Protein AF-0000000078754386 (afdb_homodimer)

Structure (mmCIF, N/CA/C/O backbone):
data_AF-0000000078754386-model_v1
#
loop_
_entity.id
_entity.type
_entity.pdbx_description
1 polymer 'Beta-lactamase domain-containing protein'
#
loop_
_atom_site.group_PDB
_atom_site.id
_atom_site.type_symbol
_atom_site.label_atom_id
_atom_site.label_alt_id
_atom_site.label_comp_id
_atom_site.label_asym_id
_atom_site.label_entity_id
_atom_site.label_seq_id
_atom_site.pdbx_PDB_ins_code
_atom_site.Cartn_x
_atom_site.Cartn_y
_atom_site.Cartn_z
_atom_site.occupancy
_atom_site.B_iso_or_equiv
_atom_site.auth_seq_id
_atom_site.auth_comp_id
_atom_site.auth_asym_id
_atom_site.auth_atom_id
_atom_site.pdbx_PDB_model_num
ATOM 1 N N . MET A 1 1 ? -13.422 -19.609 -18.141 1 97.31 1 MET A N 1
ATOM 2 C CA . MET A 1 1 ? -12.633 -19.016 -17.078 1 97.31 1 MET A CA 1
ATOM 3 C C . MET A 1 1 ? -11.625 -18.016 -17.625 1 97.31 1 MET A C 1
ATOM 5 O O . MET A 1 1 ? -11.008 -18.266 -18.672 1 97.31 1 MET A O 1
ATOM 9 N N . ARG A 1 2 ? -11.484 -16.828 -16.984 1 98.56 2 ARG A N 1
ATOM 10 C CA . ARG A 1 2 ? -10.5 -15.812 -17.359 1 98.56 2 ARG A CA 1
ATOM 11 C C . ARG A 1 2 ? -9.531 -15.539 -16.219 1 98.56 2 ARG A C 1
ATOM 13 O O . ARG A 1 2 ? -9.945 -15.414 -15.055 1 98.56 2 ARG A O 1
ATOM 20 N N . VAL A 1 3 ? -8.234 -15.516 -16.531 1 98.88 3 VAL A N 1
ATOM 21 C CA . VAL A 1 3 ? -7.18 -15.172 -15.578 1 98.88 3 VAL A CA 1
ATOM 22 C C . VAL A 1 3 ? -6.512 -13.859 -16 1 98.88 3 VAL A C 1
ATOM 24 O O . VAL A 1 3 ? -6.121 -13.703 -17.156 1 98.88 3 VAL A O 1
ATOM 27 N N . THR A 1 4 ? -6.422 -12.922 -15.094 1 98.94 4 THR A N 1
ATOM 28 C CA . THR A 1 4 ? -5.719 -11.664 -15.344 1 98.94 4 THR A CA 1
ATOM 29 C C . THR A 1 4 ? -4.508 -11.531 -14.422 1 98.94 4 THR A C 1
ATOM 31 O O . THR A 1 4 ? -4.633 -11.641 -13.203 1 98.94 4 THR A O 1
ATOM 34 N N . VAL A 1 5 ? -3.342 -11.336 -15.062 1 98.94 5 VAL A N 1
ATOM 35 C CA . VAL A 1 5 ? -2.15 -10.992 -14.289 1 98.94 5 VAL A CA 1
ATOM 36 C C . VAL A 1 5 ? -2.215 -9.523 -13.859 1 98.94 5 VAL A C 1
ATOM 38 O O . VAL A 1 5 ? -1.976 -8.625 -14.672 1 98.94 5 VAL A O 1
ATOM 41 N N . LEU A 1 6 ? -2.477 -9.281 -12.57 1 98.94 6 LEU A N 1
ATOM 42 C CA . LEU A 1 6 ? -2.605 -7.918 -12.062 1 98.94 6 LEU A CA 1
ATOM 43 C C . LEU A 1 6 ? -1.234 -7.297 -11.82 1 98.94 6 LEU A C 1
ATOM 45 O O . LEU A 1 6 ? -1.068 -6.082 -11.953 1 98.94 6 LEU A O 1
ATOM 49 N N . GLY A 1 7 ? -0.352 -8.109 -11.414 1 98.81 7 GLY A N 1
ATOM 50 C CA . GLY A 1 7 ? 1.033 -7.719 -11.195 1 98.81 7 GLY A CA 1
ATOM 51 C C . GLY A 1 7 ? 2.016 -8.844 -11.461 1 98.81 7 GLY A C 1
ATOM 52 O O . GLY A 1 7 ? 1.752 -10 -11.125 1 98.81 7 GLY A O 1
ATOM 53 N N . SER A 1 8 ? 3.148 -8.492 -12.086 1 98.81 8 SER A N 1
ATOM 54 C CA . SER A 1 8 ? 4.156 -9.477 -12.469 1 98.81 8 SER A CA 1
ATOM 55 C C . SER A 1 8 ? 5.527 -9.109 -11.914 1 98.81 8 SER A C 1
ATOM 57 O O . SER A 1 8 ? 6.551 -9.609 -12.391 1 98.81 8 SER A O 1
ATOM 59 N N . GLY A 1 9 ? 5.535 -8.156 -10.922 1 98.38 9 GLY A N 1
ATOM 60 C CA . GLY A 1 9 ? 6.805 -7.656 -10.414 1 98.38 9 GLY A CA 1
ATOM 61 C C . GLY A 1 9 ? 7.137 -8.164 -9.023 1 98.38 9 GLY A C 1
ATOM 62 O O . GLY A 1 9 ? 6.324 -8.852 -8.398 1 98.38 9 GLY A O 1
ATOM 63 N N . THR A 1 10 ? 8.359 -7.863 -8.617 1 96.88 10 THR A N 1
ATOM 64 C CA . THR A 1 10 ? 8.867 -8.227 -7.301 1 96.88 10 THR A CA 1
ATOM 65 C C . THR A 1 10 ? 8.352 -7.262 -6.234 1 96.88 10 THR A C 1
ATOM 67 O O . THR A 1 10 ? 7.48 -6.438 -6.504 1 96.88 10 THR A O 1
ATOM 70 N N . SER A 1 11 ? 8.945 -7.406 -5.031 1 96.19 11 SER A N 1
ATOM 71 C CA . SER A 1 11 ? 8.461 -6.688 -3.855 1 96.19 11 SER A CA 1
ATOM 72 C C . SER A 1 11 ? 8.664 -5.184 -4.008 1 96.19 11 SER A C 1
ATOM 74 O O . SER A 1 11 ? 7.941 -4.391 -3.395 1 96.19 11 SER A O 1
ATOM 76 N N . THR A 1 12 ? 9.594 -4.734 -4.891 1 96 12 THR A N 1
ATOM 77 C CA . THR A 1 12 ? 9.852 -3.311 -5.051 1 96 12 THR A CA 1
ATOM 78 C C . THR A 1 12 ? 8.992 -2.723 -6.16 1 96 12 THR A C 1
ATOM 80 O O . THR A 1 12 ? 8.906 -1.502 -6.316 1 96 12 THR A O 1
ATOM 83 N N . GLY A 1 13 ? 8.266 -3.617 -6.914 1 97.38 13 GLY A N 1
ATOM 84 C CA . GLY A 1 13 ? 7.711 -3.135 -8.172 1 97.38 13 GLY A CA 1
ATOM 85 C C . GLY A 1 13 ? 8.766 -2.658 -9.148 1 97.38 13 GLY A C 1
ATOM 86 O O . GLY A 1 13 ? 9.945 -2.531 -8.789 1 97.38 13 GLY A O 1
ATOM 87 N N . VAL A 1 14 ? 8.367 -2.531 -10.297 1 98.5 14 VAL A N 1
ATOM 88 C CA . VAL A 1 14 ? 9.188 -1.938 -11.352 1 98.5 14 VAL A CA 1
ATOM 89 C C . VAL A 1 14 ? 8.414 -0.805 -12.031 1 98.5 14 VAL A C 1
ATOM 91 O O . VAL A 1 14 ? 7.328 -1.019 -12.562 1 98.5 14 VAL A O 1
ATOM 94 N N . PRO A 1 15 ? 8.953 0.471 -12.031 1 98.31 15 PRO A N 1
ATOM 95 C CA . PRO A 1 15 ? 10.281 0.926 -11.594 1 98.31 15 PRO A CA 1
ATOM 96 C C . PRO A 1 15 ? 10.438 0.9 -10.07 1 98.31 15 PRO A C 1
ATOM 98 O O . PRO A 1 15 ? 9.438 0.932 -9.344 1 98.31 15 PRO A O 1
ATOM 101 N N . ILE A 1 16 ? 11.672 0.787 -9.648 1 98.06 16 ILE A N 1
ATOM 102 C CA . ILE A 1 16 ? 12.047 0.984 -8.25 1 98.06 16 ILE A CA 1
ATOM 103 C C . ILE A 1 16 ? 12.219 2.475 -7.973 1 98.06 16 ILE A C 1
ATOM 105 O O . ILE A 1 16 ? 12.812 3.199 -8.773 1 98.06 16 ILE A O 1
ATOM 109 N N . VAL A 1 17 ? 11.703 2.926 -6.906 1 97.31 17 VAL A N 1
ATOM 110 C CA . VAL A 1 17 ? 11.844 4.324 -6.512 1 97.31 17 VAL A CA 1
ATOM 111 C C . VAL A 1 17 ? 13.312 4.723 -6.535 1 97.31 17 VAL A C 1
ATOM 113 O O . VAL A 1 17 ? 14.156 4.047 -5.941 1 97.31 17 VAL A O 1
ATOM 116 N N . GLY A 1 18 ? 13.648 5.766 -7.266 1 94.81 18 GLY A N 1
ATOM 117 C CA . GLY A 1 18 ? 14.992 6.324 -7.277 1 94.81 18 GLY A CA 1
ATOM 118 C C . GLY A 1 18 ? 15.906 5.656 -8.281 1 94.81 18 GLY A C 1
ATOM 119 O O . GLY A 1 18 ? 17.047 6.098 -8.484 1 94.81 18 GLY A O 1
ATOM 120 N N . CYS A 1 19 ? 15.508 4.613 -8.914 1 96.75 19 CYS A N 1
ATOM 121 C CA . CYS A 1 19 ? 16.359 3.883 -9.852 1 96.75 19 CYS A CA 1
ATOM 122 C C . CYS A 1 19 ? 16.297 4.5 -11.242 1 96.75 19 CYS A C 1
ATOM 124 O O . CYS A 1 19 ? 15.227 4.926 -11.688 1 96.75 19 CYS A O 1
ATOM 126 N N . GLN A 1 20 ? 17.391 4.539 -11.938 1 96.19 20 GLN A N 1
ATOM 127 C CA . GLN A 1 20 ? 17.453 5.148 -13.266 1 96.19 20 GLN A CA 1
ATOM 128 C C . GLN A 1 20 ? 18.016 4.168 -14.289 1 96.19 20 GLN A C 1
ATOM 130 O O . GLN A 1 20 ? 18.547 4.586 -15.328 1 96.19 20 GLN A O 1
ATOM 135 N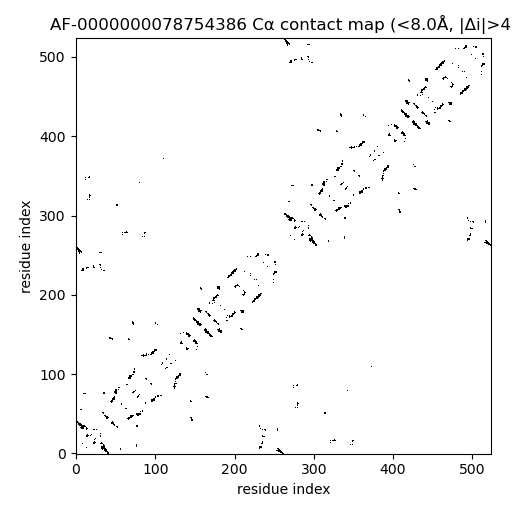 N . CYS A 1 21 ? 17.906 2.863 -14.023 1 97.44 21 CYS A N 1
ATOM 136 C CA . CYS A 1 21 ? 18.438 1.874 -14.953 1 97.44 21 CYS A CA 1
ATOM 137 C C . CYS A 1 21 ? 17.562 1.79 -16.203 1 97.44 21 CYS A C 1
ATOM 139 O O . CYS A 1 21 ? 16.5 2.402 -16.266 1 97.44 21 CYS A O 1
ATOM 141 N N . LYS A 1 22 ? 18 1.013 -17.156 1 97.81 22 LYS A N 1
ATOM 142 C CA . LYS A 1 22 ? 17.344 0.949 -18.469 1 97.81 22 LYS A CA 1
ATOM 143 C C . LYS A 1 22 ? 15.938 0.358 -18.344 1 97.81 22 LYS A C 1
ATOM 145 O O . LYS A 1 22 ? 15.039 0.718 -19.094 1 97.81 22 LYS A O 1
ATOM 150 N N . VAL A 1 23 ? 15.75 -0.542 -17.406 1 98.5 23 VAL A N 1
ATOM 151 C CA . VAL A 1 23 ? 14.445 -1.173 -17.219 1 98.5 23 VAL A CA 1
ATOM 152 C C . VAL A 1 23 ? 13.492 -0.204 -16.516 1 98.5 23 VAL A C 1
ATOM 154 O O . VAL A 1 23 ? 12.359 -0.02 -16.953 1 98.5 23 VAL A O 1
ATOM 157 N N . CYS A 1 24 ? 13.945 0.465 -15.484 1 98.38 24 CYS A N 1
ATOM 158 C CA . CYS A 1 24 ? 13.109 1.35 -14.68 1 98.38 24 CYS A CA 1
ATOM 159 C C . CYS A 1 24 ? 12.766 2.621 -15.445 1 98.38 24 CYS A C 1
ATOM 161 O O . CYS A 1 24 ? 11.828 3.334 -15.078 1 98.38 24 CYS A O 1
ATOM 163 N N . THR A 1 25 ? 13.523 2.889 -16.469 1 97.69 25 THR A N 1
ATOM 164 C CA . THR A 1 25 ? 13.234 4.078 -17.266 1 97.69 25 THR A CA 1
ATOM 165 C C . THR A 1 25 ? 12.625 3.691 -18.609 1 97.69 25 THR A C 1
ATOM 167 O O . THR A 1 25 ? 12.445 4.547 -19.484 1 97.69 25 THR A O 1
ATOM 170 N N . SER A 1 26 ? 12.359 2.4 -18.828 1 98 26 SER A N 1
ATOM 171 C CA . SER A 1 26 ? 11.805 1.894 -20.078 1 98 26 SER A CA 1
ATOM 172 C C . SER A 1 26 ? 10.422 2.469 -20.344 1 98 26 SER A C 1
ATOM 174 O O . SER A 1 26 ? 9.602 2.574 -19.422 1 98 26 SER A O 1
ATOM 176 N N . ALA A 1 27 ? 10.078 2.783 -21.609 1 96.56 27 ALA A N 1
ATOM 177 C CA . ALA A 1 27 ? 8.758 3.283 -22 1 96.56 27 ALA A CA 1
ATOM 178 C C . ALA A 1 27 ? 7.809 2.133 -22.328 1 96.56 27 ALA A C 1
ATOM 180 O O . ALA A 1 27 ? 6.602 2.338 -22.469 1 96.56 27 ALA A O 1
ATOM 181 N N . ASP A 1 28 ? 8.391 0.927 -22.484 1 97.81 28 ASP A N 1
ATOM 182 C CA . ASP A 1 28 ? 7.57 -0.255 -22.734 1 97.81 28 ASP A CA 1
ATOM 183 C C . ASP A 1 28 ? 6.762 -0.638 -21.5 1 97.81 28 ASP A C 1
ATOM 185 O O . ASP A 1 28 ? 7.328 -0.976 -20.469 1 97.81 28 ASP A O 1
ATOM 189 N N . GLU A 1 29 ? 5.457 -0.623 -21.578 1 97.56 29 GLU A N 1
ATOM 190 C CA . GLU A 1 29 ? 4.562 -0.887 -20.453 1 97.56 29 GLU A CA 1
ATOM 191 C C . GLU A 1 29 ? 4.805 -2.277 -19.875 1 97.56 29 GLU A C 1
ATOM 193 O O . GLU A 1 29 ? 4.523 -2.52 -18.703 1 97.56 29 GLU A O 1
ATOM 198 N N . LYS A 1 30 ? 5.34 -3.148 -20.703 1 98.5 30 LYS A N 1
ATOM 199 C CA . LYS A 1 30 ? 5.574 -4.512 -20.234 1 98.5 30 LYS A CA 1
ATOM 200 C C . LYS A 1 30 ? 6.723 -4.555 -19.234 1 98.5 30 LYS A C 1
ATOM 202 O O . LYS A 1 30 ? 6.914 -5.562 -18.547 1 98.5 30 LYS A O 1
ATOM 207 N N . ASN A 1 31 ? 7.465 -3.42 -19.156 1 98.69 31 ASN A N 1
ATOM 208 C CA . ASN A 1 31 ? 8.539 -3.332 -18.172 1 98.69 31 ASN A CA 1
ATOM 209 C C . ASN A 1 31 ? 8.07 -2.646 -16.891 1 98.69 31 ASN A C 1
ATOM 211 O O . ASN A 1 31 ? 8.836 -2.533 -15.922 1 98.69 31 ASN A O 1
ATOM 215 N N . GLN A 1 32 ? 6.875 -2.115 -16.844 1 98.31 32 GLN A N 1
ATOM 216 C CA . GLN A 1 32 ? 6.27 -1.567 -15.641 1 98.31 32 GLN A CA 1
ATOM 217 C C . GLN A 1 32 ? 5.453 -2.625 -14.906 1 98.31 32 GLN A C 1
ATOM 219 O O . GLN A 1 32 ? 4.473 -3.145 -15.445 1 98.31 32 GLN A O 1
ATOM 224 N N . ARG A 1 33 ? 5.855 -2.941 -13.734 1 98.62 33 ARG A N 1
ATOM 225 C CA . ARG A 1 33 ? 5.293 -4.105 -13.055 1 98.62 33 ARG A CA 1
ATOM 226 C C . ARG A 1 33 ? 4.832 -3.75 -11.648 1 98.62 33 ARG A C 1
ATOM 228 O O . ARG A 1 33 ? 5.617 -3.252 -10.844 1 98.62 33 ARG A O 1
ATOM 235 N N . HIS A 1 34 ? 3.52 -3.955 -11.383 1 98.62 34 HIS A N 1
ATOM 236 C CA . HIS A 1 34 ? 3.014 -3.941 -10.016 1 98.62 34 HIS A CA 1
ATOM 237 C C . HIS A 1 34 ? 3.477 -5.172 -9.242 1 98.62 34 HIS A C 1
ATOM 239 O O . HIS A 1 34 ? 3.996 -6.121 -9.828 1 98.62 34 HIS A O 1
ATOM 245 N N . ARG A 1 35 ? 3.324 -5.078 -7.922 1 98.62 35 ARG A N 1
ATOM 246 C CA . ARG A 1 35 ? 3.566 -6.281 -7.137 1 98.62 35 ARG A CA 1
ATOM 247 C C . ARG A 1 35 ? 2.594 -7.391 -7.52 1 98.62 35 ARG A C 1
ATOM 249 O O . ARG A 1 35 ? 1.461 -7.121 -7.926 1 98.62 35 ARG A O 1
ATOM 256 N N . ALA A 1 36 ? 3 -8.586 -7.297 1 98.69 36 ALA A N 1
ATOM 257 C CA . ALA A 1 36 ? 2.357 -9.789 -7.816 1 98.69 36 ALA A CA 1
ATOM 258 C C . ALA A 1 36 ? 0.939 -9.93 -7.273 1 98.69 36 ALA A C 1
ATOM 260 O O . ALA A 1 36 ? 0.71 -9.789 -6.07 1 98.69 36 ALA A O 1
ATOM 261 N N . ALA A 1 37 ? -0.01 -10.18 -8.141 1 98.94 37 ALA A N 1
ATOM 262 C CA . ALA A 1 37 ? -1.398 -10.523 -7.84 1 98.94 37 ALA A CA 1
ATOM 263 C C . ALA A 1 37 ? -2.098 -11.102 -9.07 1 98.94 37 ALA A C 1
ATOM 265 O O . ALA A 1 37 ? -1.713 -10.805 -10.203 1 98.94 37 ALA A O 1
ATOM 266 N N . ILE A 1 38 ? -3.119 -11.969 -8.859 1 98.94 38 ILE A N 1
ATOM 267 C CA . ILE A 1 38 ? -3.869 -12.617 -9.93 1 98.94 38 ILE A CA 1
ATOM 268 C C . ILE A 1 38 ? -5.367 -12.453 -9.68 1 98.94 38 ILE A C 1
ATOM 270 O O . ILE A 1 38 ? -5.836 -12.602 -8.555 1 98.94 38 ILE A O 1
ATOM 274 N N . LEU A 1 39 ? -6.105 -12.141 -10.734 1 98.94 39 LEU A N 1
ATOM 275 C CA . LEU A 1 39 ? -7.562 -12.141 -10.68 1 98.94 39 LEU A CA 1
ATOM 276 C C . LEU A 1 39 ? -8.133 -13.297 -11.492 1 98.94 39 LEU A C 1
ATOM 278 O O . LEU A 1 39 ? -7.797 -13.469 -12.664 1 98.94 39 LEU A O 1
ATOM 282 N N . LEU A 1 40 ? -8.898 -14.164 -10.82 1 98.88 40 LEU A N 1
ATOM 283 C CA . LEU A 1 40 ? -9.609 -15.266 -11.453 1 98.88 40 LEU A CA 1
ATOM 284 C C . LEU A 1 40 ? -11.086 -14.93 -11.633 1 98.88 40 LEU A C 1
ATOM 286 O O . LEU A 1 40 ? -11.742 -14.461 -10.703 1 98.88 40 LEU A O 1
ATOM 290 N N . GLU A 1 41 ? -11.594 -15.195 -12.867 1 98.69 41 GLU A N 1
ATOM 291 C CA . GLU A 1 41 ? -12.992 -14.906 -13.141 1 98.69 41 GLU A CA 1
ATOM 292 C C . GLU A 1 41 ? -13.672 -16.078 -13.844 1 98.69 41 GLU A C 1
ATOM 294 O O . GLU A 1 41 ? -13.172 -16.578 -14.859 1 98.69 41 GLU A O 1
ATOM 299 N N . GLU A 1 42 ? -14.719 -16.562 -13.32 1 97.88 42 GLU A N 1
ATOM 300 C CA . GLU A 1 42 ? -15.641 -17.531 -13.906 1 97.88 42 GLU A CA 1
ATOM 301 C C . GLU A 1 42 ? -17.094 -17.188 -13.586 1 97.88 42 GLU A C 1
ATOM 303 O O . GLU A 1 42 ? -17.656 -16.25 -14.164 1 97.88 42 GLU A O 1
ATOM 308 N N . ASP A 1 43 ? -17.766 -17.906 -12.594 1 98.06 43 ASP A N 1
ATOM 309 C CA . ASP A 1 43 ? -19.094 -17.5 -12.148 1 98.06 43 ASP A CA 1
ATOM 310 C C . ASP A 1 43 ? -19.016 -16.312 -11.188 1 98.06 43 ASP A C 1
ATOM 312 O O . ASP A 1 43 ? -20.031 -15.695 -10.883 1 98.06 43 ASP A O 1
ATOM 316 N N . GLY A 1 44 ? -17.875 -16.047 -10.773 1 97.94 44 GLY A N 1
ATOM 317 C CA . GLY A 1 44 ? -17.5 -14.969 -9.867 1 97.94 44 GLY A CA 1
ATOM 318 C C . GLY A 1 44 ? -16.031 -14.609 -9.938 1 97.94 44 GLY A C 1
ATOM 319 O O . GLY A 1 44 ? -15.383 -14.812 -10.969 1 97.94 44 GLY A O 1
ATOM 320 N N . ARG A 1 45 ? -15.578 -13.906 -8.898 1 98.5 45 ARG A N 1
ATOM 321 C CA . ARG A 1 45 ? -14.203 -13.422 -8.93 1 98.5 45 ARG A CA 1
ATOM 322 C C . ARG A 1 45 ? -13.438 -13.859 -7.688 1 98.5 45 ARG A C 1
ATOM 324 O O . ARG A 1 45 ? -13.938 -13.727 -6.566 1 98.5 45 ARG A O 1
ATOM 331 N N . VAL A 1 46 ? -12.273 -14.383 -7.898 1 98.88 46 VAL A N 1
ATOM 332 C CA . VAL A 1 46 ? -11.344 -14.742 -6.832 1 98.88 46 VAL A CA 1
ATOM 333 C C . VAL A 1 46 ? -10.016 -14.016 -7.035 1 98.88 46 VAL A C 1
ATOM 335 O O . VAL A 1 46 ? -9.469 -14.016 -8.141 1 98.88 46 VAL A O 1
ATOM 338 N N . LEU A 1 47 ? -9.602 -13.383 -5.969 1 98.94 47 LEU A N 1
ATOM 339 C CA . LEU A 1 47 ? -8.352 -12.641 -5.984 1 98.94 47 LEU A CA 1
ATOM 340 C C . LEU A 1 47 ? -7.246 -13.414 -5.266 1 98.94 47 LEU A C 1
ATOM 342 O O . LEU A 1 47 ? -7.477 -13.977 -4.195 1 98.94 47 LEU A O 1
ATOM 346 N N . ILE A 1 48 ? -6.07 -13.5 -5.922 1 98.94 48 ILE A N 1
ATOM 347 C CA . ILE A 1 48 ? -4.902 -14.047 -5.242 1 98.94 48 ILE A CA 1
ATOM 348 C C . ILE A 1 48 ? -3.967 -12.914 -4.824 1 98.94 48 ILE A C 1
ATOM 350 O O . ILE A 1 48 ? -3.422 -12.203 -5.676 1 98.94 48 ILE A O 1
ATOM 354 N N . ASP A 1 49 ? -3.748 -12.727 -3.527 1 98.88 49 ASP A N 1
ATOM 355 C CA . ASP A 1 49 ? -2.865 -11.789 -2.846 1 98.88 49 ASP A CA 1
ATOM 356 C C . ASP A 1 49 ? -3.406 -10.359 -2.936 1 98.88 49 ASP A C 1
ATOM 358 O O . ASP A 1 49 ? -4.172 -10.039 -3.848 1 98.88 49 ASP A O 1
ATOM 362 N N . THR A 1 50 ? -3.027 -9.57 -1.928 1 98.69 50 THR A N 1
ATOM 363 C CA . THR A 1 50 ? -3.496 -8.203 -1.748 1 98.69 50 THR A CA 1
ATOM 364 C C . THR A 1 50 ? -2.326 -7.258 -1.47 1 98.69 50 THR A C 1
ATOM 366 O O . THR A 1 50 ? -2.32 -6.551 -0.461 1 98.69 50 THR A O 1
ATOM 369 N N . GLY A 1 51 ? -1.341 -7.18 -2.35 1 98.19 51 GLY A N 1
ATOM 370 C CA . GLY A 1 51 ? -0.188 -6.32 -2.129 1 98.19 51 GLY A CA 1
ATOM 371 C C . GLY A 1 51 ? -0.536 -4.844 -2.123 1 98.19 51 GLY A C 1
ATOM 372 O O . GLY A 1 51 ? -1.701 -4.473 -2.281 1 98.19 51 GLY A O 1
ATOM 373 N N . PRO A 1 52 ? 0.447 -3.982 -1.917 1 98 52 PRO A N 1
ATOM 374 C CA . PRO A 1 52 ? 0.202 -2.547 -1.751 1 98 52 PRO A CA 1
ATOM 375 C C . PRO A 1 52 ? -0.332 -1.889 -3.021 1 98 52 PRO A C 1
ATOM 377 O O . PRO A 1 52 ? -0.792 -0.745 -2.98 1 98 52 PRO A O 1
ATOM 380 N N . ASP A 1 53 ? -0.311 -2.572 -4.172 1 98.62 53 ASP A N 1
ATOM 381 C CA . ASP A 1 53 ? -0.808 -2.021 -5.43 1 98.62 53 ASP A CA 1
ATOM 382 C C . ASP A 1 53 ? -2.291 -2.332 -5.613 1 98.62 53 ASP A C 1
ATOM 384 O O . ASP A 1 53 ? -2.881 -1.978 -6.637 1 98.62 53 ASP A O 1
ATOM 388 N N . LEU A 1 54 ? -2.939 -2.945 -4.629 1 98.62 54 LEU A N 1
ATOM 389 C CA . LEU A 1 54 ? -4.262 -3.537 -4.797 1 98.62 54 LEU A CA 1
ATOM 390 C C . LEU A 1 54 ? -5.262 -2.502 -5.301 1 98.62 54 LEU A C 1
ATOM 392 O O . LEU A 1 54 ? -5.992 -2.754 -6.262 1 98.62 54 LEU A O 1
ATOM 396 N N . ARG A 1 55 ? -5.309 -1.324 -4.668 1 98.5 55 ARG A N 1
ATOM 397 C CA . ARG A 1 55 ? -6.277 -0.308 -5.062 1 98.5 55 ARG A CA 1
ATOM 398 C C . ARG A 1 55 ? -6.152 0.021 -6.547 1 98.5 55 ARG A C 1
ATOM 400 O O . ARG A 1 55 ? -7.152 0.055 -7.266 1 98.5 55 ARG A O 1
ATOM 407 N N . TYR A 1 56 ? -4.961 0.192 -7.023 1 98.06 56 TYR A N 1
ATOM 408 C CA . TYR A 1 56 ? -4.707 0.553 -8.414 1 98.06 56 TYR A CA 1
ATOM 409 C C . TYR A 1 56 ? -5.082 -0.589 -9.352 1 98.06 56 TYR A C 1
ATOM 411 O O . TYR A 1 56 ? -5.668 -0.364 -10.414 1 98.06 56 TYR A O 1
ATOM 419 N N . GLN A 1 57 ? -4.738 -1.762 -8.93 1 98.75 57 GLN A N 1
ATOM 420 C CA . GLN A 1 57 ? -5.043 -2.951 -9.719 1 98.75 57 GLN A CA 1
ATOM 421 C C . GLN A 1 57 ? -6.547 -3.135 -9.875 1 98.75 57 GLN A C 1
ATOM 423 O O . GLN A 1 57 ? -7.035 -3.396 -10.977 1 98.75 57 GLN A O 1
ATOM 428 N N . MET A 1 58 ? -7.305 -2.934 -8.789 1 98.56 58 MET A N 1
ATOM 429 C CA . MET A 1 58 ? -8.758 -3.09 -8.82 1 98.56 58 MET A CA 1
ATOM 430 C C . MET A 1 58 ? -9.406 -1.99 -9.656 1 98.56 58 MET A C 1
ATOM 432 O O . MET A 1 58 ? -10.344 -2.25 -10.406 1 98.56 58 MET A O 1
ATOM 436 N N . LEU A 1 59 ? -8.93 -0.773 -9.492 1 98.25 59 LEU A N 1
ATOM 437 C CA . LEU A 1 59 ? -9.461 0.341 -10.273 1 98.25 59 LEU A CA 1
ATOM 438 C C . LEU A 1 59 ? -9.227 0.126 -11.766 1 98.25 59 LEU A C 1
ATOM 440 O O . LEU A 1 59 ? -10.141 0.307 -12.57 1 98.25 59 LEU A O 1
ATOM 444 N N . LYS A 1 60 ? -7.996 -0.307 -12.102 1 97.44 60 LYS A N 1
ATOM 445 C CA . LYS A 1 60 ? -7.637 -0.505 -13.5 1 97.44 60 LYS A CA 1
ATOM 446 C C . LYS A 1 60 ? -8.516 -1.574 -14.148 1 97.44 60 LYS A C 1
ATOM 448 O O . LYS A 1 60 ? -8.922 -1.434 -15.305 1 97.44 60 LYS A O 1
ATOM 453 N N . GLN A 1 61 ? -8.789 -2.619 -13.398 1 98 61 GLN A N 1
ATOM 454 C CA . GLN A 1 61 ? -9.57 -3.73 -13.93 1 98 61 GLN A CA 1
ATOM 455 C C . GLN A 1 61 ? -11.062 -3.52 -13.688 1 98 61 GLN A C 1
ATOM 457 O O . GLN A 1 61 ? -11.883 -4.371 -14.039 1 98 61 GLN A O 1
ATOM 462 N N . GLN A 1 62 ? -11.438 -2.436 -13.047 1 97.12 62 GLN A N 1
ATOM 463 C CA . GLN A 1 62 ? -12.82 -2.078 -12.766 1 97.12 62 GLN A CA 1
ATOM 464 C C . GLN A 1 62 ? -13.539 -3.191 -12 1 97.12 62 GLN A C 1
ATOM 466 O O . GLN A 1 62 ? -14.656 -3.564 -12.344 1 97.12 62 GLN A O 1
ATOM 471 N N . VAL A 1 63 ? -12.844 -3.783 -11.062 1 97.56 63 VAL A N 1
ATOM 472 C CA . VAL A 1 63 ? -13.414 -4.852 -10.242 1 97.56 63 VAL A CA 1
ATOM 473 C C . VAL A 1 63 ? -14.383 -4.258 -9.219 1 97.56 63 VAL A C 1
ATOM 475 O O . VAL A 1 63 ? -14.031 -3.324 -8.492 1 97.56 63 VAL A O 1
ATOM 478 N N . ARG A 1 64 ? -15.562 -4.82 -9.078 1 94.62 64 ARG A N 1
ATOM 479 C CA . ARG A 1 64 ? -16.578 -4.219 -8.227 1 94.62 64 ARG A CA 1
ATOM 480 C C . ARG A 1 64 ? -17.016 -5.18 -7.121 1 94.62 64 ARG A C 1
ATOM 482 O O . ARG A 1 64 ? -17.672 -4.777 -6.164 1 94.62 64 ARG A O 1
ATOM 489 N N . SER A 1 65 ? -16.641 -6.418 -7.324 1 95.44 65 SER A N 1
ATOM 490 C CA . SER A 1 65 ? -17 -7.426 -6.332 1 95.44 65 SER A CA 1
ATOM 491 C C . SER A 1 65 ? -15.977 -8.555 -6.297 1 95.44 65 SER A C 1
ATOM 493 O O . SER A 1 65 ? -15.289 -8.812 -7.289 1 95.44 65 SER A O 1
ATOM 495 N N . LEU A 1 66 ? -15.875 -9.141 -5.152 1 97.06 66 LEU A N 1
ATOM 496 C CA . LEU A 1 66 ? -15.031 -10.312 -4.93 1 97.06 66 LEU A CA 1
ATOM 497 C C . LEU A 1 66 ? -15.797 -11.391 -4.164 1 97.06 66 LEU A C 1
ATOM 499 O O . LEU A 1 66 ? -16.547 -11.086 -3.236 1 97.06 66 LEU A O 1
ATOM 503 N N . ASP A 1 67 ? -15.539 -12.641 -4.578 1 97.62 67 ASP A N 1
ATOM 504 C CA . ASP A 1 67 ? -16.156 -13.758 -3.871 1 97.62 67 ASP A CA 1
ATOM 505 C C . ASP A 1 67 ? -15.211 -14.336 -2.822 1 97.62 67 ASP A C 1
ATOM 507 O O . ASP A 1 67 ? -15.648 -14.875 -1.807 1 97.62 67 ASP A O 1
ATOM 511 N N . ALA A 1 68 ? -13.906 -14.234 -3.115 1 98.44 68 ALA A N 1
ATOM 512 C CA . ALA A 1 68 ? -12.914 -14.742 -2.166 1 98.44 68 ALA A CA 1
ATOM 513 C C . ALA A 1 68 ? -11.531 -14.172 -2.467 1 98.44 68 ALA A C 1
ATOM 515 O O . ALA A 1 68 ? -11.281 -13.68 -3.568 1 98.44 68 ALA A O 1
ATOM 516 N N . VAL A 1 69 ? -10.727 -14.219 -1.447 1 98.81 69 VAL A N 1
ATOM 517 C CA . VAL A 1 69 ? -9.312 -13.891 -1.57 1 98.81 69 VAL A CA 1
ATOM 518 C C . VAL A 1 69 ? -8.461 -15.062 -1.086 1 98.81 69 VAL A C 1
ATOM 520 O O . VAL A 1 69 ? -8.766 -15.672 -0.052 1 98.81 69 VAL A O 1
ATOM 523 N N . LEU A 1 70 ? -7.48 -15.477 -1.877 1 98.94 70 LEU A N 1
ATOM 524 C CA . LEU A 1 70 ? -6.52 -16.5 -1.508 1 98.94 70 LEU A CA 1
ATOM 525 C C . LEU A 1 70 ? -5.125 -15.906 -1.333 1 98.94 70 LEU A C 1
ATOM 527 O O . LEU A 1 70 ? -4.641 -15.18 -2.205 1 98.94 70 LEU A O 1
ATOM 531 N N . PHE A 1 71 ? -4.5 -16.172 -0.213 1 98.94 71 PHE A N 1
ATOM 532 C CA . PHE A 1 71 ? -3.166 -15.641 0.038 1 98.94 71 PHE A CA 1
ATOM 533 C C . PHE A 1 71 ? -2.1 -16.688 -0.257 1 98.94 71 PHE A C 1
ATOM 535 O O . PHE A 1 71 ? -2.221 -17.844 0.166 1 98.94 71 PHE A O 1
ATOM 542 N N . THR A 1 72 ? -1.061 -16.281 -1.007 1 98.88 72 THR A N 1
ATOM 543 C CA . THR A 1 72 ? 0.109 -17.141 -1.15 1 98.88 72 THR A CA 1
ATOM 544 C C . THR A 1 72 ? 0.903 -17.188 0.151 1 98.88 72 THR A C 1
ATOM 546 O O . THR A 1 72 ? 1.117 -18.266 0.71 1 98.88 72 THR A O 1
ATOM 549 N N . HIS A 1 73 ? 1.354 -15.977 0.619 1 98.5 73 HIS A N 1
ATOM 550 C CA . HIS A 1 73 ? 2.09 -15.891 1.876 1 98.5 73 HIS A CA 1
ATOM 551 C C . HIS A 1 73 ? 2.107 -14.469 2.41 1 98.5 73 HIS A C 1
ATOM 553 O O . HIS A 1 73 ? 1.524 -13.562 1.806 1 98.5 73 HIS A O 1
ATOM 559 N N . PHE A 1 74 ? 2.793 -14.234 3.545 1 97.38 74 PHE A N 1
ATOM 560 C CA . PHE A 1 74 ? 2.543 -13.062 4.383 1 97.38 74 PHE A CA 1
ATOM 561 C C . PHE A 1 74 ? 3.484 -11.922 4.02 1 97.38 74 PHE A C 1
ATOM 563 O O . PHE A 1 74 ? 3.391 -10.828 4.582 1 97.38 74 PHE A O 1
ATOM 570 N N . HIS A 1 75 ? 4.414 -12.031 3.078 1 96.62 75 HIS A N 1
ATOM 571 C CA . HIS A 1 75 ? 5.328 -10.938 2.773 1 96.62 75 HIS A CA 1
ATOM 572 C C . HIS A 1 75 ? 4.562 -9.688 2.348 1 96.62 75 HIS A C 1
ATOM 574 O O . HIS A 1 75 ? 3.482 -9.789 1.759 1 96.62 75 HIS A O 1
ATOM 580 N N . TYR A 1 76 ? 5.156 -8.57 2.564 1 95.75 76 TYR A N 1
ATOM 581 C CA . TYR A 1 76 ? 4.582 -7.242 2.381 1 95.75 76 TYR A CA 1
ATOM 582 C C . TYR A 1 76 ? 3.977 -7.098 0.989 1 95.75 76 TYR A C 1
ATOM 584 O O . TYR A 1 76 ? 2.84 -6.641 0.844 1 95.75 76 TYR A O 1
ATOM 592 N N . ASP A 1 77 ? 4.703 -7.512 -0.004 1 96.94 77 ASP A N 1
ATOM 593 C CA . ASP A 1 77 ? 4.312 -7.262 -1.39 1 96.94 77 ASP A CA 1
ATOM 594 C C . ASP A 1 77 ? 3.158 -8.172 -1.808 1 96.94 77 ASP A C 1
ATOM 596 O O . ASP A 1 77 ? 2.564 -7.98 -2.871 1 96.94 77 ASP A O 1
ATOM 600 N N . HIS A 1 78 ? 2.697 -9.086 -0.954 1 98.44 78 HIS A N 1
ATOM 601 C CA . HIS A 1 78 ? 1.577 -9.977 -1.24 1 98.44 78 HIS A CA 1
ATOM 602 C C . HIS A 1 78 ? 0.419 -9.734 -0.28 1 98.44 78 HIS A C 1
ATOM 604 O O . HIS A 1 78 ? -0.69 -10.227 -0.5 1 98.44 78 HIS A O 1
ATOM 610 N N . LEU A 1 79 ? 0.656 -8.93 0.736 1 98.12 79 LEU A N 1
ATOM 611 C CA . LEU A 1 79 ? -0.324 -8.945 1.816 1 98.12 79 LEU A CA 1
ATOM 612 C C . LEU A 1 79 ? -0.772 -7.527 2.162 1 98.12 79 LEU A C 1
ATOM 614 O O . LEU A 1 79 ? -1.96 -7.281 2.383 1 98.12 79 LEU A O 1
ATOM 618 N N . ASP A 1 80 ? 0.018 -6.516 2.154 1 96.75 80 ASP A N 1
ATOM 619 C CA . ASP A 1 80 ? -0.162 -5.293 2.93 1 96.75 80 ASP A CA 1
ATOM 620 C C . ASP A 1 80 ? -1.12 -4.332 2.229 1 96.75 80 ASP A C 1
ATOM 622 O O . ASP A 1 80 ? -1.332 -3.211 2.689 1 96.75 80 ASP A O 1
ATOM 626 N N . GLY A 1 81 ? -1.72 -4.707 1.22 1 97.81 81 GLY A N 1
ATOM 627 C CA . GLY A 1 81 ? -2.865 -4.008 0.662 1 97.81 81 GLY A CA 1
ATOM 628 C C . GLY A 1 81 ? -4.195 -4.539 1.164 1 97.81 81 GLY A C 1
ATOM 629 O O . GLY A 1 81 ? -5.254 -4.094 0.723 1 97.81 81 GLY A O 1
ATOM 630 N N . LEU A 1 82 ? -4.203 -5.422 2.139 1 97.81 82 LEU A N 1
ATOM 631 C CA . LEU A 1 82 ? -5.367 -6.117 2.672 1 97.81 82 LEU A CA 1
ATOM 632 C C . LEU A 1 82 ? -6.441 -5.129 3.105 1 97.81 82 LEU A C 1
ATOM 634 O O . LEU A 1 82 ? -7.621 -5.301 2.785 1 97.81 82 LEU A O 1
ATOM 638 N N . PRO A 1 83 ? -6.137 -3.992 3.781 1 96.5 83 PRO A N 1
ATOM 639 C CA . PRO A 1 83 ? -7.191 -3.066 4.203 1 96.5 83 PRO A CA 1
ATOM 640 C C . PRO A 1 83 ? -7.938 -2.447 3.025 1 96.5 83 PRO A C 1
ATOM 642 O O . PRO A 1 83 ? -9.055 -1.953 3.191 1 96.5 83 PRO A O 1
ATOM 645 N N . ASP A 1 84 ? -7.359 -2.492 1.836 1 97.44 84 ASP A N 1
ATOM 646 C CA . ASP A 1 84 ? -8 -1.951 0.641 1 97.44 84 ASP A CA 1
ATOM 647 C C . ASP A 1 84 ? -9.117 -2.867 0.156 1 97.44 84 ASP A C 1
ATOM 649 O O . ASP A 1 84 ? -9.812 -2.551 -0.811 1 97.44 84 ASP A O 1
ATOM 653 N N . LEU A 1 85 ? -9.367 -3.977 0.885 1 96.94 85 LEU A N 1
ATOM 654 C CA . LEU A 1 85 ? -10.523 -4.832 0.615 1 96.94 85 LEU A CA 1
ATOM 655 C C . LEU A 1 85 ? -11.797 -4.23 1.199 1 96.94 85 LEU A C 1
ATOM 657 O O . LEU A 1 85 ? -12.898 -4.688 0.895 1 96.94 85 LEU A O 1
ATOM 661 N N . ARG A 1 86 ? -11.648 -3.193 1.978 1 94.69 86 ARG A N 1
ATOM 662 C CA . ARG A 1 86 ? -12.75 -2.588 2.721 1 94.69 86 ARG A CA 1
ATOM 663 C C . ARG A 1 86 ? -13.906 -2.23 1.794 1 94.69 86 ARG A C 1
ATOM 665 O O . ARG A 1 86 ? -15.062 -2.549 2.084 1 94.69 86 ARG A O 1
ATOM 672 N N . PRO A 1 87 ? -13.656 -1.626 0.626 1 94.31 87 PRO A N 1
ATOM 673 C CA . PRO A 1 87 ? -14.781 -1.243 -0.231 1 94.31 87 PRO A CA 1
ATOM 674 C C . PRO A 1 87 ? -15.633 -2.439 -0.663 1 94.31 87 PRO A C 1
ATOM 676 O O . PRO A 1 87 ? -16.812 -2.285 -0.953 1 94.31 87 PRO A O 1
ATOM 679 N N . PHE A 1 88 ? -15.094 -3.611 -0.67 1 94.88 88 PHE A N 1
ATOM 680 C CA . PHE A 1 88 ? -15.82 -4.801 -1.099 1 94.88 88 PHE A CA 1
ATOM 681 C C . PHE A 1 88 ? -16.719 -5.316 0.016 1 94.88 88 PHE A C 1
ATOM 683 O O . PHE A 1 88 ? -17.531 -6.215 -0.203 1 94.88 88 PHE A O 1
ATOM 690 N N . THR A 1 89 ? -16.609 -4.719 1.218 1 92.44 89 THR A N 1
ATOM 691 C CA . THR A 1 89 ? -17.359 -5.227 2.359 1 92.44 89 THR A CA 1
ATOM 692 C C . THR A 1 89 ? -18.234 -4.133 2.959 1 92.44 89 THR A C 1
ATOM 694 O O . THR A 1 89 ? -18.719 -4.258 4.09 1 92.44 89 THR A O 1
ATOM 697 N N . PHE A 1 90 ? -18.391 -2.979 2.32 1 83.56 90 PHE A N 1
ATOM 698 C CA . PHE A 1 90 ? -19.203 -1.865 2.809 1 83.56 90 PHE A CA 1
ATOM 699 C C . PHE A 1 90 ? -20.625 -2.318 3.113 1 83.56 90 PHE A C 1
ATOM 701 O O . PHE A 1 90 ? -21.219 -1.888 4.105 1 83.56 90 PHE A O 1
ATOM 708 N N . ASP A 1 91 ? -21.25 -3.059 2.238 1 71.81 91 ASP A N 1
ATOM 709 C CA . ASP A 1 91 ? -22.672 -3.369 2.412 1 71.81 91 ASP A CA 1
ATOM 710 C C . ASP A 1 91 ? -22.875 -4.414 3.508 1 71.81 91 ASP A C 1
ATOM 712 O O . ASP A 1 91 ? -24 -4.848 3.76 1 71.81 91 ASP A O 1
ATOM 716 N N . ASN A 1 92 ? -21.984 -4.434 4.633 1 61.22 92 ASN A N 1
ATOM 717 C CA . ASN A 1 92 ? -21.984 -5.156 5.902 1 61.22 92 ASN A CA 1
ATOM 718 C C . ASN A 1 92 ? -22.672 -6.508 5.777 1 61.22 92 ASN A C 1
ATOM 720 O O . ASN A 1 92 ? -22.969 -7.152 6.785 1 61.22 92 ASN A O 1
ATOM 724 N N . LYS A 1 93 ? -23.312 -6.879 4.715 1 60.16 93 LYS A N 1
ATOM 725 C CA . LYS A 1 93 ? -24.172 -8.047 4.875 1 60.16 93 LYS A CA 1
ATOM 726 C C . LYS A 1 93 ? -23.344 -9.336 4.926 1 60.16 93 LYS A C 1
ATOM 728 O O . LYS A 1 93 ? -23.656 -10.242 5.699 1 60.16 93 LYS A O 1
ATOM 733 N N . ALA A 1 94 ? -22.312 -9.453 4.105 1 75.06 94 ALA A N 1
ATOM 734 C CA . ALA A 1 94 ? -21.562 -10.703 4.156 1 75.06 94 ALA A CA 1
ATOM 735 C C . ALA A 1 94 ? -20.062 -10.445 4.238 1 75.06 94 ALA A C 1
ATOM 737 O O . ALA A 1 94 ? -19.562 -9.438 3.723 1 75.06 94 ALA A O 1
ATOM 738 N N . GLU A 1 95 ? -19.375 -11.211 5.086 1 91 95 GLU A N 1
ATOM 739 C CA . GLU A 1 95 ? -17.906 -11.18 5.195 1 91 95 GLU A CA 1
ATOM 740 C C . GLU A 1 95 ? -17.25 -11.719 3.928 1 91 95 GLU A C 1
ATOM 742 O O . GLU A 1 95 ? -17.734 -12.68 3.328 1 91 95 GLU A O 1
ATOM 747 N N . LEU A 1 96 ? -16.266 -11.047 3.49 1 95.62 96 LEU A N 1
ATOM 748 C CA . LEU A 1 96 ? -15.453 -11.562 2.393 1 95.62 96 LEU A CA 1
ATOM 749 C C . LEU A 1 96 ? -14.586 -12.727 2.861 1 95.62 96 LEU A C 1
ATOM 751 O O . LEU A 1 96 ? -13.812 -12.578 3.814 1 95.62 96 LEU A O 1
ATOM 755 N N . VAL A 1 97 ? -14.703 -13.883 2.238 1 96.94 97 VAL A N 1
ATOM 756 C CA . VAL A 1 97 ? -13.961 -15.07 2.646 1 96.94 97 VAL A CA 1
ATOM 757 C C . VAL A 1 97 ? -12.523 -14.984 2.154 1 96.94 97 VAL A C 1
ATOM 759 O O . VAL A 1 97 ? -12.273 -14.633 0.997 1 96.94 97 VAL A O 1
ATOM 762 N N . CYS A 1 98 ? -11.633 -15.219 3.035 1 98.25 98 CYS A N 1
ATOM 763 C CA . CYS A 1 98 ? -10.211 -15.266 2.727 1 98.25 98 CYS A CA 1
ATOM 764 C C . CYS A 1 98 ? -9.594 -16.578 3.201 1 98.25 98 CYS A C 1
ATOM 766 O O . CYS A 1 98 ? -9.953 -17.094 4.266 1 98.25 98 CYS A O 1
ATOM 768 N N . TYR A 1 99 ? -8.68 -17.156 2.4 1 98.75 99 TYR A N 1
ATOM 769 C CA . TYR A 1 99 ? -7.98 -18.375 2.779 1 98.75 99 TYR A CA 1
ATOM 770 C C . TYR A 1 99 ? -6.473 -18.156 2.82 1 98.75 99 TYR A C 1
ATOM 772 O O . TYR A 1 99 ? -5.922 -17.453 1.969 1 98.75 99 TYR A O 1
ATOM 780 N N . ALA A 1 100 ? -5.836 -18.734 3.762 1 98.62 100 ALA A N 1
ATOM 781 C CA . ALA A 1 100 ? -4.383 -18.672 3.902 1 98.62 100 ALA A CA 1
ATOM 782 C C . ALA A 1 100 ? -3.844 -19.969 4.527 1 98.62 100 ALA A C 1
ATOM 784 O O . ALA A 1 100 ? -4.598 -20.734 5.129 1 98.62 100 ALA A O 1
ATOM 785 N N . ASN A 1 101 ? -2.584 -20.266 4.27 1 98.06 101 ASN A N 1
ATOM 786 C CA . ASN A 1 101 ? -1.966 -21.328 5.059 1 98.06 101 ASN A CA 1
ATOM 787 C C . ASN A 1 101 ? -1.838 -20.938 6.527 1 98.06 101 ASN A C 1
ATOM 789 O O . ASN A 1 101 ? -2.014 -19.766 6.875 1 98.06 101 ASN A O 1
ATOM 793 N N . PRO A 1 102 ? -1.567 -21.844 7.43 1 97.62 102 PRO A N 1
ATOM 794 C CA . PRO A 1 102 ? -1.574 -21.547 8.867 1 97.62 102 PRO A CA 1
ATOM 795 C C . PRO A 1 102 ? -0.614 -20.422 9.25 1 97.62 102 PRO A C 1
ATOM 797 O O . PRO A 1 102 ? -0.972 -19.547 10.031 1 97.62 102 PRO A O 1
ATOM 800 N N . GLN A 1 103 ? 0.586 -20.438 8.711 1 97.12 103 GLN A N 1
ATOM 801 C CA . GLN A 1 103 ? 1.589 -19.422 9.016 1 97.12 103 GLN A CA 1
ATOM 802 C C . GLN A 1 103 ? 1.093 -18.031 8.641 1 97.12 103 GLN A C 1
ATOM 804 O O . GLN A 1 103 ? 1.153 -17.094 9.445 1 97.12 103 GLN A O 1
ATOM 809 N N . THR A 1 104 ? 0.613 -17.891 7.449 1 98.12 104 THR A N 1
ATOM 810 C CA . THR A 1 104 ? 0.097 -16.625 6.953 1 98.12 104 THR A CA 1
ATOM 811 C C . THR A 1 104 ? -1.149 -16.203 7.73 1 98.12 104 THR A C 1
ATOM 813 O O . THR A 1 104 ? -1.327 -15.023 8.039 1 98.12 104 THR A O 1
ATOM 816 N N . HIS A 1 105 ? -1.997 -17.172 8.023 1 98.12 105 HIS A N 1
ATOM 817 C CA . HIS A 1 105 ? -3.197 -16.922 8.812 1 98.12 105 HIS A CA 1
ATOM 818 C C . HIS A 1 105 ? -2.854 -16.25 10.141 1 98.12 105 HIS A C 1
ATOM 820 O O . HIS A 1 105 ? -3.441 -15.227 10.484 1 98.12 105 HIS A O 1
ATOM 826 N N . GLU A 1 106 ? -1.896 -16.75 10.836 1 97.44 106 GLU A N 1
ATOM 827 C CA . GLU A 1 106 ? -1.485 -16.219 12.133 1 97.44 106 GLU A CA 1
ATOM 828 C C . GLU A 1 106 ? -0.896 -14.82 11.992 1 97.44 106 GLU A C 1
ATOM 830 O O . GLU A 1 106 ? -1.167 -13.945 12.812 1 97.44 106 GLU A O 1
ATOM 835 N N . ILE A 1 107 ? -0.139 -14.641 11.023 1 96.5 107 ILE A N 1
ATOM 836 C CA . ILE A 1 107 ? 0.518 -13.352 10.812 1 96.5 107 ILE A CA 1
ATOM 837 C C . ILE A 1 107 ? -0.525 -12.289 10.477 1 96.5 107 ILE A C 1
ATOM 839 O O . ILE A 1 107 ? -0.448 -11.164 10.961 1 96.5 107 ILE A O 1
ATOM 843 N N . ILE A 1 108 ? -1.508 -12.633 9.625 1 97.06 108 ILE A N 1
ATOM 844 C CA . ILE A 1 108 ? -2.576 -11.703 9.289 1 97.06 108 ILE A CA 1
ATOM 845 C C . ILE A 1 108 ? -3.293 -11.258 10.562 1 97.06 108 ILE A C 1
ATOM 847 O O . ILE A 1 108 ? -3.523 -10.062 10.766 1 97.06 108 ILE A O 1
ATOM 851 N N . LEU A 1 109 ? -3.596 -12.164 11.461 1 95.38 109 LEU A N 1
ATOM 852 C CA . LEU A 1 109 ? -4.316 -11.836 12.688 1 95.38 109 LEU A CA 1
ATOM 853 C C . LEU A 1 109 ? -3.463 -10.977 13.609 1 95.38 109 LEU A C 1
ATOM 855 O O . LEU A 1 109 ? -3.984 -10.117 14.328 1 95.38 109 LEU A O 1
ATOM 859 N N . SER A 1 110 ? -2.195 -11.211 13.547 1 93.12 110 SER A N 1
ATOM 860 C CA . SER A 1 110 ? -1.283 -10.406 14.359 1 93.12 110 SER A CA 1
ATOM 861 C C . SER A 1 110 ? -1.17 -8.984 13.82 1 93.12 110 SER A C 1
ATOM 863 O O . SER A 1 110 ? -1.192 -8.023 14.586 1 93.12 110 SER A O 1
ATOM 865 N N . ARG A 1 111 ? -1.068 -8.812 12.555 1 92.44 111 ARG A N 1
ATOM 866 C CA . ARG A 1 111 ? -0.886 -7.516 11.914 1 92.44 111 ARG A CA 1
ATOM 867 C C . ARG A 1 111 ? -2.189 -6.723 11.898 1 92.44 111 ARG A C 1
ATOM 869 O O . ARG A 1 111 ? -2.178 -5.496 12.008 1 92.44 111 ARG A O 1
ATOM 876 N N . TYR A 1 112 ? -3.232 -7.43 11.734 1 92.38 112 TYR A N 1
ATOM 877 C CA . TYR A 1 112 ? -4.555 -6.82 11.641 1 92.38 112 TYR A CA 1
ATOM 878 C C . TYR A 1 112 ? -5.504 -7.43 12.664 1 92.38 112 TYR A C 1
ATOM 880 O O . TYR A 1 112 ? -6.477 -8.102 12.305 1 92.38 112 TYR A O 1
ATOM 888 N N . PRO A 1 113 ? -5.34 -7.062 13.875 1 90.25 113 PRO A N 1
ATOM 889 C CA . PRO A 1 113 ? -6.094 -7.719 14.945 1 90.25 113 PRO A CA 1
ATOM 890 C C . PRO A 1 113 ? -7.598 -7.473 14.844 1 90.25 113 PRO A C 1
ATOM 892 O O . PRO A 1 113 ? -8.391 -8.242 15.398 1 90.25 113 PRO A O 1
ATOM 895 N N . TYR A 1 114 ? -8.023 -6.449 14.102 1 87.31 114 TYR A N 1
ATOM 896 C CA . TYR A 1 114 ? -9.438 -6.133 13.984 1 87.31 114 TYR A CA 1
ATOM 897 C C . TYR A 1 114 ? -10.188 -7.246 13.258 1 87.31 114 TYR A C 1
ATOM 899 O O . TYR A 1 114 ? -11.414 -7.324 13.328 1 87.31 114 TYR A O 1
ATOM 907 N N . ILE A 1 115 ? -9.547 -8.047 12.516 1 91.19 115 ILE A N 1
ATOM 908 C CA . ILE A 1 115 ? -10.18 -9.141 11.789 1 91.19 115 ILE A CA 1
ATOM 909 C C . ILE A 1 115 ? -10.766 -10.148 12.766 1 91.19 115 ILE A C 1
ATOM 911 O O . ILE A 1 115 ? -11.812 -10.75 12.5 1 91.19 115 ILE A O 1
ATOM 915 N N . ARG A 1 116 ? -10.148 -10.281 13.859 1 85.69 116 ARG A N 1
ATOM 916 C CA . ARG A 1 116 ? -10.656 -11.172 14.898 1 85.69 116 ARG A CA 1
ATOM 917 C C . ARG A 1 116 ? -11.789 -10.516 15.68 1 85.69 116 ARG A C 1
ATOM 919 O O . ARG A 1 116 ? -12.703 -11.188 16.141 1 85.69 116 ARG A O 1
ATOM 926 N N . GLU A 1 117 ? -11.617 -9.195 15.852 1 73.31 117 GLU A N 1
ATOM 927 C CA . GLU A 1 117 ? -12.477 -8.469 16.781 1 73.31 117 GLU A CA 1
ATOM 928 C C . GLU A 1 117 ? -13.703 -7.902 16.078 1 73.31 117 GLU A C 1
ATOM 930 O O . GLU A 1 117 ? -14.367 -7.012 16.609 1 73.31 117 GLU A O 1
ATOM 935 N N . ARG A 1 118 ? -14.422 -8.625 15.023 1 60.62 118 ARG A N 1
ATOM 936 C CA . ARG A 1 118 ? -15.516 -8.141 14.18 1 60.62 118 ARG A CA 1
ATOM 937 C C . ARG A 1 118 ? -16.203 -6.93 14.812 1 60.62 118 ARG A C 1
ATOM 939 O O . ARG A 1 118 ? -16.547 -5.977 14.109 1 60.62 118 ARG A O 1
ATOM 946 N N . ALA A 1 119 ? -16.766 -6.984 16.016 1 51.03 119 ALA A N 1
ATOM 947 C CA . ALA A 1 119 ? -17.844 -6.211 16.625 1 51.03 119 ALA A CA 1
ATOM 948 C C . ALA A 1 119 ? -17.438 -4.75 16.797 1 51.03 119 ALA A C 1
ATOM 950 O O . ALA A 1 119 ? -18.281 -3.891 17.047 1 51.03 119 ALA A O 1
ATOM 951 N N . VAL A 1 120 ? -16.234 -4.348 16.453 1 51.59 120 VAL A N 1
ATOM 952 C CA . VAL A 1 120 ? -15.93 -3.078 17.109 1 51.59 120 VAL A CA 1
ATOM 953 C C . VAL A 1 120 ? -15.648 -2.008 16.062 1 51.59 120 VAL A C 1
ATOM 955 O O . VAL A 1 120 ? -15.836 -0.815 16.312 1 51.59 120 VAL A O 1
ATOM 958 N N . TYR A 1 121 ? -15.328 -2.479 14.812 1 61.44 121 TYR A N 1
ATOM 959 C CA . TYR A 1 121 ? -14.812 -1.387 13.992 1 61.44 121 TYR A CA 1
ATOM 960 C C . TYR A 1 121 ? -15.531 -1.318 12.656 1 61.44 121 TYR A C 1
ATOM 962 O O . TYR A 1 121 ? -15.438 -2.242 11.844 1 61.44 121 TYR A O 1
ATOM 970 N N . SER A 1 122 ? -16.375 -0.305 12.508 1 61.69 122 SER A N 1
ATOM 971 C CA . SER A 1 122 ? -17.172 -0.162 11.305 1 61.69 122 SER A CA 1
ATOM 972 C C . SER A 1 122 ? -16.328 0.289 10.117 1 61.69 122 SER A C 1
ATOM 974 O O . SER A 1 122 ? -16.688 0.076 8.961 1 61.69 122 SER A O 1
ATOM 976 N N . ASN A 1 123 ? -15.086 0.729 10.297 1 78 123 ASN A N 1
ATOM 977 C CA . ASN A 1 123 ? -14.352 1.345 9.195 1 78 123 ASN A CA 1
ATOM 978 C C . ASN A 1 123 ? -13.156 0.5 8.781 1 78 123 ASN A C 1
ATOM 980 O O . ASN A 1 123 ? -12.117 1.039 8.391 1 78 123 ASN A O 1
ATOM 984 N N . VAL A 1 124 ? -13.352 -0.827 9 1 84.62 124 VAL A N 1
ATOM 985 C CA . VAL A 1 124 ? -12.336 -1.785 8.578 1 84.62 124 VAL A CA 1
ATOM 986 C C . VAL A 1 124 ? -12.969 -2.865 7.707 1 84.62 124 VAL A C 1
ATOM 988 O O . VAL A 1 124 ? -14.195 -3.033 7.707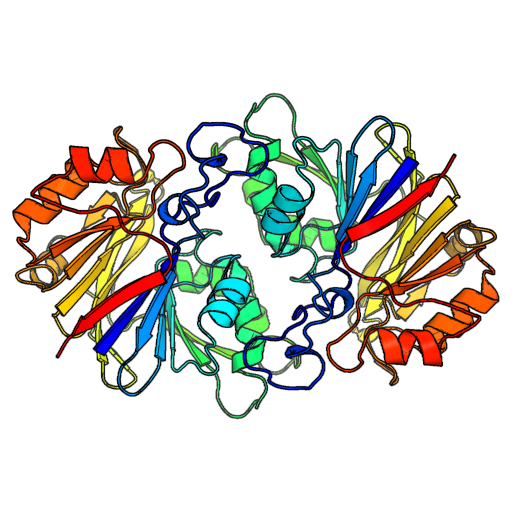 1 84.62 124 VAL A O 1
ATOM 991 N N . PRO A 1 125 ? -12.172 -3.584 6.883 1 89.44 125 PRO A N 1
ATOM 992 C CA . PRO A 1 125 ? -12.758 -4.676 6.105 1 89.44 125 PRO A CA 1
ATOM 993 C C . PRO A 1 125 ? -13.312 -5.793 6.984 1 89.44 125 PRO A C 1
ATOM 995 O O . PRO A 1 125 ? -12.695 -6.16 7.988 1 89.44 125 PRO A O 1
ATOM 998 N N . HIS A 1 126 ? -14.484 -6.262 6.598 1 91.5 126 HIS A N 1
ATOM 999 C CA . HIS A 1 126 ? -15.078 -7.422 7.246 1 91.5 126 HIS A CA 1
ATOM 1000 C C . HIS A 1 126 ? -14.703 -8.711 6.527 1 91.5 126 HIS A C 1
ATOM 1002 O O . HIS A 1 126 ? -15.242 -9.016 5.465 1 91.5 126 HIS A O 1
ATOM 1008 N N . LEU A 1 127 ? -13.82 -9.484 7.184 1 94.5 127 LEU A N 1
ATOM 1009 C CA . LEU A 1 127 ? -13.258 -10.664 6.539 1 94.5 127 LEU A CA 1
ATOM 1010 C C . LEU A 1 127 ? -13.531 -11.914 7.359 1 94.5 127 LEU A C 1
ATOM 1012 O O . LEU A 1 127 ? -13.5 -11.875 8.594 1 94.5 127 LEU A O 1
ATOM 1016 N N . SER A 1 128 ? -13.875 -12.992 6.684 1 95.5 128 SER A N 1
ATOM 1017 C CA . SER A 1 128 ? -13.859 -14.336 7.258 1 95.5 128 SER A CA 1
ATOM 1018 C C . SER A 1 128 ? -12.594 -15.086 6.867 1 95.5 128 SER A C 1
ATOM 1020 O O . SER A 1 128 ? -12.531 -15.711 5.805 1 95.5 128 SER A O 1
ATOM 1022 N N . LEU A 1 129 ? -11.602 -14.969 7.75 1 97.56 129 LEU A N 1
ATOM 1023 C CA . LEU A 1 129 ? -10.289 -15.555 7.477 1 97.56 129 LEU A CA 1
ATOM 1024 C C . LEU A 1 129 ? -10.258 -17.016 7.895 1 97.56 129 LEU A C 1
ATOM 1026 O O . LEU A 1 129 ? -10.492 -17.344 9.062 1 97.56 129 LEU A O 1
ATOM 1030 N N . LYS A 1 130 ? -9.945 -17.859 6.922 1 98 130 LYS A N 1
ATOM 1031 C CA . LYS A 1 130 ? -9.922 -19.312 7.141 1 98 130 LYS A CA 1
ATOM 1032 C C . LYS A 1 130 ? -8.578 -19.906 6.73 1 98 130 LYS A C 1
ATOM 1034 O O . LYS A 1 130 ? -7.863 -19.328 5.906 1 98 130 LYS A O 1
ATOM 1039 N N . ILE A 1 131 ? -8.266 -21 7.363 1 98.19 131 ILE A N 1
ATOM 1040 C CA . ILE A 1 131 ? -7.133 -21.797 6.914 1 98.19 131 ILE A CA 1
ATOM 1041 C C . ILE A 1 131 ? -7.57 -22.734 5.789 1 98.19 131 ILE A C 1
ATOM 1043 O O . ILE A 1 131 ? -8.672 -23.281 5.832 1 98.19 131 ILE A O 1
ATOM 1047 N N . PHE A 1 132 ? -6.695 -22.891 4.809 1 98.31 132 PHE A N 1
ATOM 1048 C CA . PHE A 1 132 ? -7 -23.875 3.783 1 98.31 132 PHE A CA 1
ATOM 1049 C C . PHE A 1 132 ? -7.359 -25.219 4.414 1 98.31 132 PHE A C 1
ATOM 1051 O O . PHE A 1 132 ? -6.707 -25.656 5.363 1 98.31 132 PHE A O 1
ATOM 1058 N N . PRO A 1 133 ? -8.453 -25.859 3.877 1 97.81 133 PRO A N 1
ATOM 1059 C CA . PRO A 1 133 ? -8.742 -27.203 4.395 1 97.81 133 PRO A CA 1
ATOM 1060 C C . PRO A 1 133 ? -7.648 -28.203 4.059 1 97.81 133 PRO A C 1
ATOM 1062 O O . PRO A 1 133 ? -7.039 -28.125 2.988 1 97.81 133 PRO A O 1
ATOM 1065 N N . GLY A 1 134 ? -7.473 -29.156 4.973 1 94.62 134 GLY A N 1
ATOM 1066 C CA . GLY A 1 134 ? -6.352 -30.078 4.879 1 94.62 134 GLY A CA 1
ATOM 1067 C C . GLY A 1 134 ? -5.176 -29.672 5.754 1 94.62 134 GLY A C 1
ATOM 1068 O O . GLY A 1 134 ? -5.359 -29.062 6.805 1 94.62 134 GLY A O 1
ATOM 1069 N N . ASN A 1 135 ? -3.959 -30.203 5.445 1 84.38 135 ASN A N 1
ATOM 1070 C CA . ASN A 1 135 ? -2.807 -29.844 6.258 1 84.38 135 ASN A CA 1
ATOM 1071 C C . ASN A 1 135 ? -1.498 -30.031 5.496 1 84.38 135 ASN A C 1
ATOM 1073 O O . ASN A 1 135 ? -1.499 -30.516 4.363 1 84.38 135 ASN A O 1
ATOM 1077 N N . GLU A 1 136 ? -0.466 -29.609 6.121 1 82.25 136 GLU A N 1
ATOM 1078 C CA . GLU A 1 136 ? 0.858 -29.578 5.508 1 82.25 136 GLU A CA 1
ATOM 1079 C C . GLU A 1 136 ? 1.393 -31 5.285 1 82.25 136 GLU A C 1
ATOM 1081 O O . GLU A 1 136 ? 2.182 -31.219 4.367 1 82.25 136 GLU A O 1
ATOM 1086 N N . GLU A 1 137 ? 0.944 -31.891 6.027 1 84.38 137 GLU A N 1
ATOM 1087 C CA . GLU A 1 137 ? 1.44 -33.25 5.93 1 84.38 137 GLU A CA 1
ATOM 1088 C C . GLU A 1 137 ? 0.733 -34.031 4.816 1 84.38 137 GLU A C 1
ATOM 1090 O O . GLU A 1 137 ? 1.384 -34.625 3.957 1 84.38 137 GLU A O 1
ATOM 1095 N N . ASP A 1 138 ? -0.587 -33.969 4.703 1 89.5 138 ASP A N 1
ATOM 1096 C CA . ASP A 1 138 ? -1.385 -34.781 3.781 1 89.5 138 ASP A CA 1
ATOM 1097 C C . ASP A 1 138 ? -1.744 -33.969 2.529 1 89.5 138 ASP A C 1
ATOM 1099 O O . ASP A 1 138 ? -2.123 -34.531 1.508 1 89.5 138 ASP A O 1
ATOM 1103 N N . GLY A 1 139 ? -1.586 -32.688 2.66 1 93.81 139 GLY A N 1
ATOM 1104 C CA . GLY A 1 139 ? -1.954 -31.844 1.548 1 93.81 139 GLY A CA 1
ATOM 1105 C C . GLY A 1 139 ? -3.244 -31.078 1.785 1 93.81 139 GLY A C 1
ATOM 1106 O O . GLY A 1 139 ? -3.984 -31.375 2.725 1 93.81 139 GLY A O 1
ATOM 1107 N N . TYR A 1 140 ? -3.459 -30.047 0.942 1 97.25 140 TYR A N 1
ATOM 1108 C CA . TYR A 1 140 ? -4.672 -29.25 1.04 1 97.25 140 TYR A CA 1
ATOM 1109 C C . TYR A 1 140 ? -5.785 -29.828 0.175 1 97.25 140 TYR A C 1
ATOM 1111 O O . TYR A 1 140 ? -5.516 -30.484 -0.838 1 97.25 140 TYR A O 1
ATOM 1119 N N . GLU A 1 141 ? -6.957 -29.578 0.596 1 97.88 141 GLU A N 1
ATOM 1120 C CA . GLU A 1 141 ? -8.133 -30.016 -0.159 1 97.88 141 GLU A CA 1
ATOM 1121 C C . GLU A 1 141 ? -8.523 -28.984 -1.216 1 97.88 141 GLU A C 1
ATOM 1123 O O . GLU A 1 141 ? -8.258 -27.797 -1.053 1 97.88 141 GLU A O 1
ATOM 1128 N N . GLU A 1 142 ? -9.117 -29.516 -2.234 1 98.19 142 GLU A N 1
ATOM 1129 C CA . GLU A 1 142 ? -9.617 -28.656 -3.303 1 98.19 142 GLU A CA 1
ATOM 1130 C C . GLU A 1 142 ? -10.758 -27.766 -2.814 1 98.19 142 GLU A C 1
ATOM 1132 O O . GLU A 1 142 ? -11.641 -28.234 -2.092 1 98.19 142 GLU A O 1
ATOM 1137 N N . LEU A 1 143 ? -10.766 -26.5 -3.201 1 98.62 143 LEU A N 1
ATOM 1138 C CA . LEU A 1 143 ? -11.836 -25.562 -2.904 1 98.62 143 LEU A CA 1
ATOM 1139 C C . LEU A 1 143 ? -12.75 -25.375 -4.113 1 98.62 143 LEU A C 1
ATOM 1141 O O . LEU A 1 143 ? -12.281 -25.359 -5.254 1 98.62 143 LEU A O 1
ATOM 1145 N N . LYS A 1 144 ? -14.008 -25.297 -3.84 1 98.62 144 LYS A N 1
ATOM 1146 C CA . LYS A 1 144 ? -14.977 -24.906 -4.859 1 98.62 144 LYS A CA 1
ATOM 1147 C C . LYS A 1 144 ? -15.516 -23.5 -4.59 1 98.62 144 LYS A C 1
ATOM 1149 O O . LYS A 1 144 ? -16.312 -23.297 -3.676 1 98.62 144 LYS A O 1
ATOM 1154 N N . ILE A 1 145 ? -15.047 -22.547 -5.406 1 98.19 145 ILE A N 1
ATOM 1155 C CA . ILE A 1 145 ? -15.414 -21.141 -5.18 1 98.19 145 ILE A CA 1
ATOM 1156 C C . ILE A 1 145 ? -15.836 -20.5 -6.496 1 98.19 145 ILE A C 1
ATOM 1158 O O . ILE A 1 145 ? -15.078 -20.5 -7.465 1 98.19 145 ILE A O 1
ATOM 1162 N N . ALA A 1 146 ? -17.016 -19.953 -6.551 1 97.69 146 ALA A N 1
ATOM 1163 C CA . ALA A 1 146 ? -17.484 -19.141 -7.676 1 97.69 146 ALA A CA 1
ATOM 1164 C C . ALA A 1 146 ? -17.344 -19.906 -8.992 1 97.69 146 ALA A C 1
ATOM 1166 O O . ALA A 1 146 ? -16.828 -19.375 -9.977 1 97.69 146 ALA A O 1
ATOM 1167 N N . GLY A 1 147 ? -17.609 -21.141 -8.977 1 97.88 147 GLY A N 1
ATOM 1168 C CA . GLY A 1 147 ? -17.609 -21.969 -10.172 1 97.88 147 GLY A CA 1
ATOM 1169 C C . GLY A 1 147 ? -16.25 -22.531 -10.523 1 97.88 147 GLY A C 1
ATOM 1170 O O . GLY A 1 147 ? -16.094 -23.203 -11.547 1 97.88 147 GLY A O 1
ATOM 1171 N N . MET A 1 148 ? -15.258 -22.328 -9.664 1 98.62 148 MET A N 1
ATOM 1172 C CA . MET A 1 148 ? -13.898 -22.781 -9.938 1 98.62 148 MET A CA 1
ATOM 1173 C C . MET A 1 148 ? -13.469 -23.859 -8.953 1 98.62 148 MET A C 1
ATOM 1175 O O . MET A 1 148 ? -13.82 -23.812 -7.777 1 98.62 148 MET A O 1
ATOM 1179 N N . LYS A 1 149 ? -12.797 -24.812 -9.469 1 98.69 149 LYS A N 1
ATOM 1180 C CA . LYS A 1 149 ? -12.07 -25.75 -8.633 1 98.69 149 LYS A CA 1
ATOM 1181 C C . LYS A 1 149 ? -10.625 -25.312 -8.414 1 98.69 149 LYS A C 1
ATOM 1183 O O . LYS A 1 149 ? -9.836 -25.266 -9.359 1 98.69 149 LYS A O 1
ATOM 1188 N N . ILE A 1 150 ? -10.312 -24.984 -7.176 1 98.88 150 ILE A N 1
ATOM 1189 C CA . ILE A 1 150 ? -9 -24.422 -6.871 1 98.88 150 ILE A CA 1
ATOM 1190 C C . ILE A 1 150 ? -8.242 -25.359 -5.934 1 98.88 150 ILE A C 1
ATOM 1192 O O . ILE A 1 150 ? -8.68 -25.594 -4.805 1 98.88 150 ILE A O 1
ATOM 1196 N N . GLN A 1 151 ? -7.18 -25.844 -6.414 1 98.75 151 GLN A N 1
ATOM 1197 C CA . GLN A 1 151 ? -6.309 -26.719 -5.633 1 98.75 151 GLN A CA 1
ATOM 1198 C C . GLN A 1 151 ? -5.102 -25.969 -5.098 1 98.75 151 GLN A C 1
ATOM 1200 O O . GLN A 1 151 ? -4.199 -25.609 -5.859 1 98.75 151 GLN A O 1
ATOM 1205 N N . PRO A 1 152 ? -5.082 -25.719 -3.74 1 98.69 152 PRO A N 1
ATOM 1206 C CA . PRO A 1 152 ? -3.848 -25.172 -3.172 1 98.69 152 PRO A CA 1
ATOM 1207 C C . PRO A 1 152 ? -2.693 -26.156 -3.186 1 98.69 152 PRO A C 1
ATOM 1209 O O . PRO A 1 152 ? -2.898 -27.359 -2.936 1 98.69 152 PRO A O 1
ATOM 1212 N N . ILE A 1 153 ? -1.53 -25.641 -3.529 1 97.62 153 ILE A N 1
ATOM 1213 C CA . ILE A 1 153 ? -0.293 -26.406 -3.617 1 97.62 153 ILE A CA 1
ATOM 1214 C C . ILE A 1 153 ? 0.679 -25.953 -2.533 1 97.62 153 ILE A C 1
ATOM 1216 O O . ILE A 1 153 ? 0.856 -24.75 -2.322 1 97.62 153 ILE A O 1
ATOM 1220 N N . ARG A 1 154 ? 1.337 -26.922 -1.831 1 97.75 154 ARG A N 1
ATOM 1221 C CA . ARG A 1 154 ? 2.275 -26.578 -0.765 1 97.75 154 ARG A CA 1
ATOM 1222 C C . ARG A 1 154 ? 3.648 -26.234 -1.332 1 97.75 154 ARG A C 1
ATOM 1224 O O . ARG A 1 154 ? 4.242 -27.031 -2.062 1 97.75 154 ARG A O 1
ATOM 1231 N N . LEU A 1 155 ? 4.125 -25.047 -1.031 1 97.94 155 LEU A N 1
ATOM 1232 C CA . LEU A 1 155 ? 5.434 -24.578 -1.46 1 97.94 155 LEU A CA 1
ATOM 1233 C C . LEU A 1 155 ? 6.281 -24.156 -0.26 1 97.94 155 LEU A C 1
ATOM 1235 O O . LEU A 1 155 ? 5.746 -23.859 0.808 1 97.94 155 LEU A O 1
ATOM 1239 N N . VAL A 1 156 ? 7.645 -24.219 -0.458 1 97.44 156 VAL A N 1
ATOM 1240 C CA . VAL A 1 156 ? 8.594 -23.672 0.501 1 97.44 156 VAL A CA 1
ATOM 1241 C C . VAL A 1 156 ? 9.281 -22.438 -0.092 1 97.44 156 VAL A C 1
ATOM 1243 O O . VAL A 1 156 ? 9.938 -22.531 -1.13 1 97.44 156 VAL A O 1
ATOM 1246 N N . HIS A 1 157 ? 9.094 -21.266 0.575 1 96.94 157 HIS A N 1
ATOM 1247 C CA . HIS A 1 157 ? 9.625 -20 0.07 1 96.94 157 HIS A CA 1
ATOM 1248 C C . HIS A 1 157 ? 11.047 -19.766 0.568 1 96.94 157 HIS A C 1
ATOM 1250 O O . HIS A 1 157 ? 11.969 -19.594 -0.233 1 96.94 157 HIS A O 1
ATOM 1256 N N . ILE A 1 158 ? 11.242 -19.812 1.847 1 95.25 158 ILE A N 1
ATOM 1257 C CA . ILE A 1 158 ? 12.555 -19.656 2.461 1 95.25 158 ILE A CA 1
ATOM 1258 C C . ILE A 1 158 ? 12.844 -20.859 3.357 1 95.25 158 ILE A C 1
ATOM 1260 O O . ILE A 1 158 ? 12.586 -20.812 4.562 1 95.25 158 ILE A O 1
ATOM 1264 N N . PRO A 1 159 ? 13.508 -21.891 2.807 1 94.31 159 PRO A N 1
ATOM 1265 C CA . PRO A 1 159 ? 13.695 -23.141 3.553 1 94.31 159 PRO A CA 1
ATOM 1266 C C . PRO A 1 159 ? 14.383 -22.922 4.898 1 94.31 159 PRO A C 1
ATOM 1268 O O . PRO A 1 159 ? 13.891 -23.406 5.93 1 94.31 159 PRO A O 1
ATOM 1271 N N . LYS A 1 160 ? 15.43 -22.078 4.949 1 92 160 LYS A N 1
ATOM 1272 C CA . LYS A 1 160 ? 16.219 -21.906 6.164 1 92 160 LYS A CA 1
ATOM 1273 C C . LYS A 1 160 ? 15.398 -21.219 7.258 1 92 160 LYS A C 1
ATOM 1275 O O . LYS A 1 160 ? 15.625 -21.453 8.445 1 92 160 LYS A O 1
ATOM 1280 N N . ALA A 1 161 ? 14.438 -20.438 6.84 1 91.56 161 ALA A N 1
ATOM 1281 C CA . ALA A 1 161 ? 13.648 -19.672 7.801 1 91.56 161 ALA A CA 1
ATOM 1282 C C . ALA A 1 161 ? 12.289 -20.328 8.039 1 91.56 161 ALA A C 1
ATOM 1284 O O . ALA A 1 161 ? 11.5 -19.859 8.859 1 91.56 161 ALA A O 1
ATOM 1285 N N . GLY A 1 162 ? 12 -21.375 7.336 1 94.44 162 GLY A N 1
ATOM 1286 C CA . GLY A 1 162 ? 10.742 -22.078 7.492 1 94.44 162 GLY A CA 1
ATOM 1287 C C . GLY A 1 162 ? 9.555 -21.297 6.961 1 94.44 162 GLY A C 1
ATOM 1288 O O . GLY A 1 162 ? 8.43 -21.438 7.457 1 94.44 162 GLY A O 1
ATOM 1289 N N . VAL A 1 163 ? 9.812 -20.406 6.031 1 95.81 163 VAL A N 1
ATOM 1290 C CA . VAL A 1 163 ? 8.727 -19.609 5.453 1 95.81 163 VAL A CA 1
ATOM 1291 C C . VAL A 1 163 ? 8.047 -20.422 4.34 1 95.81 163 VAL A C 1
ATOM 1293 O O . VAL A 1 163 ? 8.711 -20.859 3.4 1 95.81 163 VAL A O 1
ATOM 1296 N N . LEU A 1 164 ? 6.77 -20.562 4.469 1 96.81 164 LEU A N 1
ATOM 1297 C CA . LEU A 1 164 ? 5.977 -21.312 3.51 1 96.81 164 LEU A CA 1
ATOM 1298 C C . LEU A 1 164 ? 5.18 -20.391 2.602 1 96.81 164 LEU A C 1
ATOM 1300 O O . LEU A 1 164 ? 4.887 -19.25 2.973 1 96.81 164 LEU A O 1
ATOM 1304 N N . SER A 1 165 ? 4.902 -20.844 1.422 1 98 165 SER A N 1
ATOM 1305 C CA . SER A 1 165 ? 4.008 -20.203 0.459 1 98 165 SER A CA 1
ATOM 1306 C C . SER A 1 165 ? 2.992 -21.203 -0.092 1 98 165 SER A C 1
ATOM 1308 O O . SER A 1 165 ? 3.066 -22.391 0.198 1 98 165 SER A O 1
ATOM 1310 N N . THR A 1 166 ? 1.974 -20.719 -0.711 1 98.62 166 THR A N 1
ATOM 1311 C CA . THR A 1 166 ? 0.947 -21.547 -1.314 1 98.62 166 THR A CA 1
ATOM 1312 C C . THR A 1 166 ? 0.765 -21.219 -2.791 1 98.62 166 THR A C 1
ATOM 1314 O O . THR A 1 166 ? 0.631 -20.047 -3.148 1 98.62 166 THR A O 1
ATOM 1317 N N . GLY A 1 167 ? 0.902 -22.203 -3.682 1 98.75 167 GLY A N 1
ATOM 1318 C CA . GLY A 1 167 ? 0.505 -22.078 -5.074 1 98.75 167 GLY A CA 1
ATOM 1319 C C . GLY A 1 167 ? -0.924 -22.516 -5.328 1 98.75 167 GLY A C 1
ATOM 1320 O O . GLY A 1 167 ? -1.597 -23.016 -4.422 1 98.75 167 GLY A O 1
ATOM 1321 N N . PHE A 1 168 ? -1.4 -22.297 -6.57 1 98.94 168 PHE A N 1
ATOM 1322 C CA . PHE A 1 168 ? -2.783 -22.641 -6.875 1 98.94 168 PHE A CA 1
ATOM 1323 C C . PHE A 1 168 ? -2.895 -23.266 -8.266 1 98.94 168 PHE A C 1
ATOM 1325 O O . PHE A 1 168 ? -2.266 -22.781 -9.211 1 98.94 168 PHE A O 1
ATOM 1332 N N . VAL A 1 169 ? -3.623 -24.344 -8.367 1 98.88 169 VAL A N 1
ATOM 1333 C CA . VAL A 1 169 ? -4.051 -24.906 -9.641 1 98.88 169 VAL A CA 1
ATOM 1334 C C . VAL A 1 169 ? -5.562 -24.75 -9.797 1 98.88 169 VAL A C 1
ATOM 1336 O O . VAL A 1 169 ? -6.332 -25.188 -8.945 1 98.88 169 VAL A O 1
ATOM 1339 N N . VAL A 1 170 ? -5.949 -24.062 -10.875 1 98.88 170 VAL A N 1
ATOM 1340 C CA . VAL A 1 170 ? -7.355 -23.719 -11.039 1 98.88 170 VAL A CA 1
ATOM 1341 C C . VAL A 1 170 ? -7.945 -24.5 -12.219 1 98.88 170 VAL A C 1
ATOM 1343 O O . VAL A 1 170 ? -7.438 -24.406 -13.336 1 98.88 170 VAL A O 1
ATOM 1346 N N . ASN A 1 171 ? -8.992 -25.281 -12.016 1 98.56 171 ASN A N 1
ATOM 1347 C CA . ASN A 1 171 ? -9.758 -26.031 -13 1 98.56 171 ASN A CA 1
ATOM 1348 C C . ASN A 1 171 ? -8.867 -27 -13.781 1 98.56 171 ASN A C 1
ATOM 1350 O O . ASN A 1 171 ? -9.133 -27.297 -14.945 1 98.56 171 ASN A O 1
ATOM 1354 N N . ARG A 1 172 ? -7.684 -27.328 -13.164 1 97.5 172 ARG A N 1
ATOM 1355 C CA . ARG A 1 172 ? -6.695 -28.188 -13.781 1 97.5 172 ARG A CA 1
ATOM 1356 C C . ARG A 1 172 ? -6.227 -27.625 -15.125 1 97.5 172 ARG A C 1
ATOM 1358 O O . ARG A 1 172 ? -5.871 -28.375 -16.031 1 97.5 172 ARG A O 1
ATOM 1365 N N . LYS A 1 173 ? -6.34 -26.328 -15.258 1 98.44 173 LYS A N 1
ATOM 1366 C CA . LYS A 1 173 ? -5.941 -25.672 -16.5 1 98.44 173 LYS A CA 1
ATOM 1367 C C . LYS A 1 173 ? -4.852 -24.641 -16.25 1 98.44 173 LYS A C 1
ATOM 1369 O O . LYS A 1 173 ? -3.943 -24.469 -17.062 1 98.44 173 LYS A O 1
ATOM 1374 N N . PHE A 1 174 ? -4.926 -23.922 -15.164 1 98.88 174 PHE A N 1
ATOM 1375 C CA . PHE A 1 174 ? -4 -22.844 -14.859 1 98.88 174 PHE A CA 1
ATOM 1376 C C . PHE A 1 174 ? -3.256 -23.109 -13.555 1 98.88 174 PHE A C 1
ATOM 1378 O O . PHE A 1 174 ? -3.877 -23.359 -12.523 1 98.88 174 PHE A O 1
ATOM 1385 N N . GLY A 1 175 ? -1.957 -23.078 -13.594 1 98.94 175 GLY A N 1
ATOM 1386 C CA . GLY A 1 175 ? -1.126 -23.141 -12.406 1 98.94 175 GLY A CA 1
ATOM 1387 C C . GLY A 1 175 ? -0.419 -21.844 -12.102 1 98.94 175 GLY A C 1
ATOM 1388 O O . GLY A 1 175 ? 0.12 -21.188 -13 1 98.94 175 GLY A O 1
ATOM 1389 N N . TYR A 1 176 ? -0.472 -21.406 -10.844 1 98.94 176 TYR A N 1
ATOM 1390 C CA . TYR A 1 176 ? 0.202 -20.203 -10.391 1 98.94 176 TYR A CA 1
ATOM 1391 C C . TYR A 1 176 ? 1.085 -20.484 -9.18 1 98.94 176 TYR A C 1
ATOM 1393 O O . TYR A 1 176 ? 0.583 -20.797 -8.094 1 98.94 176 TYR A O 1
ATOM 1401 N N . LEU A 1 177 ? 2.357 -20.453 -9.352 1 98.81 177 LEU A N 1
ATOM 1402 C CA . LEU A 1 177 ? 3.336 -20.625 -8.281 1 98.81 177 LEU A CA 1
ATOM 1403 C C . LEU A 1 177 ? 4.289 -19.438 -8.219 1 98.81 177 LEU A C 1
ATOM 1405 O O . LEU A 1 177 ? 4.926 -19.094 -9.219 1 98.81 177 LEU A O 1
ATOM 1409 N N . THR A 1 178 ? 4.352 -18.766 -7.078 1 98.25 178 THR A N 1
ATOM 1410 C CA . THR A 1 178 ? 5.293 -17.672 -6.91 1 98.25 178 THR A CA 1
ATOM 1411 C C . THR A 1 178 ? 5.98 -17.75 -5.551 1 98.25 178 THR A C 1
ATOM 1413 O O . THR A 1 178 ? 5.469 -18.391 -4.625 1 98.25 178 THR A O 1
ATOM 1416 N N . ASP A 1 179 ? 7.238 -17.156 -5.434 1 97.88 179 ASP A N 1
ATOM 1417 C CA . ASP A 1 179 ? 7.969 -17.047 -4.176 1 97.88 179 ASP A CA 1
ATOM 1418 C C . ASP A 1 179 ? 8.18 -18.406 -3.531 1 97.88 179 ASP A C 1
ATOM 1420 O O . ASP A 1 179 ? 7.711 -18.656 -2.416 1 97.88 179 ASP A O 1
ATOM 1424 N N . PHE A 1 180 ? 8.922 -19.266 -4.27 1 98 180 PHE A N 1
ATOM 1425 C CA . PHE A 1 180 ? 9.203 -20.594 -3.744 1 98 180 PHE A CA 1
ATOM 1426 C C . PHE A 1 180 ? 10.594 -21.062 -4.18 1 98 180 PHE A C 1
ATOM 1428 O O . PHE A 1 180 ? 11.141 -20.562 -5.168 1 98 180 PHE A O 1
ATOM 1435 N N . LYS A 1 181 ? 11.078 -21.969 -3.398 1 97.56 181 LYS A N 1
ATOM 1436 C CA . LYS A 1 181 ? 12.305 -22.672 -3.719 1 97.56 181 LYS A CA 1
ATOM 1437 C C . LYS A 1 181 ? 12.039 -24.156 -3.947 1 97.56 181 LYS A C 1
ATOM 1439 O O . LYS A 1 181 ? 12.742 -24.812 -4.727 1 97.56 181 LYS A O 1
ATOM 1444 N N . GLU A 1 182 ? 11.016 -24.672 -3.281 1 97.12 182 GLU A N 1
ATOM 1445 C CA . GLU A 1 182 ? 10.688 -26.094 -3.342 1 97.12 182 GLU A CA 1
ATOM 1446 C C . GLU A 1 182 ? 9.18 -26.312 -3.482 1 97.12 182 GLU A C 1
ATOM 1448 O O . GLU A 1 182 ? 8.391 -25.516 -2.982 1 97.12 182 GLU A O 1
ATOM 1453 N N . ILE A 1 183 ? 8.859 -27.359 -4.234 1 97.62 183 ILE A N 1
ATOM 1454 C CA . ILE A 1 183 ? 7.492 -27.844 -4.348 1 97.62 183 ILE A CA 1
ATOM 1455 C C . ILE A 1 183 ? 7.352 -29.172 -3.604 1 97.62 183 ILE A C 1
ATOM 1457 O O . ILE A 1 183 ? 8.188 -30.062 -3.746 1 97.62 183 ILE A O 1
ATOM 1461 N N . ASN A 1 184 ? 6.34 -29.188 -2.75 1 96.5 184 ASN A N 1
ATOM 1462 C CA . ASN A 1 184 ? 6.109 -30.469 -2.105 1 96.5 184 ASN A CA 1
ATOM 1463 C C . ASN A 1 184 ? 5.895 -31.578 -3.131 1 96.5 184 ASN A C 1
ATOM 1465 O O . ASN A 1 184 ? 5.055 -31.453 -4.02 1 96.5 184 ASN A O 1
ATOM 1469 N N . ALA A 1 185 ? 6.559 -32.688 -2.898 1 95.5 185 ALA A N 1
ATOM 1470 C CA . ALA A 1 185 ? 6.582 -33.781 -3.881 1 95.5 185 ALA A CA 1
ATOM 1471 C C . ALA A 1 185 ? 5.18 -34.312 -4.145 1 95.5 185 ALA A C 1
ATOM 1473 O O . ALA A 1 185 ? 4.824 -34.625 -5.289 1 95.5 185 ALA A O 1
ATOM 1474 N N . GLN A 1 186 ? 4.406 -34.375 -3.201 1 95.12 186 GLN A N 1
ATOM 1475 C CA . GLN A 1 186 ? 3.068 -34.969 -3.305 1 95.12 186 GLN A CA 1
ATOM 1476 C C . GLN A 1 186 ? 2.152 -34.062 -4.145 1 95.12 186 GLN A C 1
ATOM 1478 O O . GLN A 1 186 ? 1.12 -34.531 -4.637 1 95.12 186 GLN A O 1
ATOM 1483 N N . ASP A 1 187 ? 2.516 -32.812 -4.262 1 97.25 187 ASP A N 1
ATOM 1484 C CA . ASP A 1 187 ? 1.638 -31.875 -4.945 1 97.25 187 ASP A CA 1
ATOM 1485 C C . ASP A 1 187 ? 2.045 -31.703 -6.406 1 97.25 187 ASP A C 1
ATOM 1487 O O . ASP A 1 187 ? 1.328 -31.078 -7.191 1 97.25 187 ASP A O 1
ATOM 1491 N N . GLU A 1 188 ? 3.133 -32.312 -6.836 1 97.38 188 GLU A N 1
ATOM 1492 C CA . GLU A 1 188 ? 3.639 -32.125 -8.195 1 97.38 188 GLU A CA 1
ATOM 1493 C C . GLU A 1 188 ? 2.668 -32.719 -9.219 1 97.38 188 GLU A C 1
ATOM 1495 O O . GLU A 1 188 ? 2.631 -32.281 -10.367 1 97.38 188 GLU A O 1
ATOM 1500 N N . LYS A 1 189 ? 1.915 -33.688 -8.828 1 96.69 189 LYS A N 1
ATOM 1501 C CA . LYS A 1 189 ? 0.964 -34.344 -9.727 1 96.69 189 LYS A CA 1
ATOM 1502 C C . LYS A 1 189 ? -0.057 -33.344 -10.266 1 96.69 189 LYS A C 1
ATOM 1504 O O . LYS A 1 189 ? -0.6 -33.531 -11.359 1 96.69 189 LYS A O 1
ATOM 1509 N N . PHE A 1 190 ? -0.329 -32.281 -9.555 1 98.12 190 PHE A N 1
ATOM 1510 C CA . PHE A 1 190 ? -1.339 -31.312 -9.969 1 98.12 190 PHE A CA 1
ATOM 1511 C C . PHE A 1 190 ? -0.802 -30.406 -11.062 1 98.12 190 PHE A C 1
ATOM 1513 O O . PHE A 1 190 ? -1.562 -29.672 -11.695 1 98.12 190 PHE A O 1
ATOM 1520 N N . LEU A 1 191 ? 0.491 -30.453 -11.328 1 98.5 191 LEU A N 1
ATOM 1521 C CA . LEU A 1 191 ? 1.126 -29.5 -12.234 1 98.5 191 LEU A CA 1
ATOM 1522 C C . LEU A 1 191 ? 1.296 -30.109 -13.625 1 98.5 191 LEU A C 1
ATOM 1524 O O . LEU A 1 191 ? 1.709 -29.406 -14.562 1 98.5 191 LEU A O 1
ATOM 1528 N N . GLU A 1 192 ? 0.947 -31.281 -13.773 1 96.56 192 GLU A N 1
ATOM 1529 C CA . GLU A 1 192 ? 1.127 -31.984 -15.047 1 96.56 192 GLU A CA 1
ATOM 1530 C C . GLU A 1 192 ? -0.013 -31.672 -16.016 1 96.56 192 GLU A C 1
ATOM 1532 O O . GLU A 1 192 ? -1.182 -31.656 -15.617 1 96.56 192 GLU A O 1
ATOM 1537 N N . GLY A 1 193 ? 0.393 -31.359 -17.266 1 92.06 193 GLY A N 1
ATOM 1538 C CA . GLY A 1 193 ? -0.577 -31.266 -18.344 1 92.06 193 GLY A CA 1
ATOM 1539 C C . GLY A 1 193 ? -1.444 -30.016 -18.25 1 92.06 193 GLY A C 1
ATOM 1540 O O . GLY A 1 193 ? -2.598 -30.031 -18.688 1 92.06 193 GLY A O 1
ATOM 1541 N N . LEU A 1 194 ? -1.031 -28.984 -17.688 1 98.06 194 LEU A N 1
ATOM 1542 C CA . LEU A 1 194 ? -1.781 -27.734 -17.578 1 98.06 194 LEU A CA 1
ATOM 1543 C C . LEU A 1 194 ? -1.777 -26.984 -18.906 1 98.06 194 LEU A C 1
ATOM 1545 O O . LEU A 1 194 ? -0.869 -27.172 -19.719 1 98.06 194 LEU A O 1
ATOM 1549 N N . GLU A 1 195 ? -2.818 -26.203 -19.172 1 98.62 195 GLU A N 1
ATOM 1550 C CA . GLU A 1 195 ? -2.801 -25.312 -20.328 1 98.62 195 GLU A CA 1
ATOM 1551 C C . GLU A 1 195 ? -1.78 -24.188 -20.141 1 98.62 195 GLU A C 1
ATOM 1553 O O . GLU A 1 195 ? -1.027 -23.875 -21.062 1 98.62 195 GLU A O 1
ATOM 1558 N N . VAL A 1 196 ? -1.81 -23.594 -18.969 1 98.88 196 VAL A N 1
ATOM 1559 C CA . VAL A 1 196 ? -0.862 -22.516 -18.672 1 98.88 196 VAL A CA 1
ATOM 1560 C C . VAL A 1 196 ? -0.23 -22.766 -17.297 1 98.88 196 VAL A C 1
ATOM 1562 O O . VAL A 1 196 ? -0.933 -23.047 -16.328 1 98.88 196 VAL A O 1
ATOM 1565 N N . LEU A 1 197 ? 1.037 -22.75 -17.234 1 98.88 197 LEU A N 1
ATOM 1566 C CA . LEU A 1 197 ? 1.772 -22.734 -15.969 1 98.88 197 LEU A CA 1
ATOM 1567 C C . LEU A 1 197 ? 2.533 -21.422 -15.805 1 98.88 197 LEU A C 1
ATOM 1569 O O . LEU A 1 197 ? 3.346 -21.062 -16.656 1 98.88 197 LEU A O 1
ATOM 1573 N N . TYR A 1 198 ? 2.188 -20.625 -14.758 1 98.88 198 TYR A N 1
ATOM 1574 C CA . TYR A 1 198 ? 2.842 -19.375 -14.383 1 98.88 198 TYR A CA 1
ATOM 1575 C C . TYR A 1 198 ? 3.762 -19.578 -13.188 1 98.88 198 TYR A C 1
ATOM 1577 O O . TYR A 1 198 ? 3.314 -20 -12.109 1 98.88 198 TYR A O 1
ATOM 1585 N N . LEU A 1 199 ? 5.055 -19.297 -13.383 1 98.75 199 LEU A N 1
ATOM 1586 C CA . LEU A 1 199 ? 6.039 -19.422 -12.312 1 98.75 199 LEU A CA 1
ATOM 1587 C C . LEU A 1 199 ? 6.648 -18.062 -11.984 1 98.75 199 LEU A C 1
ATOM 1589 O O . LEU A 1 199 ? 6.953 -17.281 -12.883 1 98.75 199 LEU A O 1
ATOM 1593 N N . GLY A 1 200 ? 6.801 -17.766 -10.672 1 98.31 200 GLY A N 1
ATOM 1594 C CA . GLY A 1 200 ? 7.551 -16.578 -10.258 1 98.31 200 GLY A CA 1
ATOM 1595 C C . GLY A 1 200 ? 9.039 -16.844 -10.117 1 98.31 200 GLY A C 1
ATOM 1596 O O . GLY A 1 200 ? 9.453 -17.688 -9.305 1 98.31 200 GLY A O 1
ATOM 1597 N N . SER A 1 201 ? 9.844 -16.188 -10.789 1 96.94 201 SER A N 1
ATOM 1598 C CA . SER A 1 201 ? 11.305 -16.25 -10.727 1 96.94 201 SER A CA 1
ATOM 1599 C C . SER A 1 201 ? 11.922 -14.875 -10.938 1 96.94 201 SER A C 1
ATOM 1601 O O . SER A 1 201 ? 12.156 -14.461 -12.078 1 96.94 201 SER A O 1
ATOM 1603 N N . PRO A 1 202 ? 12.391 -14.25 -9.898 1 93.88 202 PRO A N 1
ATOM 1604 C CA . PRO A 1 202 ? 12.742 -12.828 -9.984 1 93.88 202 PRO A CA 1
ATOM 1605 C C . PRO A 1 202 ? 14.102 -12.602 -10.641 1 93.88 202 PRO A C 1
ATOM 1607 O O . PRO A 1 202 ? 14.367 -11.508 -11.156 1 93.88 202 PRO A O 1
ATOM 1610 N N . ILE A 1 203 ? 15.008 -13.578 -10.586 1 92.5 203 ILE A N 1
ATOM 1611 C CA . ILE A 1 203 ? 16.375 -13.297 -10.977 1 92.5 203 ILE A CA 1
ATOM 1612 C C . ILE A 1 203 ? 16.969 -14.508 -11.688 1 92.5 203 ILE A C 1
ATOM 1614 O O . ILE A 1 203 ? 16.406 -15.602 -11.648 1 92.5 203 ILE A O 1
ATOM 1618 N N . ASP A 1 204 ? 18.078 -14.281 -12.305 1 94.06 204 ASP A N 1
ATOM 1619 C CA . ASP A 1 204 ? 18.703 -15.328 -13.102 1 94.06 204 ASP A CA 1
ATOM 1620 C C . ASP A 1 204 ? 19.766 -16.078 -12.289 1 94.06 204 ASP A C 1
ATOM 1622 O O . ASP A 1 204 ? 20.219 -17.141 -12.703 1 94.06 204 ASP A O 1
ATOM 1626 N N . LYS A 1 205 ? 20.188 -15.562 -11.164 1 94.06 205 LYS A N 1
ATOM 1627 C CA . LYS A 1 205 ? 21.203 -16.188 -10.328 1 94.06 205 LYS A CA 1
ATOM 1628 C C . LYS A 1 205 ? 20.578 -17.031 -9.227 1 94.06 205 LYS A C 1
ATOM 1630 O O . LYS A 1 205 ? 19.438 -16.781 -8.828 1 94.06 205 LYS A O 1
ATOM 1635 N N . PRO A 1 206 ? 21.359 -18.016 -8.844 1 92.38 206 PRO A N 1
ATOM 1636 C CA . PRO A 1 206 ? 20.828 -18.781 -7.707 1 92.38 206 PRO A CA 1
ATOM 1637 C C . PRO A 1 206 ? 20.469 -17.891 -6.52 1 92.38 206 PRO A C 1
ATOM 1639 O O . PRO A 1 206 ? 21.156 -16.906 -6.246 1 92.38 206 PRO A O 1
ATOM 1642 N N . HIS A 1 207 ? 19.438 -18.297 -5.852 1 91 207 HIS A N 1
ATOM 1643 C CA . HIS A 1 207 ? 18.922 -17.531 -4.727 1 91 207 HIS A CA 1
ATOM 1644 C C . HIS A 1 207 ? 18.453 -18.438 -3.6 1 91 207 HIS A C 1
ATOM 1646 O O . HIS A 1 207 ? 18 -19.562 -3.848 1 91 207 HIS A O 1
ATOM 1652 N N . MET A 1 208 ? 18.469 -17.938 -2.41 1 88.56 208 MET A N 1
ATOM 1653 C CA . MET A 1 208 ? 18.172 -18.766 -1.238 1 88.56 208 MET A CA 1
ATOM 1654 C C . MET A 1 208 ? 16.656 -18.922 -1.051 1 88.56 208 MET A C 1
ATOM 1656 O O . MET A 1 208 ? 16.203 -19.906 -0.467 1 88.56 208 MET A O 1
ATOM 1660 N N . SER A 1 209 ? 15.914 -18 -1.611 1 92.5 209 SER A N 1
ATOM 1661 C CA . SER A 1 209 ? 14.492 -17.969 -1.26 1 92.5 209 SER A CA 1
ATOM 1662 C C . SER A 1 209 ? 13.617 -18.141 -2.492 1 92.5 209 SER A C 1
ATOM 1664 O O . SER A 1 209 ? 12.406 -18.359 -2.373 1 92.5 209 SER A O 1
ATOM 1666 N N . HIS A 1 210 ? 14.195 -18.062 -3.678 1 96.19 210 HIS A N 1
ATOM 1667 C CA . HIS A 1 210 ? 13.453 -18.172 -4.93 1 96.19 210 HIS A CA 1
ATOM 1668 C C . HIS A 1 210 ? 14.141 -19.125 -5.898 1 96.19 210 HIS A C 1
ATOM 1670 O O . HIS A 1 210 ? 15.359 -19.281 -5.867 1 96.19 210 HIS A O 1
ATOM 1676 N N . ILE A 1 211 ? 13.336 -19.734 -6.816 1 97.25 211 ILE A N 1
ATOM 1677 C CA . ILE A 1 211 ? 13.938 -20.328 -8 1 97.25 211 ILE A CA 1
ATOM 1678 C C . ILE A 1 211 ? 14.461 -19.234 -8.922 1 97.25 211 ILE A C 1
ATOM 1680 O O . ILE A 1 211 ? 13.93 -18.125 -8.938 1 97.25 211 ILE A O 1
ATOM 1684 N N . ASN A 1 212 ? 15.523 -19.562 -9.633 1 97.19 212 ASN A N 1
ATOM 1685 C CA . ASN A 1 212 ? 16.016 -18.641 -10.641 1 97.19 212 ASN A CA 1
ATOM 1686 C C . ASN A 1 212 ? 15.445 -18.953 -12.023 1 97.19 212 ASN A C 1
ATOM 1688 O O . ASN A 1 212 ? 14.641 -19.875 -12.172 1 97.19 212 ASN A O 1
ATOM 1692 N N . HIS A 1 213 ? 15.812 -18.203 -13.062 1 98 213 HIS A N 1
ATOM 1693 C CA . HIS A 1 213 ? 15.227 -18.344 -14.391 1 98 213 HIS A CA 1
ATOM 1694 C C . HIS A 1 213 ? 15.492 -19.734 -14.961 1 98 213 HIS A C 1
ATOM 1696 O O . HIS A 1 213 ? 14.586 -20.359 -15.516 1 98 213 HIS A O 1
ATOM 1702 N N . ALA A 1 214 ? 16.672 -20.188 -14.789 1 97.56 214 ALA A N 1
ATOM 1703 C CA . ALA A 1 214 ? 17.031 -21.5 -15.328 1 97.56 214 ALA A CA 1
ATOM 1704 C C . ALA A 1 214 ? 16.188 -22.609 -14.688 1 97.56 214 ALA A C 1
ATOM 1706 O O . ALA A 1 214 ? 15.688 -23.5 -15.383 1 97.56 214 ALA A O 1
ATOM 1707 N N . GLU A 1 215 ? 16.078 -22.531 -13.43 1 98.19 215 GLU A N 1
ATOM 1708 C CA . GLU A 1 215 ? 15.25 -23.5 -12.711 1 98.19 215 GLU A CA 1
ATOM 1709 C C . GLU A 1 215 ? 13.797 -23.422 -13.156 1 98.19 215 GLU A C 1
ATOM 1711 O O . GLU A 1 215 ? 13.125 -24.453 -13.273 1 98.19 215 GLU A O 1
ATOM 1716 N N . GLY A 1 216 ? 13.289 -22.219 -13.336 1 98.19 216 GLY A N 1
ATOM 1717 C CA . GLY A 1 216 ? 11.93 -22.062 -13.836 1 98.19 216 GLY A CA 1
ATOM 1718 C C . GLY A 1 216 ? 11.719 -22.688 -15.195 1 98.19 216 GLY A C 1
ATOM 1719 O O . GLY A 1 216 ? 10.711 -23.375 -15.414 1 98.19 216 GLY A O 1
ATOM 1720 N N . LEU A 1 217 ? 12.68 -22.469 -16.078 1 98.38 217 LEU A N 1
ATOM 1721 C CA . LEU A 1 217 ? 12.594 -23.062 -17.406 1 98.38 217 LEU A CA 1
ATOM 1722 C C . LEU A 1 217 ? 12.625 -24.578 -17.328 1 98.38 217 LEU A C 1
ATOM 1724 O O . LEU A 1 217 ? 11.891 -25.266 -18.047 1 98.38 217 LEU A O 1
ATOM 1728 N N . GLU A 1 218 ? 13.422 -25.078 -16.469 1 98.19 218 GLU A N 1
ATOM 1729 C CA . GLU A 1 218 ? 13.492 -26.516 -16.266 1 98.19 218 GLU A CA 1
ATOM 1730 C C . GLU A 1 218 ? 12.156 -27.078 -15.805 1 98.19 218 GLU A C 1
ATOM 1732 O O . GLU A 1 218 ? 11.734 -28.141 -16.234 1 98.19 218 GLU A O 1
ATOM 1737 N N . LEU A 1 219 ? 11.547 -26.391 -14.883 1 98.38 219 LEU A N 1
ATOM 1738 C CA . LEU A 1 219 ? 10.25 -26.828 -14.375 1 98.38 219 LEU A CA 1
ATOM 1739 C C . LEU A 1 219 ? 9.203 -26.812 -15.484 1 98.38 219 LEU A C 1
ATOM 1741 O O . LEU A 1 219 ? 8.359 -27.703 -15.555 1 98.38 219 LEU A O 1
ATOM 1745 N N . ILE A 1 220 ? 9.195 -25.797 -16.312 1 98.44 220 ILE A N 1
ATOM 1746 C CA . ILE A 1 220 ? 8.258 -25.703 -17.438 1 98.44 220 ILE A CA 1
ATOM 1747 C C . ILE A 1 220 ? 8.469 -26.891 -18.375 1 98.44 220 ILE A C 1
ATOM 1749 O O . ILE A 1 220 ? 7.508 -27.5 -18.844 1 98.44 220 ILE A O 1
ATOM 1753 N N . GLU A 1 221 ? 9.703 -27.219 -18.625 1 98 221 GLU A N 1
ATOM 1754 C CA . GLU A 1 221 ? 10.008 -28.359 -19.484 1 98 221 GLU A CA 1
ATOM 1755 C C . GLU A 1 221 ? 9.57 -29.672 -18.828 1 98 221 GLU A C 1
ATOM 1757 O O . GLU A 1 221 ? 9.117 -30.594 -19.516 1 98 221 GLU A O 1
ATOM 1762 N N . LYS A 1 222 ? 9.758 -29.719 -17.562 1 98.12 222 LYS A N 1
ATOM 1763 C CA . LYS A 1 222 ? 9.438 -30.922 -16.812 1 98.12 222 LYS A CA 1
ATOM 1764 C C . LYS A 1 222 ? 7.934 -31.203 -16.828 1 98.12 222 LYS A C 1
ATOM 1766 O O . LYS A 1 222 ? 7.508 -32.344 -17.094 1 98.12 222 LYS A O 1
ATOM 1771 N N . TYR A 1 223 ? 7.121 -30.156 -16.562 1 98.19 223 TYR A N 1
ATOM 1772 C CA . TYR A 1 223 ? 5.688 -30.359 -16.391 1 98.19 223 TYR A CA 1
ATOM 1773 C C . TYR A 1 223 ? 4.949 -30.234 -17.719 1 98.19 223 TYR A C 1
ATOM 1775 O O . TYR A 1 223 ? 3.768 -30.578 -17.812 1 98.19 223 TYR A O 1
ATOM 1783 N N . LYS A 1 224 ? 5.535 -29.703 -18.703 1 97.44 224 LYS A N 1
ATOM 1784 C CA . LYS A 1 224 ? 5.094 -29.656 -20.094 1 97.44 224 LYS A CA 1
ATOM 1785 C C . LYS A 1 224 ? 3.715 -29 -20.219 1 97.44 224 LYS A C 1
ATOM 1787 O O . LYS A 1 224 ? 2.807 -29.562 -20.828 1 97.44 224 LYS A O 1
ATOM 1792 N N . PRO A 1 225 ? 3.482 -27.797 -19.641 1 98.44 225 PRO A N 1
ATOM 1793 C CA . PRO A 1 225 ? 2.252 -27.062 -19.953 1 98.44 225 PRO A CA 1
ATOM 1794 C C . PRO A 1 225 ? 2.139 -26.703 -21.422 1 98.44 225 PRO A C 1
ATOM 1796 O O . PRO A 1 225 ? 3.143 -26.688 -22.141 1 98.44 225 PRO A O 1
ATOM 1799 N N . ALA A 1 226 ? 0.928 -26.484 -21.906 1 98.31 226 ALA A N 1
ATOM 1800 C CA . ALA A 1 226 ? 0.801 -25.984 -23.266 1 98.31 226 ALA A CA 1
ATOM 1801 C C . ALA A 1 226 ? 1.556 -24.672 -23.453 1 98.31 226 ALA A C 1
ATOM 1803 O O . ALA A 1 226 ? 2.182 -24.453 -24.484 1 98.31 226 ALA A O 1
ATOM 1804 N N . ARG A 1 227 ? 1.502 -23.781 -22.453 1 98.5 227 ARG A N 1
ATOM 1805 C CA . ARG A 1 227 ? 2.24 -22.531 -22.438 1 98.5 227 ARG A CA 1
ATOM 1806 C C . ARG A 1 227 ? 2.852 -22.266 -21.062 1 98.5 227 ARG A C 1
ATOM 1808 O O . ARG A 1 227 ? 2.191 -22.469 -20.047 1 98.5 227 ARG A O 1
ATOM 1815 N N . GLY A 1 228 ? 4.062 -21.875 -21.031 1 98.62 228 GLY A N 1
ATOM 1816 C CA . GLY A 1 228 ? 4.754 -21.516 -19.812 1 98.62 228 GLY A CA 1
ATOM 1817 C C . GLY A 1 228 ? 5.027 -20.016 -19.719 1 98.62 228 GLY A C 1
ATOM 1818 O O . GLY A 1 228 ? 5.387 -19.375 -20.703 1 98.62 228 GLY A O 1
ATOM 1819 N N . TYR A 1 229 ? 4.789 -19.438 -18.562 1 98.81 229 TYR A N 1
ATOM 1820 C CA . TYR A 1 229 ? 5.094 -18.031 -18.297 1 98.81 229 TYR A CA 1
ATOM 1821 C C . TYR A 1 229 ? 5.918 -17.891 -17.016 1 98.81 229 TYR A C 1
ATOM 1823 O O . TYR A 1 229 ? 5.73 -18.641 -16.062 1 98.81 229 TYR A O 1
ATOM 1831 N N . ILE A 1 230 ? 6.812 -16.969 -17.047 1 98.75 230 ILE A N 1
ATOM 1832 C CA . ILE A 1 230 ? 7.578 -16.625 -15.852 1 98.75 230 ILE A CA 1
ATOM 1833 C C . ILE A 1 230 ? 7.332 -15.156 -15.492 1 98.75 230 ILE A C 1
ATOM 1835 O O . ILE A 1 230 ? 7.477 -14.273 -16.344 1 98.75 230 ILE A O 1
ATOM 1839 N N . GLY A 1 231 ? 6.883 -14.914 -14.266 1 98.56 231 GLY A N 1
ATOM 1840 C CA . GLY A 1 231 ? 6.656 -13.578 -13.734 1 98.56 231 GLY A CA 1
ATOM 1841 C C . GLY A 1 231 ? 7.441 -13.305 -12.461 1 98.56 231 GLY A C 1
ATOM 1842 O O . GLY A 1 231 ? 8.57 -13.766 -12.312 1 98.56 231 GLY A O 1
ATOM 1843 N N . HIS A 1 232 ? 6.863 -12.344 -11.633 1 98.5 232 HIS A N 1
ATOM 1844 C CA . HIS A 1 232 ? 7.57 -11.891 -10.438 1 98.5 232 HIS A CA 1
ATOM 1845 C C . HIS A 1 232 ? 8.969 -11.391 -10.773 1 98.5 232 HIS A C 1
ATOM 1847 O O . HIS A 1 232 ? 9.938 -11.711 -10.086 1 98.5 232 HIS A O 1
ATOM 1853 N N . LEU A 1 233 ? 9.047 -10.648 -11.805 1 98.19 233 LEU A N 1
ATOM 1854 C CA . LEU A 1 233 ? 10.312 -10.289 -12.445 1 98.19 233 LEU A CA 1
ATOM 1855 C C . LEU A 1 233 ? 10.867 -9 -11.852 1 98.19 233 LEU A C 1
ATOM 1857 O O . LEU A 1 233 ? 10.117 -8.055 -11.586 1 98.19 233 LEU A O 1
ATOM 1861 N N . SER A 1 234 ? 12.18 -8.945 -11.656 1 96.62 234 SER A N 1
ATOM 1862 C CA . SER A 1 234 ? 12.875 -7.77 -11.141 1 96.62 234 SER A CA 1
ATOM 1863 C C . SER A 1 234 ? 13.172 -6.766 -12.25 1 96.62 234 SER A C 1
ATOM 1865 O O . SER A 1 234 ? 12.789 -6.98 -13.406 1 96.62 234 SER A O 1
ATOM 1867 N N . HIS A 1 235 ? 13.828 -5.688 -11.875 1 97.44 235 HIS A N 1
ATOM 1868 C CA . HIS A 1 235 ? 14.125 -4.617 -12.82 1 97.44 235 HIS A CA 1
ATOM 1869 C C . HIS A 1 235 ? 15.438 -4.887 -13.555 1 97.44 235 HIS A C 1
ATOM 1871 O O . HIS A 1 235 ? 16.031 -3.973 -14.133 1 97.44 235 HIS A O 1
ATOM 1877 N N . GLN A 1 236 ? 15.875 -6.145 -13.531 1 96.69 236 GLN A N 1
ATOM 1878 C CA . GLN A 1 236 ? 17.219 -6.422 -14.031 1 96.69 236 GLN A CA 1
ATOM 1879 C C . GLN A 1 236 ? 17.203 -6.645 -15.539 1 96.69 236 GLN A C 1
ATOM 1881 O O . GLN A 1 236 ? 18.234 -6.469 -16.203 1 96.69 236 GLN A O 1
ATOM 1886 N N . TYR A 1 237 ? 16.047 -7.039 -16.094 1 95.88 237 TYR A N 1
ATOM 1887 C CA . TYR A 1 237 ? 15.984 -7.371 -17.516 1 95.88 237 TYR A CA 1
ATOM 1888 C C . TYR A 1 237 ? 14.773 -6.727 -18.172 1 95.88 237 TYR A C 1
ATOM 1890 O O . TYR A 1 237 ? 13.688 -6.672 -17.578 1 95.88 237 TYR A O 1
ATOM 1898 N N . LEU A 1 238 ? 15.023 -6.301 -19.391 1 98.25 238 LEU A N 1
ATOM 1899 C CA . LEU A 1 238 ? 13.891 -5.871 -20.203 1 98.25 238 LEU A CA 1
ATOM 1900 C C . LEU A 1 238 ? 13.016 -7.059 -20.594 1 98.25 238 LEU A C 1
ATOM 1902 O O . LEU A 1 238 ? 13.523 -8.164 -20.797 1 98.25 238 LEU A O 1
ATOM 1906 N N . HIS A 1 239 ? 11.734 -6.816 -20.703 1 98.5 239 HIS A N 1
ATOM 1907 C CA . HIS A 1 239 ? 10.797 -7.844 -21.141 1 98.5 239 HIS A CA 1
ATOM 1908 C C . HIS A 1 239 ? 11.258 -8.5 -22.438 1 98.5 239 HIS A C 1
ATOM 1910 O O . HIS A 1 239 ? 11.25 -9.727 -22.562 1 98.5 239 HIS A O 1
ATOM 1916 N N . THR A 1 240 ? 11.727 -7.73 -23.422 1 98.25 240 THR A N 1
ATOM 1917 C CA . THR A 1 240 ? 12.125 -8.219 -24.75 1 98.25 240 THR A CA 1
ATOM 1918 C C . THR A 1 240 ? 13.367 -9.094 -24.641 1 98.25 240 THR A C 1
ATOM 1920 O O . THR A 1 240 ? 13.516 -10.062 -25.391 1 98.25 240 THR A O 1
ATOM 1923 N N . GLU A 1 241 ? 14.242 -8.766 -23.766 1 98.06 241 GLU A N 1
ATOM 1924 C CA . GLU A 1 241 ? 15.445 -9.57 -23.562 1 98.06 241 GLU A CA 1
ATOM 1925 C C . GLU A 1 241 ? 15.102 -10.961 -23.031 1 98.06 241 GLU A C 1
ATOM 1927 O O . GLU A 1 241 ? 15.664 -11.961 -23.484 1 98.06 241 GLU A O 1
ATOM 1932 N N . LEU A 1 242 ? 14.156 -11.016 -22.125 1 98.19 242 LEU A N 1
ATOM 1933 C CA . LEU A 1 242 ? 13.734 -12.289 -21.562 1 98.19 242 LEU A CA 1
ATOM 1934 C C . LEU A 1 242 ? 12.977 -13.117 -22.594 1 98.19 242 LEU A C 1
ATOM 1936 O O . LEU A 1 242 ? 13.148 -14.336 -22.672 1 98.19 242 LEU A O 1
ATOM 1940 N N . LEU A 1 243 ? 12.117 -12.438 -23.344 1 98.19 243 LEU A N 1
ATOM 1941 C CA . LEU A 1 243 ? 11.367 -13.117 -24.391 1 98.19 243 LEU A CA 1
ATOM 1942 C C . LEU A 1 243 ? 12.305 -13.82 -25.375 1 98.19 243 LEU A C 1
ATOM 1944 O O . LEU A 1 243 ? 12.062 -14.961 -25.75 1 98.19 243 LEU A O 1
ATOM 1948 N N . GLU A 1 244 ? 13.344 -13.125 -25.719 1 98.12 244 GLU A N 1
ATOM 1949 C CA . GLU A 1 244 ? 14.328 -13.695 -26.641 1 98.12 244 GLU A CA 1
ATOM 1950 C C . GLU A 1 244 ? 15.102 -14.828 -25.984 1 98.12 244 GLU A C 1
ATOM 1952 O O . GLU A 1 244 ? 15.297 -15.891 -26.578 1 98.12 244 GLU A O 1
ATOM 1957 N N . LYS A 1 245 ? 15.453 -14.648 -24.781 1 97.5 245 LYS A N 1
ATOM 1958 C CA . LYS A 1 245 ? 16.281 -15.594 -24.047 1 97.5 245 LYS A CA 1
ATOM 1959 C C . LYS A 1 245 ? 15.531 -16.906 -23.797 1 97.5 245 LYS A C 1
ATOM 1961 O O . LYS A 1 245 ? 16.125 -17.984 -23.781 1 97.5 245 LYS A O 1
ATOM 1966 N N . TRP A 1 246 ? 14.242 -16.797 -23.531 1 98 246 TRP A N 1
ATOM 1967 C CA . TRP A 1 246 ? 13.453 -17.953 -23.109 1 98 246 TRP A CA 1
ATOM 1968 C C . TRP A 1 246 ? 12.711 -18.562 -24.297 1 98 246 TRP A C 1
ATOM 1970 O O . TRP A 1 246 ? 11.852 -19.422 -24.125 1 98 246 TRP A O 1
ATOM 1980 N N . GLN A 1 247 ? 12.984 -18.109 -25.484 1 95 247 GLN A N 1
ATOM 1981 C CA . GLN A 1 247 ? 12.234 -18.469 -26.688 1 95 247 GLN A CA 1
ATOM 1982 C C . GLN A 1 247 ? 12.07 -19.984 -26.797 1 95 247 GLN A C 1
ATOM 1984 O O . GLN A 1 247 ? 13.039 -20.734 -26.641 1 95 247 GLN A O 1
ATOM 1989 N N . GLY A 1 248 ? 10.812 -20.406 -27.047 1 94.81 248 GLY A N 1
ATOM 1990 C CA . GLY A 1 248 ? 10.516 -21.812 -27.266 1 94.81 248 GLY A CA 1
ATOM 1991 C C . GLY A 1 248 ? 10.148 -22.562 -26 1 94.81 248 GLY A C 1
ATOM 1992 O O . GLY A 1 248 ? 9.625 -23.672 -26.047 1 94.81 248 GLY A O 1
ATOM 1993 N N . VAL A 1 249 ? 10.391 -21.938 -24.906 1 97.69 249 VAL A N 1
ATOM 1994 C CA . VAL A 1 249 ? 10.141 -22.672 -23.672 1 97.69 249 VAL A CA 1
ATOM 1995 C C . VAL A 1 249 ? 9.117 -21.906 -22.828 1 97.69 249 VAL A C 1
ATOM 1997 O O . VAL A 1 249 ? 8.125 -22.484 -22.391 1 97.69 249 VAL A O 1
ATOM 2000 N N . ALA A 1 250 ? 9.328 -20.578 -22.625 1 98.56 250 ALA A N 1
ATOM 2001 C CA . ALA A 1 250 ? 8.461 -19.766 -21.781 1 98.56 250 ALA A CA 1
ATOM 2002 C C . ALA A 1 250 ? 8.43 -18.328 -22.25 1 98.56 250 ALA A C 1
ATOM 2004 O O . ALA A 1 250 ? 9.258 -17.922 -23.078 1 98.56 250 ALA A O 1
ATOM 2005 N N . GLU A 1 251 ? 7.52 -17.594 -21.812 1 98.69 251 GLU A N 1
ATOM 2006 C CA . GLU A 1 251 ? 7.438 -16.156 -22.047 1 98.69 251 GLU A CA 1
ATOM 2007 C C . GLU A 1 251 ? 7.418 -15.375 -20.734 1 98.69 251 GLU A C 1
ATOM 2009 O O . GLU A 1 251 ? 6.898 -15.867 -19.734 1 98.69 251 GLU A O 1
ATOM 2014 N N . PRO A 1 252 ? 8.023 -14.18 -20.703 1 98.75 252 PRO A N 1
ATOM 2015 C CA . PRO A 1 252 ? 7.844 -13.336 -19.531 1 98.75 252 PRO A CA 1
ATOM 2016 C C . PRO A 1 252 ? 6.422 -12.797 -19.391 1 98.75 252 PRO A C 1
ATOM 2018 O O . PRO A 1 252 ? 5.836 -12.336 -20.375 1 98.75 252 PRO A O 1
ATOM 2021 N N . ALA A 1 253 ? 5.895 -12.883 -18.203 1 98.75 253 ALA A N 1
ATOM 2022 C CA . ALA A 1 253 ? 4.566 -12.336 -17.922 1 98.75 253 ALA A CA 1
ATOM 2023 C C . ALA A 1 253 ? 4.609 -10.812 -17.828 1 98.75 253 ALA A C 1
ATOM 2025 O O . ALA A 1 253 ? 5.68 -10.234 -17.641 1 98.75 253 ALA A O 1
ATOM 2026 N N . PHE A 1 254 ? 3.498 -10.18 -18.031 1 98.81 254 PHE A N 1
ATOM 2027 C CA . PHE A 1 254 ? 3.406 -8.734 -17.906 1 98.81 254 PHE A CA 1
ATOM 2028 C C . PHE A 1 254 ? 2.055 -8.32 -17.328 1 98.81 254 PHE A C 1
ATOM 2030 O O . PHE A 1 254 ? 1.103 -9.102 -17.344 1 98.81 254 PHE A O 1
ATOM 2037 N N . ASP A 1 255 ? 1.986 -7.141 -16.719 1 98.88 255 ASP A N 1
ATOM 2038 C CA . ASP A 1 255 ? 0.764 -6.633 -16.109 1 98.88 255 ASP A CA 1
ATOM 2039 C C . ASP A 1 255 ? -0.355 -6.496 -17.141 1 98.88 255 ASP A C 1
ATOM 2041 O O . ASP A 1 255 ? -0.144 -5.949 -18.219 1 98.88 255 ASP A O 1
ATOM 2045 N N . GLY A 1 256 ? -1.573 -7.012 -16.766 1 98.56 256 GLY A N 1
ATOM 2046 C CA . GLY A 1 256 ? -2.73 -6.902 -17.641 1 98.56 256 GLY A CA 1
ATOM 2047 C C . GLY A 1 256 ? -2.881 -8.086 -18.578 1 98.56 256 GLY A C 1
ATOM 2048 O O . GLY A 1 256 ? -3.883 -8.195 -19.281 1 98.56 256 GLY A O 1
ATOM 2049 N N . GLN A 1 257 ? -1.892 -8.977 -18.609 1 98.69 257 GLN A N 1
ATOM 2050 C CA . GLN A 1 257 ? -1.977 -10.18 -19.438 1 98.69 257 GLN A CA 1
ATOM 2051 C C . GLN A 1 257 ? -3.174 -11.039 -19.031 1 98.69 257 GLN A C 1
ATOM 2053 O O . GLN A 1 257 ? -3.443 -11.227 -17.844 1 98.69 257 GLN A O 1
ATOM 2058 N N . GLN A 1 258 ? -3.863 -11.578 -20.047 1 98.62 258 GLN A N 1
ATOM 2059 C CA . GLN A 1 258 ? -5.051 -12.383 -19.781 1 98.62 258 GLN A CA 1
ATOM 2060 C C . GLN A 1 258 ? -4.949 -13.75 -20.453 1 98.62 258 GLN A C 1
ATOM 2062 O O . GLN A 1 258 ? -4.395 -13.883 -21.547 1 98.62 258 GLN A O 1
ATOM 2067 N N . PHE A 1 259 ? -5.398 -14.734 -19.719 1 98.56 259 PHE A N 1
ATOM 2068 C CA . PHE A 1 259 ? -5.57 -16.094 -20.234 1 98.56 259 PHE A CA 1
ATOM 2069 C C . PHE A 1 259 ? -7.035 -16.5 -20.172 1 98.56 259 PHE A C 1
ATOM 2071 O O . PHE A 1 259 ? -7.668 -16.422 -19.125 1 98.56 259 PHE A O 1
ATOM 2078 N N . VAL A 1 260 ? -7.566 -16.969 -21.281 1 98.19 260 VAL A N 1
ATOM 2079 C CA . VAL A 1 260 ? -8.961 -17.391 -21.344 1 98.19 260 VAL A CA 1
ATOM 2080 C C . VAL A 1 260 ? -9.031 -18.891 -21.641 1 98.19 260 VAL A C 1
ATOM 2082 O O . VAL A 1 260 ? -8.359 -19.391 -22.562 1 98.19 260 VAL A O 1
ATOM 2085 N N . PHE A 1 261 ? -9.781 -19.547 -20.719 1 96.56 261 PHE A N 1
ATOM 2086 C CA . PHE A 1 261 ? -9.93 -20.984 -20.844 1 96.56 261 PHE A CA 1
ATOM 2087 C C . PHE A 1 261 ? -11.375 -21.359 -21.156 1 96.56 261 PHE A C 1
ATOM 2089 O O . PHE A 1 261 ? -12.305 -20.734 -20.656 1 96.56 261 PHE A O 1
ATOM 2096 N N . HIS A 1 262 ? -11.641 -22.281 -22.188 1 88.38 262 HIS A N 1
ATOM 2097 C CA . HIS A 1 262 ? -12.969 -22.75 -22.562 1 88.38 262 HIS A CA 1
ATOM 2098 C C . HIS A 1 262 ? -13.258 -24.109 -21.938 1 88.38 262 HIS A C 1
ATOM 2100 O O . HIS A 1 262 ? -12.352 -24.922 -21.766 1 88.38 262 HIS A O 1
ATOM 2106 N N . MET B 1 1 ? 12.078 27.047 1.095 1 97.38 1 MET B N 1
ATOM 2107 C CA . MET B 1 1 ? 11.438 25.781 1.442 1 97.38 1 MET B CA 1
ATOM 2108 C C . MET B 1 1 ? 10.273 25.484 0.498 1 97.38 1 MET B C 1
ATOM 2110 O O . MET B 1 1 ? 9.516 26.391 0.134 1 97.38 1 MET B O 1
ATOM 2114 N N . ARG B 1 2 ? 10.156 24.219 0.025 1 98.62 2 ARG B N 1
ATOM 2115 C CA . ARG B 1 2 ? 9.047 23.766 -0.819 1 98.62 2 ARG B CA 1
ATOM 2116 C C . ARG B 1 2 ? 8.258 22.656 -0.145 1 98.62 2 ARG B C 1
ATOM 2118 O O . ARG B 1 2 ? 8.844 21.734 0.424 1 98.62 2 ARG B O 1
ATOM 2125 N N . VAL B 1 3 ? 6.93 22.781 -0.168 1 98.88 3 VAL B N 1
ATOM 2126 C CA . VAL B 1 3 ? 6.02 21.766 0.336 1 98.88 3 VAL B CA 1
ATOM 2127 C C . VAL B 1 3 ? 5.199 21.188 -0.816 1 98.88 3 VAL B C 1
ATOM 2129 O O . VAL B 1 3 ? 4.617 21.938 -1.605 1 98.88 3 VAL B O 1
ATOM 2132 N N . THR B 1 4 ? 5.176 19.875 -0.946 1 98.94 4 THR B N 1
ATOM 2133 C CA . THR B 1 4 ? 4.352 19.203 -1.946 1 98.94 4 THR B CA 1
ATOM 2134 C C . THR B 1 4 ? 3.297 18.328 -1.278 1 98.94 4 THR B C 1
ATOM 2136 O O . THR B 1 4 ? 3.625 17.484 -0.439 1 98.94 4 THR B O 1
ATOM 2139 N N . VAL B 1 5 ? 2.029 18.594 -1.639 1 98.94 5 VAL B N 1
ATOM 2140 C CA . VAL B 1 5 ? 0.956 17.703 -1.222 1 98.94 5 VAL B CA 1
ATOM 2141 C C . VAL B 1 5 ? 0.978 16.422 -2.074 1 98.94 5 VAL B C 1
ATOM 2143 O O . VAL B 1 5 ? 0.549 16.438 -3.23 1 98.94 5 VAL B O 1
ATOM 2146 N N . LEU B 1 6 ? 1.424 15.305 -1.482 1 98.94 6 LEU B N 1
ATOM 2147 C CA . LEU B 1 6 ? 1.533 14.055 -2.217 1 98.94 6 LEU B CA 1
ATOM 2148 C C . LEU B 1 6 ? 0.177 13.367 -2.32 1 98.94 6 LEU B C 1
ATOM 2150 O O . LEU B 1 6 ? -0.094 12.664 -3.297 1 98.94 6 LEU B O 1
ATOM 2154 N N . GLY B 1 7 ? -0.574 13.516 -1.312 1 98.88 7 GLY B N 1
ATOM 2155 C CA . GLY B 1 7 ? -1.931 13 -1.248 1 98.88 7 GLY B CA 1
ATOM 2156 C C . GLY B 1 7 ? -2.859 13.852 -0.408 1 98.88 7 GLY B C 1
ATOM 2157 O O . GLY B 1 7 ? -2.461 14.367 0.641 1 98.88 7 GLY B O 1
ATOM 2158 N N . SER B 1 8 ? -4.102 14.023 -0.893 1 98.81 8 SER B N 1
ATOM 2159 C CA . SER B 1 8 ? -5.078 14.883 -0.229 1 98.81 8 SER B CA 1
ATOM 2160 C C . SER B 1 8 ? -6.367 14.125 0.063 1 98.81 8 SER B C 1
ATOM 2162 O O . SER B 1 8 ? -7.41 14.734 0.305 1 98.81 8 SER B O 1
ATOM 2164 N N . GLY B 1 9 ? -6.285 12.75 -0.034 1 98.38 9 GLY B N 1
ATOM 2165 C CA . GLY B 1 9 ? -7.492 11.953 0.106 1 98.38 9 GLY B CA 1
ATOM 2166 C C . GLY B 1 9 ? -7.562 11.203 1.422 1 98.38 9 GLY B C 1
ATOM 2167 O O . GLY B 1 9 ? -6.613 11.227 2.207 1 98.38 9 GLY B O 1
ATOM 2168 N N . THR B 1 10 ? -8.719 10.602 1.641 1 96.94 10 THR B N 1
ATOM 2169 C CA . THR B 1 10 ? -8.984 9.797 2.83 1 96.94 10 THR B CA 1
ATOM 2170 C C . THR B 1 10 ? -8.383 8.406 2.689 1 96.94 10 THR B C 1
ATOM 2172 O O . THR B 1 10 ? -7.625 8.141 1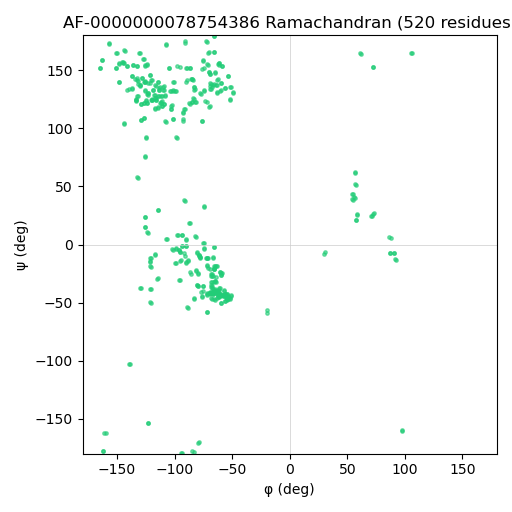.754 1 96.94 10 THR B O 1
ATOM 2175 N N . SER B 1 11 ? -8.758 7.539 3.662 1 96.25 11 SER B N 1
ATOM 2176 C CA . SER B 1 11 ? -8.148 6.219 3.777 1 96.25 11 SER B CA 1
ATOM 2177 C C . SER B 1 11 ? -8.484 5.348 2.574 1 96.25 11 SER B C 1
ATOM 2179 O O . SER B 1 11 ? -7.738 4.426 2.238 1 96.25 11 SER B O 1
ATOM 2181 N N . THR B 1 12 ? -9.57 5.66 1.825 1 96.06 12 THR B N 1
ATOM 2182 C CA . THR B 1 12 ? -9.969 4.848 0.681 1 96.06 12 THR B CA 1
ATOM 2183 C C . THR B 1 12 ? -9.32 5.371 -0.601 1 96.06 12 THR B C 1
ATOM 2185 O O . THR B 1 12 ? -9.352 4.695 -1.634 1 96.06 12 THR B O 1
ATOM 2188 N N . GLY B 1 13 ? -8.688 6.578 -0.512 1 97.38 13 GLY B N 1
ATOM 2189 C CA . GLY B 1 13 ? -8.367 7.258 -1.76 1 97.38 13 GLY B CA 1
ATOM 2190 C C . GLY B 1 13 ? -9.602 7.609 -2.574 1 97.38 13 GLY B C 1
ATOM 2191 O O . GLY B 1 13 ? -10.711 7.168 -2.26 1 97.38 13 GLY B O 1
ATOM 2192 N N . VAL B 1 14 ? -9.391 8.438 -3.461 1 98.56 14 VAL B N 1
ATOM 2193 C CA . VAL B 1 14 ? -10.406 8.797 -4.445 1 98.56 14 VAL B CA 1
ATOM 2194 C C . VAL B 1 14 ? -9.836 8.633 -5.855 1 98.56 14 VAL B C 1
ATOM 2196 O O . VAL B 1 14 ? -8.836 9.258 -6.199 1 98.56 14 VAL B O 1
ATOM 2199 N N . PRO B 1 15 ? -10.469 7.773 -6.75 1 98.31 15 PRO B N 1
ATOM 2200 C CA . PRO B 1 15 ? -11.734 7.047 -6.609 1 98.31 15 PRO B CA 1
ATOM 2201 C C . PRO B 1 15 ? -11.641 5.898 -5.605 1 98.31 15 PRO B C 1
ATOM 2203 O O . PRO B 1 15 ? -10.547 5.402 -5.324 1 98.31 15 PRO B O 1
ATOM 2206 N N . ILE B 1 16 ? -12.789 5.559 -5.055 1 98.06 16 ILE B N 1
ATOM 2207 C CA . ILE B 1 16 ? -12.945 4.344 -4.266 1 98.06 16 ILE B CA 1
ATOM 2208 C C . ILE B 1 16 ? -13.18 3.152 -5.191 1 98.06 16 ILE B C 1
ATOM 2210 O O . ILE B 1 16 ? -13.945 3.25 -6.152 1 98.06 16 ILE B O 1
ATOM 2214 N N . VAL B 1 17 ? -12.539 2.088 -4.941 1 97.31 17 VAL B N 1
ATOM 2215 C CA . VAL B 1 17 ? -12.711 0.874 -5.73 1 97.31 17 VAL B CA 1
ATOM 2216 C C . VAL B 1 17 ? -14.195 0.524 -5.812 1 97.31 17 VAL B C 1
ATOM 2218 O O . VAL B 1 17 ? -14.883 0.452 -4.789 1 97.31 17 VAL B O 1
ATOM 2221 N N . GLY B 1 18 ? -14.719 0.387 -7.012 1 94.81 18 GLY B N 1
ATOM 2222 C CA . GLY B 1 18 ? -16.078 -0.067 -7.234 1 94.81 18 GLY B CA 1
ATOM 2223 C C . GLY B 1 18 ? -17.094 1.061 -7.219 1 94.81 18 GLY B C 1
ATOM 2224 O O . GLY B 1 18 ? -18.281 0.846 -7.504 1 94.81 18 GLY B O 1
ATOM 2225 N N . CYS B 1 19 ? -16.734 2.238 -6.887 1 96.69 19 CYS B N 1
ATOM 2226 C CA . CYS B 1 19 ? -17.656 3.357 -6.789 1 96.69 19 CYS B CA 1
ATOM 2227 C C . CYS B 1 19 ? -17.859 4.023 -8.148 1 96.69 19 CYS B C 1
ATOM 2229 O O . CYS B 1 19 ? -16.906 4.164 -8.914 1 96.69 19 CYS B O 1
ATOM 2231 N N . GLN B 1 20 ? -19.062 4.453 -8.438 1 96.19 20 GLN B N 1
ATOM 2232 C CA . GLN B 1 20 ? -19.375 5.066 -9.727 1 96.19 20 GLN B CA 1
ATOM 2233 C C . GLN B 1 20 ? -20.016 6.438 -9.539 1 96.19 20 GLN B C 1
ATOM 2235 O O . GLN B 1 20 ? -20.75 6.91 -10.414 1 96.19 20 GLN B O 1
ATOM 2240 N N . CYS B 1 21 ? -19.766 7.078 -8.398 1 97.38 21 CYS B N 1
ATOM 2241 C CA . CYS B 1 21 ? -20.359 8.391 -8.148 1 97.38 21 CYS B CA 1
ATOM 2242 C C . CYS B 1 21 ? -19.703 9.461 -9.008 1 97.38 21 CYS B C 1
ATOM 2244 O O . CYS B 1 21 ? -18.719 9.195 -9.688 1 97.38 21 CYS B O 1
ATOM 2246 N N . LYS B 1 22 ? -20.234 10.648 -8.953 1 97.81 22 LYS B N 1
ATOM 2247 C CA . LYS B 1 22 ? -19.781 11.727 -9.828 1 97.81 22 LYS B CA 1
ATOM 2248 C C . LYS B 1 22 ? -18.344 12.117 -9.523 1 97.81 22 LYS B C 1
ATOM 2250 O O . LYS B 1 22 ? -17.594 12.531 -10.422 1 97.81 22 LYS B O 1
ATOM 2255 N N . VAL B 1 23 ? -17.922 12 -8.281 1 98.5 23 VAL B N 1
ATOM 2256 C CA . VAL B 1 23 ? -16.562 12.367 -7.898 1 98.5 23 VAL B CA 1
ATOM 2257 C C . VAL B 1 23 ? -15.594 11.281 -8.344 1 98.5 23 VAL B C 1
ATOM 2259 O O . VAL B 1 23 ? -14.555 11.578 -8.938 1 98.5 23 VAL B O 1
ATOM 2262 N N . CYS B 1 24 ? -15.922 10.023 -8.133 1 98.38 24 CYS B N 1
ATOM 2263 C CA . CYS B 1 24 ? -15.039 8.898 -8.43 1 98.38 24 CYS B CA 1
ATOM 2264 C C . CYS B 1 24 ? -14.922 8.688 -9.93 1 98.38 24 CYS B C 1
ATOM 2266 O O . CYS B 1 24 ? -13.992 8.023 -10.398 1 98.38 24 CYS B O 1
ATOM 2268 N N . THR B 1 25 ? -15.836 9.25 -10.656 1 97.69 25 THR B N 1
ATOM 2269 C CA . THR B 1 25 ? -15.773 9.109 -12.102 1 97.69 25 THR B CA 1
ATOM 2270 C C . THR B 1 25 ? -15.359 10.422 -12.758 1 97.69 25 THR B C 1
ATOM 2272 O O . THR B 1 25 ? -15.375 10.547 -13.984 1 97.69 25 THR B O 1
ATOM 2275 N N . SER B 1 26 ? -15.031 11.438 -11.961 1 98 26 SER B N 1
ATOM 2276 C CA . SER B 1 26 ? -14.648 12.758 -12.445 1 98 26 SER B CA 1
ATOM 2277 C C . SER B 1 26 ? -13.367 12.695 -13.273 1 98 26 SER B C 1
ATOM 2279 O O . SER B 1 26 ? -12.422 11.992 -12.906 1 98 26 SER B O 1
ATOM 2281 N N . ALA B 1 27 ? -13.25 13.469 -14.359 1 96.62 27 ALA B N 1
ATOM 2282 C CA . ALA B 1 27 ? -12.055 13.539 -15.195 1 96.62 27 ALA B CA 1
ATOM 2283 C C . ALA B 1 27 ? -11.078 14.594 -14.68 1 96.62 27 ALA B C 1
ATOM 2285 O O . ALA B 1 27 ? -9.93 14.664 -15.117 1 96.62 27 ALA B O 1
ATOM 2286 N N . ASP B 1 28 ? -11.586 15.469 -13.773 1 97.81 28 ASP B N 1
ATOM 2287 C CA . ASP B 1 28 ? -10.734 16.484 -13.172 1 97.81 28 ASP B CA 1
ATOM 2288 C C . ASP B 1 28 ? -9.711 15.844 -12.227 1 97.81 28 ASP B C 1
ATOM 2290 O O . ASP B 1 28 ? -10.086 15.234 -11.227 1 97.81 28 ASP B O 1
ATOM 2294 N N . GLU B 1 29 ? -8.453 16 -12.492 1 97.62 29 GLU B N 1
ATOM 2295 C CA . GLU B 1 29 ? -7.375 15.375 -11.727 1 97.62 29 GLU B CA 1
ATOM 2296 C C . GLU B 1 29 ? -7.414 15.812 -10.266 1 97.62 29 GLU B C 1
ATOM 2298 O O . GLU B 1 29 ? -6.934 15.102 -9.383 1 97.62 29 GLU B O 1
ATOM 2303 N N . LYS B 1 30 ? -8.008 16.969 -10.039 1 98.5 30 LYS B N 1
ATOM 2304 C CA . LYS B 1 30 ? -8.055 17.469 -8.672 1 98.5 30 LYS B CA 1
ATOM 2305 C C . LYS B 1 30 ? -9.023 16.656 -7.816 1 98.5 30 LYS B C 1
ATOM 2307 O O . LYS B 1 30 ? -9.023 16.766 -6.59 1 98.5 30 LYS B O 1
ATOM 2312 N N . ASN B 1 31 ? -9.828 15.805 -8.5 1 98.69 31 ASN B N 1
ATOM 2313 C CA . ASN B 1 31 ? -10.734 14.93 -7.777 1 98.69 31 ASN B CA 1
ATOM 2314 C C . ASN B 1 31 ? -10.125 13.547 -7.566 1 98.69 31 ASN B C 1
ATOM 2316 O O . ASN B 1 31 ? -10.727 12.688 -6.922 1 98.69 31 ASN B O 1
ATOM 2320 N N . GLN B 1 32 ? -8.984 13.258 -8.141 1 98.38 32 GLN B N 1
ATOM 2321 C CA . GLN B 1 32 ? -8.242 12.023 -7.895 1 98.38 32 GLN B CA 1
ATOM 2322 C C . GLN B 1 32 ? -7.238 12.203 -6.754 1 98.38 32 GLN B C 1
ATOM 2324 O O . GLN B 1 32 ? -6.32 13.016 -6.855 1 98.38 32 GLN B O 1
ATOM 2329 N N . ARG B 1 33 ? -7.43 11.492 -5.723 1 98.62 33 ARG B N 1
ATOM 2330 C CA . ARG B 1 33 ? -6.684 11.773 -4.5 1 98.62 33 ARG B CA 1
ATOM 2331 C C . ARG B 1 33 ? -6.031 10.508 -3.955 1 98.62 33 ARG B C 1
ATOM 2333 O O . ARG B 1 33 ? -6.715 9.508 -3.705 1 98.62 33 ARG B O 1
ATOM 2340 N N . HIS B 1 34 ? -4.684 10.523 -3.836 1 98.62 34 HIS B N 1
ATOM 2341 C CA . HIS B 1 34 ? -3.967 9.516 -3.066 1 98.62 34 HIS B CA 1
ATOM 2342 C C . HIS B 1 34 ? -4.211 9.688 -1.57 1 98.62 34 HIS B C 1
ATOM 2344 O O . HIS B 1 34 ? -4.754 10.703 -1.138 1 98.62 34 HIS B O 1
ATOM 2350 N N . ARG B 1 35 ? -3.842 8.641 -0.824 1 98.62 35 ARG B N 1
ATOM 2351 C CA . ARG B 1 35 ? -3.867 8.805 0.626 1 98.62 35 ARG B CA 1
ATOM 2352 C C . ARG B 1 35 ? -2.889 9.891 1.072 1 98.62 35 ARG B C 1
ATOM 2354 O O . ARG B 1 35 ? -1.866 10.117 0.422 1 98.62 35 ARG B O 1
ATOM 2361 N N . ALA B 1 36 ? -3.166 10.453 2.182 1 98.69 36 ALA B N 1
ATOM 2362 C CA . ALA B 1 36 ? -2.529 11.672 2.672 1 98.69 36 ALA B CA 1
ATOM 2363 C C . ALA B 1 36 ? -1.034 11.461 2.893 1 98.69 36 ALA B C 1
ATOM 2365 O O . ALA B 1 36 ? -0.626 10.469 3.502 1 98.69 36 ALA B O 1
ATOM 2366 N N . ALA B 1 37 ? -0.223 12.344 2.383 1 98.94 37 ALA B N 1
ATOM 2367 C CA . ALA B 1 37 ? 1.216 12.445 2.611 1 98.94 37 ALA B CA 1
ATOM 2368 C C . ALA B 1 37 ? 1.748 13.805 2.164 1 98.94 37 ALA B C 1
ATOM 2370 O O . ALA B 1 37 ? 1.168 14.445 1.286 1 98.94 37 ALA B O 1
ATOM 2371 N N . ILE B 1 38 ? 2.85 14.289 2.795 1 98.94 38 ILE B N 1
ATOM 2372 C CA . ILE B 1 38 ? 3.465 15.578 2.494 1 98.94 38 ILE B CA 1
ATOM 2373 C C . ILE B 1 38 ? 4.965 15.398 2.287 1 98.94 38 ILE B C 1
ATOM 2375 O O . ILE B 1 38 ? 5.621 14.672 3.041 1 98.94 38 ILE B O 1
ATOM 2379 N N . LEU B 1 39 ? 5.504 16.047 1.265 1 98.94 39 LEU B N 1
ATOM 2380 C CA . LEU B 1 39 ? 6.949 16.109 1.067 1 98.94 39 LEU B CA 1
ATOM 2381 C C . LEU B 1 39 ? 7.469 17.516 1.349 1 98.94 39 LEU B C 1
ATOM 2383 O O . LEU B 1 39 ? 6.965 18.5 0.792 1 98.94 39 LEU B O 1
ATOM 2387 N N . LEU B 1 40 ? 8.391 17.641 2.305 1 98.94 40 LEU B N 1
ATOM 2388 C CA . LEU B 1 40 ? 9.07 18.875 2.637 1 98.94 40 LEU B CA 1
ATOM 2389 C C . LEU B 1 40 ? 10.469 18.906 2.027 1 98.94 40 LEU B C 1
ATOM 2391 O O . LEU B 1 40 ? 11.227 17.953 2.158 1 98.94 40 LEU B O 1
ATOM 2395 N N . GLU B 1 41 ? 10.797 20.047 1.37 1 98.69 41 GLU B N 1
ATOM 2396 C CA . GLU B 1 41 ? 12.117 20.172 0.755 1 98.69 41 GLU B CA 1
ATOM 2397 C C . GLU B 1 41 ? 12.758 21.516 1.093 1 98.69 41 GLU B C 1
ATOM 2399 O O . GLU B 1 41 ? 12.141 22.578 0.904 1 98.69 41 GLU B O 1
ATOM 2404 N N . GLU B 1 42 ? 13.898 21.516 1.636 1 97.88 42 GLU B N 1
ATOM 2405 C CA . GLU B 1 42 ? 14.781 22.656 1.857 1 97.88 42 GLU B CA 1
ATOM 2406 C C . GLU B 1 42 ? 16.234 22.297 1.567 1 97.88 42 GLU B C 1
ATOM 2408 O O . GLU B 1 42 ? 16.641 22.188 0.406 1 97.88 42 GLU B O 1
ATOM 2413 N N . ASP B 1 43 ? 17.109 22.047 2.635 1 98.12 43 ASP B N 1
ATOM 2414 C CA . ASP B 1 43 ? 18.453 21.547 2.396 1 98.12 43 ASP B CA 1
ATOM 2415 C C . ASP B 1 43 ? 18.453 20.047 2.121 1 98.12 43 ASP B C 1
ATOM 2417 O O . ASP B 1 43 ? 19.453 19.484 1.681 1 98.12 43 ASP B O 1
ATOM 2421 N N . GLY B 1 44 ? 17.359 19.484 2.338 1 97.94 44 GLY B N 1
ATOM 2422 C CA . GLY B 1 44 ? 17.062 18.078 2.154 1 97.94 44 GLY B CA 1
ATOM 2423 C C . GLY B 1 44 ? 15.578 17.781 2.066 1 97.94 44 GLY B C 1
ATOM 2424 O O . GLY B 1 44 ? 14.789 18.656 1.681 1 97.94 44 GLY B O 1
ATOM 2425 N N . ARG B 1 45 ? 15.258 16.5 2.264 1 98.5 45 ARG B N 1
ATOM 2426 C CA . ARG B 1 45 ? 13.859 16.109 2.094 1 98.5 45 ARG B CA 1
ATOM 2427 C C . ARG B 1 45 ? 13.336 15.398 3.336 1 98.5 45 ARG B C 1
ATOM 2429 O O . ARG B 1 45 ? 14 14.5 3.863 1 98.5 45 ARG B O 1
ATOM 2436 N N . VAL B 1 46 ? 12.195 15.797 3.779 1 98.88 46 VAL B N 1
ATOM 2437 C CA . VAL B 1 46 ? 11.477 15.148 4.871 1 98.88 46 VAL B CA 1
ATOM 2438 C C . VAL B 1 46 ? 10.086 14.742 4.406 1 98.88 46 VAL B C 1
ATOM 2440 O O . VAL B 1 46 ? 9.367 15.539 3.793 1 98.88 46 VAL B O 1
ATOM 2443 N N . LEU B 1 47 ? 9.797 13.492 4.668 1 98.94 47 LEU B N 1
ATOM 2444 C CA . LEU B 1 47 ? 8.5 12.93 4.293 1 98.94 47 LEU B CA 1
ATOM 2445 C C . LEU B 1 47 ? 7.59 12.797 5.508 1 98.94 47 LEU B C 1
ATOM 2447 O O . LEU B 1 47 ? 8.031 12.367 6.574 1 98.94 47 LEU B O 1
ATOM 2451 N N . ILE B 1 48 ? 6.336 13.266 5.344 1 98.94 48 ILE B N 1
ATOM 2452 C CA . ILE B 1 48 ? 5.336 13.023 6.379 1 98.94 48 ILE B CA 1
ATOM 2453 C C . ILE B 1 48 ? 4.395 11.906 5.93 1 98.94 48 ILE B C 1
ATOM 2455 O O . ILE B 1 48 ? 3.67 12.055 4.945 1 98.94 48 ILE B O 1
ATOM 2459 N N . ASP B 1 49 ? 4.371 10.773 6.645 1 98.94 49 ASP B N 1
ATOM 2460 C CA . ASP B 1 49 ? 3.537 9.586 6.5 1 98.94 49 ASP B CA 1
ATOM 2461 C C . ASP B 1 49 ? 3.951 8.773 5.273 1 98.94 49 ASP B C 1
ATOM 2463 O O . ASP B 1 49 ? 4.539 9.312 4.336 1 98.94 49 ASP B O 1
ATOM 2467 N N . THR B 1 50 ? 3.682 7.469 5.363 1 98.69 50 THR B N 1
ATOM 2468 C CA . THR B 1 50 ? 4.066 6.484 4.359 1 98.69 50 THR B CA 1
ATOM 2469 C C . THR B 1 50 ? 2.893 5.574 4.012 1 98.69 50 THR B C 1
ATOM 2471 O O . THR B 1 50 ? 2.992 4.352 4.125 1 98.69 50 THR B O 1
ATOM 2474 N N . GLY B 1 51 ? 1.778 6.121 3.547 1 98.25 51 GLY B N 1
ATOM 2475 C CA . GLY B 1 51 ? 0.614 5.312 3.217 1 98.25 51 GLY B CA 1
ATOM 2476 C C . GLY B 1 51 ? 0.849 4.379 2.047 1 98.25 51 GLY B C 1
ATOM 2477 O O . GLY B 1 51 ? 1.943 4.344 1.48 1 98.25 51 GLY B O 1
ATOM 2478 N N . PRO B 1 52 ? -0.155 3.59 1.674 1 98 52 PRO B N 1
ATOM 2479 C CA . PRO B 1 52 ? 0.007 2.551 0.654 1 98 52 PRO B CA 1
ATOM 2480 C C . PRO B 1 52 ? 0.286 3.123 -0.733 1 98 52 PRO B C 1
ATOM 2482 O O . PRO B 1 52 ? 0.661 2.383 -1.646 1 98 52 PRO B O 1
ATOM 2485 N N . ASP B 1 53 ? 0.133 4.438 -0.941 1 98.62 53 ASP B N 1
ATOM 2486 C CA . ASP B 1 53 ? 0.384 5.07 -2.234 1 98.62 53 ASP B CA 1
ATOM 2487 C C . ASP B 1 53 ? 1.839 5.52 -2.352 1 98.62 53 ASP B C 1
ATOM 2489 O O . ASP B 1 53 ? 2.23 6.109 -3.359 1 98.62 53 ASP B O 1
ATOM 2493 N N . LEU B 1 54 ? 2.678 5.223 -1.369 1 98.62 54 LEU B N 1
ATOM 2494 C CA . LEU B 1 54 ? 3.996 5.832 -1.232 1 98.62 54 LEU B CA 1
ATOM 2495 C C . LEU B 1 54 ? 4.824 5.621 -2.494 1 98.62 54 LEU B C 1
ATOM 2497 O O . LEU B 1 54 ? 5.414 6.566 -3.02 1 98.62 54 LEU B O 1
ATOM 2501 N N . ARG B 1 55 ? 4.887 4.383 -3 1 98.5 55 ARG B N 1
ATOM 2502 C CA . ARG B 1 55 ? 5.703 4.102 -4.176 1 98.5 55 ARG B CA 1
ATOM 2503 C C . ARG B 1 55 ? 5.32 5.008 -5.34 1 98.5 55 ARG B C 1
ATOM 2505 O O . ARG B 1 55 ? 6.188 5.613 -5.977 1 98.5 55 ARG B O 1
ATOM 2512 N N . TYR B 1 56 ? 4.062 5.172 -5.582 1 98.12 56 TYR B N 1
ATOM 2513 C CA . TYR B 1 56 ? 3.566 5.977 -6.695 1 98.12 56 TYR B CA 1
ATOM 2514 C C . TYR B 1 56 ? 3.865 7.453 -6.473 1 98.12 56 TYR B C 1
ATOM 2516 O O . TYR B 1 56 ? 4.254 8.164 -7.406 1 98.12 56 TYR B O 1
ATOM 2524 N N . GLN B 1 57 ? 3.678 7.859 -5.266 1 98.75 57 GLN B N 1
ATOM 2525 C CA . GLN B 1 57 ? 3.938 9.25 -4.906 1 98.75 57 GLN B CA 1
ATOM 2526 C C . GLN B 1 57 ? 5.41 9.602 -5.102 1 98.75 57 GLN B C 1
ATOM 2528 O O . GLN B 1 57 ? 5.73 10.648 -5.676 1 98.75 57 GLN B O 1
ATOM 2533 N N . MET B 1 58 ? 6.305 8.703 -4.684 1 98.56 58 MET B N 1
ATOM 2534 C CA . MET B 1 58 ? 7.742 8.938 -4.812 1 98.56 58 MET B CA 1
ATOM 2535 C C . MET B 1 58 ? 8.164 8.906 -6.277 1 98.56 58 MET B C 1
ATOM 2537 O O . MET B 1 58 ? 8.992 9.719 -6.703 1 98.56 58 MET B O 1
ATOM 2541 N N . LEU B 1 59 ? 7.637 7.973 -7.027 1 98.25 59 LEU B N 1
ATOM 2542 C CA . LEU B 1 59 ? 7.961 7.883 -8.445 1 98.25 59 LEU B CA 1
ATOM 2543 C C . LEU B 1 59 ? 7.508 9.133 -9.188 1 98.25 59 LEU B C 1
ATOM 2545 O O . LEU B 1 59 ? 8.266 9.703 -9.984 1 98.25 59 LEU B O 1
ATOM 2549 N N . LYS B 1 60 ? 6.273 9.578 -8.883 1 97.44 60 LYS B N 1
ATOM 2550 C CA . LYS B 1 60 ? 5.711 10.742 -9.562 1 97.44 60 LYS B CA 1
ATOM 2551 C C . LYS B 1 60 ? 6.551 11.984 -9.297 1 97.44 60 LYS B C 1
ATOM 2553 O O . LYS B 1 60 ? 6.758 12.805 -10.195 1 97.44 60 LYS B O 1
ATOM 2558 N N . GLN B 1 61 ? 7.02 12.109 -8.07 1 98 61 GLN B N 1
ATOM 2559 C CA . GLN B 1 61 ? 7.785 13.289 -7.688 1 98 61 GLN B CA 1
ATOM 2560 C C . GLN B 1 61 ? 9.273 13.078 -7.93 1 98 61 GLN B C 1
ATOM 2562 O O . GLN B 1 61 ? 10.094 13.953 -7.625 1 98 61 GLN B O 1
ATOM 2567 N N . GLN B 1 62 ? 9.664 11.922 -8.398 1 97.12 62 GLN B N 1
ATOM 2568 C CA . GLN B 1 62 ? 11.047 11.578 -8.711 1 97.12 62 GLN B CA 1
ATOM 2569 C C . GLN B 1 62 ? 11.953 11.766 -7.5 1 97.12 62 GLN B C 1
ATOM 2571 O O . GLN B 1 62 ? 13.031 12.352 -7.609 1 97.12 62 GLN B O 1
ATOM 2576 N N . VAL B 1 63 ? 11.469 11.391 -6.348 1 97.62 63 VAL B N 1
ATOM 2577 C CA . VAL B 1 63 ? 12.234 11.492 -5.113 1 97.62 63 VAL B CA 1
ATOM 2578 C C . VAL B 1 63 ? 13.305 10.406 -5.07 1 97.62 63 VAL B C 1
ATOM 2580 O O . VAL B 1 63 ? 13.008 9.227 -5.262 1 97.62 63 VAL B O 1
ATOM 2583 N N . ARG B 1 64 ? 14.531 10.758 -4.742 1 94.69 64 ARG B N 1
ATOM 2584 C CA . ARG B 1 64 ? 15.625 9.797 -4.82 1 94.69 64 ARG B CA 1
ATOM 2585 C C . ARG B 1 64 ? 16.297 9.609 -3.463 1 94.69 64 ARG B C 1
ATOM 2587 O O . ARG B 1 64 ? 17.078 8.672 -3.27 1 94.69 64 ARG B O 1
ATOM 2594 N N . SER B 1 65 ? 15.992 10.539 -2.592 1 95.5 65 SER B N 1
ATOM 2595 C CA . SER B 1 65 ? 16.578 10.461 -1.258 1 95.5 65 SER B CA 1
ATOM 2596 C C . SER B 1 65 ? 15.664 11.094 -0.214 1 95.5 65 SER B C 1
ATOM 2598 O O . SER B 1 65 ? 14.852 11.961 -0.538 1 95.5 65 SER B O 1
ATOM 2600 N N . LEU B 1 66 ? 15.781 10.594 0.967 1 97.06 66 LEU B N 1
ATOM 2601 C CA . LEU B 1 66 ? 15.078 11.117 2.131 1 97.06 66 LEU B CA 1
ATOM 2602 C C . LEU B 1 66 ? 16.031 11.297 3.311 1 97.06 66 LEU B C 1
ATOM 2604 O O . LEU B 1 66 ? 16.891 10.445 3.547 1 97.06 66 LEU B O 1
ATOM 2608 N N . ASP B 1 67 ? 15.82 12.406 4.039 1 97.62 67 ASP B N 1
ATOM 2609 C CA . ASP B 1 67 ? 16.625 12.641 5.238 1 97.62 67 ASP B CA 1
ATOM 2610 C C . ASP B 1 67 ? 15.891 12.141 6.488 1 97.62 67 ASP B C 1
ATOM 2612 O O . ASP B 1 67 ? 16.531 11.75 7.469 1 97.62 67 ASP B O 1
ATOM 2616 N N . ALA B 1 68 ? 14.555 12.203 6.43 1 98.44 68 ALA B N 1
ATOM 2617 C CA . ALA B 1 68 ? 13.766 11.734 7.566 1 98.44 68 ALA B CA 1
ATOM 2618 C C . ALA B 1 68 ? 12.312 11.492 7.164 1 98.44 68 ALA B C 1
ATOM 2620 O O . ALA B 1 68 ? 11.859 11.992 6.137 1 98.44 68 ALA B O 1
ATOM 2621 N N . VAL B 1 69 ? 11.688 10.688 7.973 1 98.81 69 VAL B N 1
ATOM 2622 C CA . VAL B 1 69 ? 10.25 10.461 7.875 1 98.81 69 VAL B CA 1
ATOM 2623 C C . VAL B 1 69 ? 9.578 10.789 9.203 1 98.81 69 VAL B C 1
ATOM 2625 O O . VAL B 1 69 ? 10.086 10.414 10.266 1 98.81 69 VAL B O 1
ATOM 2628 N N . LEU B 1 70 ? 8.523 11.586 9.172 1 98.94 70 LEU B N 1
ATOM 2629 C CA . LEU B 1 70 ? 7.707 11.898 10.336 1 98.94 70 LEU B CA 1
ATOM 2630 C C . LEU B 1 70 ? 6.32 11.273 10.219 1 98.94 70 LEU B C 1
ATOM 2632 O O . LEU B 1 70 ? 5.656 11.422 9.188 1 98.94 70 LEU B O 1
ATOM 2636 N N . PHE B 1 71 ? 5.898 10.547 11.227 1 98.94 71 PHE B N 1
ATOM 2637 C CA . PHE B 1 71 ? 4.586 9.914 11.195 1 98.94 71 PHE B CA 1
ATOM 2638 C C . PHE B 1 71 ? 3.566 10.727 11.977 1 98.94 71 PHE B C 1
ATOM 2640 O O . PHE B 1 71 ? 3.84 11.164 13.094 1 98.94 71 PHE B O 1
ATOM 2647 N N . THR B 1 72 ? 2.395 10.953 11.352 1 98.81 72 THR B N 1
ATOM 2648 C CA . THR B 1 72 ? 1.285 11.531 12.102 1 98.81 72 THR B CA 1
ATOM 2649 C C . THR B 1 72 ? 0.714 10.516 13.086 1 98.81 72 THR B C 1
ATOM 2651 O O . THR B 1 72 ? 0.671 10.773 14.297 1 98.81 72 THR B O 1
ATOM 2654 N N . HIS B 1 73 ? 0.257 9.352 12.523 1 98.5 73 HIS B N 1
ATOM 2655 C CA . HIS B 1 73 ? -0.275 8.289 13.375 1 98.5 73 HIS B CA 1
ATOM 2656 C C . HIS B 1 73 ? -0.317 6.957 12.625 1 98.5 73 HIS B C 1
ATOM 2658 O O . HIS B 1 73 ? 0.093 6.875 11.469 1 98.5 73 HIS B O 1
ATOM 2664 N N . PHE B 1 74 ? -0.836 5.891 13.281 1 97.38 74 PHE B N 1
ATOM 2665 C CA . PHE B 1 74 ? -0.544 4.52 12.883 1 97.38 74 PHE B CA 1
ATOM 2666 C C . PHE B 1 74 ? -1.615 3.99 11.938 1 97.38 74 PHE B C 1
ATOM 2668 O O . PHE B 1 74 ? -1.518 2.863 11.445 1 97.38 74 PHE B O 1
ATOM 2675 N N . HIS B 1 75 ? -2.674 4.715 11.578 1 96.56 75 HIS B N 1
ATOM 2676 C CA . HIS B 1 75 ? -3.699 4.172 10.695 1 96.56 75 HIS B CA 1
ATOM 2677 C C . HIS B 1 75 ? -3.104 3.748 9.359 1 96.56 75 HIS B C 1
ATOM 2679 O O . HIS B 1 75 ? -2.125 4.34 8.891 1 96.56 75 HIS B O 1
ATOM 2685 N N . TYR B 1 76 ? -3.732 2.807 8.727 1 95.62 76 TYR B N 1
ATOM 2686 C CA . TYR B 1 76 ? -3.289 2.131 7.516 1 95.62 76 TYR B CA 1
ATOM 2687 C C . TYR B 1 76 ? -2.928 3.139 6.43 1 95.62 76 TYR B C 1
ATOM 2689 O O . TYR B 1 76 ? -1.874 3.029 5.801 1 95.62 76 TYR B O 1
ATOM 2697 N N . ASP B 1 77 ? -3.773 4.105 6.234 1 96.94 77 ASP B N 1
ATOM 2698 C CA . ASP B 1 77 ? -3.631 5.027 5.113 1 96.94 77 ASP B CA 1
ATOM 2699 C C . ASP B 1 77 ? -2.494 6.02 5.355 1 96.94 77 ASP B C 1
ATOM 2701 O O . ASP B 1 77 ? -2.096 6.75 4.445 1 96.94 77 ASP B O 1
ATOM 2705 N N . HIS B 1 78 ? -1.835 5.996 6.523 1 98.44 78 HIS B N 1
ATOM 2706 C CA . HIS B 1 78 ? -0.712 6.871 6.844 1 98.44 78 HIS B CA 1
ATOM 2707 C C . HIS B 1 78 ? 0.562 6.066 7.082 1 98.44 78 HIS B C 1
ATOM 2709 O O . HIS B 1 78 ? 1.653 6.633 7.16 1 98.44 78 HIS B O 1
ATOM 2715 N N . LEU B 1 79 ? 0.433 4.762 7.137 1 98.12 79 LEU B N 1
ATOM 2716 C CA . LEU B 1 79 ? 1.567 4.02 7.672 1 98.12 79 LEU B CA 1
ATOM 2717 C C . LEU B 1 79 ? 1.957 2.873 6.746 1 98.12 79 LEU B C 1
ATOM 2719 O O . LEU B 1 79 ? 3.145 2.631 6.516 1 98.12 79 LEU B O 1
ATOM 2723 N N . ASP B 1 80 ? 1.097 2.168 6.102 1 96.69 80 ASP B N 1
ATOM 2724 C CA . ASP B 1 80 ? 1.301 0.804 5.621 1 96.69 80 ASP B CA 1
ATOM 2725 C C . ASP B 1 80 ? 2.078 0.793 4.309 1 96.69 80 ASP B C 1
ATOM 2727 O O . ASP B 1 80 ? 2.295 -0.267 3.717 1 96.69 80 ASP B O 1
ATOM 2731 N N . GLY B 1 81 ? 2.543 1.845 3.865 1 97.88 81 GLY B N 1
ATOM 2732 C CA . GLY B 1 81 ? 3.535 1.903 2.805 1 97.88 81 GLY B CA 1
ATOM 2733 C C . GLY B 1 81 ? 4.961 1.966 3.32 1 97.88 81 GLY B C 1
ATOM 2734 O O . GLY B 1 81 ? 5.902 2.098 2.539 1 97.88 81 GLY B O 1
ATOM 2735 N N . LEU B 1 82 ? 5.18 1.793 4.605 1 97.81 82 LEU B N 1
ATOM 2736 C CA . LEU B 1 82 ? 6.461 1.925 5.289 1 97.81 82 LEU B CA 1
ATOM 2737 C C . LEU B 1 82 ? 7.516 1.034 4.641 1 97.81 82 LEU B C 1
ATOM 2739 O O . LEU B 1 82 ? 8.641 1.478 4.387 1 97.81 82 LEU B O 1
ATOM 2743 N N . PRO B 1 83 ? 7.242 -0.236 4.25 1 96.44 83 PRO B N 1
ATOM 2744 C CA . PRO B 1 83 ? 8.281 -1.077 3.648 1 96.44 83 PRO B CA 1
ATOM 2745 C C . PRO B 1 83 ? 8.781 -0.533 2.312 1 96.44 83 PRO B C 1
ATOM 2747 O O . PRO B 1 83 ? 9.867 -0.898 1.862 1 96.44 83 PRO B O 1
ATOM 2750 N N . ASP B 1 84 ? 8.023 0.351 1.688 1 97.44 84 ASP B N 1
ATOM 2751 C CA . ASP B 1 84 ? 8.422 0.954 0.42 1 97.44 84 ASP B CA 1
ATOM 2752 C C . ASP B 1 84 ? 9.516 1.998 0.629 1 97.44 84 ASP B C 1
ATOM 2754 O O . ASP B 1 84 ? 10.023 2.574 -0.335 1 97.44 84 ASP B O 1
ATOM 2758 N N . LEU B 1 85 ? 9.969 2.188 1.892 1 96.94 85 LEU B N 1
ATOM 2759 C CA . LEU B 1 85 ? 11.117 3.031 2.186 1 96.94 85 LEU B CA 1
ATOM 2760 C C . LEU B 1 85 ? 12.422 2.295 1.893 1 96.94 85 LEU B C 1
ATOM 2762 O O . LEU B 1 85 ? 13.492 2.904 1.866 1 96.94 85 LEU B O 1
ATOM 2766 N N . ARG B 1 86 ? 12.328 1.026 1.617 1 94.62 86 ARG B N 1
ATOM 2767 C CA . ARG B 1 86 ? 13.477 0.15 1.448 1 94.62 86 ARG B CA 1
ATOM 2768 C C . ARG B 1 86 ? 14.445 0.709 0.409 1 94.62 86 ARG B C 1
ATOM 2770 O O . ARG B 1 86 ? 15.648 0.775 0.647 1 94.62 86 ARG B O 1
ATOM 2777 N N . PRO B 1 87 ? 13.961 1.191 -0.746 1 94.31 87 PRO B N 1
ATOM 2778 C CA . PRO B 1 87 ? 14.906 1.68 -1.756 1 94.31 87 PRO B CA 1
ATOM 2779 C C . PRO B 1 87 ? 15.758 2.842 -1.254 1 94.31 87 PRO B C 1
ATOM 2781 O O . PRO B 1 87 ? 16.875 3.055 -1.746 1 94.31 87 PRO B O 1
ATOM 2784 N N . PHE B 1 88 ? 15.32 3.561 -0.283 1 94.88 88 PHE B N 1
ATOM 2785 C CA . PHE B 1 88 ? 16.047 4.711 0.236 1 94.88 88 PHE B CA 1
ATOM 2786 C C . PHE B 1 88 ? 17.156 4.262 1.188 1 94.88 88 PHE B C 1
ATOM 2788 O O . PHE B 1 88 ? 17.984 5.07 1.606 1 94.88 88 PHE B O 1
ATOM 2795 N N . THR B 1 89 ? 17.188 2.957 1.506 1 92.44 89 THR B N 1
ATOM 2796 C CA . THR B 1 89 ? 18.156 2.473 2.49 1 92.44 89 THR B CA 1
ATOM 2797 C C . THR B 1 89 ? 19.016 1.369 1.898 1 92.44 89 THR B C 1
ATOM 2799 O O . THR B 1 89 ? 19.672 0.627 2.633 1 92.44 89 THR B O 1
ATOM 2802 N N . PHE B 1 90 ? 18.984 1.109 0.589 1 83.56 90 PHE B N 1
ATOM 2803 C CA . PHE B 1 90 ? 19.766 0.075 -0.077 1 83.56 90 PHE B CA 1
ATOM 2804 C C . PHE B 1 90 ? 21.25 0.224 0.247 1 83.56 90 PHE B C 1
ATOM 2806 O O . PHE B 1 90 ? 21.953 -0.771 0.442 1 83.56 90 PHE B O 1
ATOM 2813 N N . ASP B 1 91 ? 21.812 1.409 0.167 1 71.88 91 ASP B N 1
ATOM 2814 C CA . ASP B 1 91 ? 23.266 1.568 0.293 1 71.88 91 ASP B CA 1
ATOM 2815 C C . ASP B 1 91 ? 23.703 1.415 1.746 1 71.88 91 ASP B C 1
ATOM 2817 O O . ASP B 1 91 ? 24.891 1.533 2.055 1 71.88 91 ASP B O 1
ATOM 2821 N N . ASN B 1 92 ? 23 0.539 2.641 1 61.78 92 ASN B N 1
ATOM 2822 C CA . ASN B 1 92 ? 23.234 0.024 3.984 1 61.78 92 ASN B CA 1
ATOM 2823 C C . ASN B 1 92 ? 24.016 1.021 4.836 1 61.78 92 ASN B C 1
ATOM 2825 O O . ASN B 1 92 ? 24.5 0.674 5.914 1 61.78 92 ASN B O 1
ATOM 2829 N N . LYS B 1 93 ? 24.5 2.102 4.352 1 61.22 93 LYS B N 1
ATOM 2830 C CA . LYS B 1 93 ? 25.453 2.781 5.219 1 61.22 93 LYS B CA 1
ATOM 2831 C C . LYS B 1 93 ? 24.75 3.529 6.344 1 61.22 93 LYS B C 1
ATOM 2833 O O . LYS B 1 93 ? 25.188 3.5 7.496 1 61.22 93 LYS B O 1
ATOM 2838 N N . ALA B 1 94 ? 23.641 4.184 6.062 1 76.44 94 ALA B N 1
ATOM 2839 C CA . ALA B 1 94 ? 22.984 4.93 7.141 1 76.44 94 ALA B CA 1
ATOM 2840 C C . ALA B 1 94 ? 21.5 4.594 7.227 1 76.44 94 ALA B C 1
ATOM 2842 O O . ALA B 1 94 ? 20.859 4.309 6.211 1 76.44 94 ALA B O 1
ATOM 2843 N N . GLU B 1 95 ? 21.016 4.426 8.445 1 91.12 95 GLU B N 1
ATOM 2844 C CA . GLU B 1 95 ? 19.594 4.211 8.711 1 91.12 95 GLU B CA 1
ATOM 2845 C C . GLU B 1 95 ? 18.781 5.473 8.43 1 91.12 95 GLU B C 1
ATOM 2847 O O . GLU B 1 95 ? 19.25 6.582 8.711 1 91.12 95 GLU B O 1
ATOM 2852 N N . LEU B 1 96 ? 17.688 5.293 7.809 1 95.62 96 LEU B N 1
ATOM 2853 C CA . LEU B 1 96 ? 16.766 6.402 7.637 1 95.62 96 LEU B CA 1
ATOM 2854 C C . LEU B 1 96 ? 16.062 6.73 8.953 1 95.62 96 LEU B C 1
ATOM 2856 O O . LEU B 1 96 ? 15.438 5.859 9.562 1 95.62 96 LEU B O 1
ATOM 2860 N N . VAL B 1 97 ? 16.172 7.969 9.422 1 97 97 VAL B N 1
ATOM 2861 C CA . VAL B 1 97 ? 15.594 8.375 10.695 1 97 97 VAL B CA 1
ATOM 2862 C C . VAL B 1 97 ? 14.086 8.586 10.547 1 97 97 VAL B C 1
ATOM 2864 O O . VAL B 1 97 ? 13.633 9.219 9.594 1 97 97 VAL B O 1
ATOM 2867 N N . CYS B 1 98 ? 13.367 7.988 11.414 1 98.25 98 CYS B N 1
ATOM 2868 C CA . CYS B 1 98 ? 11.922 8.148 11.484 1 98.25 98 CYS B CA 1
ATOM 2869 C C . CYS B 1 98 ? 11.484 8.586 12.883 1 98.25 98 CYS B C 1
ATOM 2871 O O . CYS B 1 98 ? 12.047 8.141 13.883 1 98.25 98 CYS B O 1
ATOM 2873 N N . TYR B 1 99 ? 10.508 9.516 12.953 1 98.75 99 TYR B N 1
ATOM 2874 C CA . TYR B 1 99 ? 9.961 9.961 14.234 1 98.75 99 TYR B CA 1
ATOM 2875 C C . TYR B 1 99 ? 8.469 9.672 14.328 1 98.75 99 TYR B C 1
ATOM 2877 O O . TYR B 1 99 ? 7.738 9.828 13.344 1 98.75 99 TYR B O 1
ATOM 2885 N N . ALA B 1 100 ? 8.031 9.281 15.461 1 98.62 100 ALA B N 1
ATOM 2886 C CA . ALA B 1 100 ? 6.617 9.031 15.742 1 98.62 100 ALA B CA 1
ATOM 2887 C C . ALA B 1 100 ? 6.281 9.344 17.203 1 98.62 100 ALA B C 1
ATOM 2889 O O . ALA B 1 100 ? 7.176 9.445 18.031 1 98.62 100 ALA B O 1
ATOM 2890 N N . ASN B 1 101 ? 5.027 9.641 17.469 1 98 101 ASN B N 1
ATOM 2891 C CA . ASN B 1 101 ? 4.621 9.68 18.859 1 98 101 ASN B CA 1
ATOM 2892 C C . ASN B 1 101 ? 4.699 8.297 19.5 1 98 101 ASN B C 1
ATOM 2894 O O . ASN B 1 101 ? 4.848 7.293 18.812 1 98 101 ASN B O 1
ATOM 2898 N N . PRO B 1 102 ? 4.637 8.172 20.812 1 97.56 102 PRO B N 1
ATOM 2899 C CA . PRO B 1 102 ? 4.852 6.895 21.5 1 97.56 102 PRO B CA 1
ATOM 2900 C C . PRO B 1 102 ? 3.883 5.809 21.031 1 97.56 102 PRO B C 1
ATOM 2902 O O . PRO B 1 102 ? 4.293 4.672 20.797 1 97.56 102 PRO B O 1
ATOM 2905 N N . GLN B 1 103 ? 2.621 6.125 20.891 1 97.12 103 GLN B N 1
ATOM 2906 C CA . GLN B 1 103 ? 1.608 5.164 20.469 1 97.12 103 GLN B CA 1
ATOM 2907 C C . GLN B 1 103 ? 1.937 4.594 19.094 1 97.12 103 GLN B C 1
ATOM 2909 O O . GLN B 1 103 ? 1.938 3.373 18.906 1 97.12 103 GLN B O 1
ATOM 2914 N N . THR B 1 104 ? 2.205 5.441 18.172 1 98.12 104 THR B N 1
ATOM 2915 C CA . THR B 1 104 ? 2.543 5.035 16.812 1 98.12 104 THR B CA 1
ATOM 2916 C C . THR B 1 104 ? 3.863 4.27 16.781 1 98.12 104 THR B C 1
ATOM 2918 O O . THR B 1 104 ? 4 3.285 16.062 1 98.12 104 THR B O 1
ATOM 2921 N N . HIS B 1 105 ? 4.816 4.734 17.578 1 98.12 105 HIS B N 1
ATOM 2922 C CA . HIS B 1 105 ? 6.105 4.062 17.688 1 98.12 105 HIS B CA 1
ATOM 2923 C C . HIS B 1 105 ? 5.93 2.596 18.062 1 98.12 105 HIS B C 1
ATOM 2925 O O . HIS B 1 105 ? 6.488 1.711 17.422 1 98.12 105 HIS B O 1
ATOM 2931 N N . GLU B 1 106 ? 5.129 2.32 19.031 1 97.44 106 GLU B N 1
ATOM 2932 C CA . GLU B 1 106 ? 4.891 0.962 19.516 1 97.44 106 GLU B CA 1
ATOM 2933 C C . GLU B 1 106 ? 4.188 0.117 18.453 1 97.44 106 GLU B C 1
ATOM 2935 O O . GLU B 1 106 ? 4.52 -1.055 18.266 1 97.44 106 GLU B O 1
ATOM 2940 N N . ILE B 1 107 ? 3.279 0.683 17.828 1 96.5 107 ILE B N 1
ATOM 2941 C CA . ILE B 1 107 ? 2.508 -0.037 16.812 1 96.5 107 ILE B CA 1
ATOM 2942 C C . ILE B 1 107 ? 3.406 -0.391 15.633 1 96.5 107 ILE B C 1
ATOM 2944 O O . ILE B 1 107 ? 3.324 -1.496 15.094 1 96.5 107 ILE B O 1
ATOM 2948 N N . ILE B 1 108 ? 4.258 0.55 15.203 1 97.06 108 ILE B N 1
ATOM 2949 C CA . ILE B 1 108 ? 5.188 0.282 14.109 1 97.06 108 ILE B CA 1
ATOM 2950 C C . ILE B 1 108 ? 6.066 -0.918 14.461 1 97.06 108 ILE B C 1
ATOM 2952 O O . ILE B 1 108 ? 6.238 -1.827 13.648 1 97.06 108 ILE B O 1
ATOM 2956 N N . LEU B 1 109 ? 6.566 -0.994 15.68 1 95.38 109 LEU B N 1
ATOM 2957 C CA . LEU B 1 109 ? 7.449 -2.078 16.094 1 95.38 109 LEU B CA 1
ATOM 2958 C C . LEU B 1 109 ? 6.695 -3.402 16.156 1 95.38 109 LEU B C 1
ATOM 2960 O O . LEU B 1 109 ? 7.262 -4.461 15.875 1 95.38 109 LEU B O 1
ATOM 2964 N N . SER B 1 110 ? 5.457 -3.303 16.484 1 93.06 110 SER B N 1
ATOM 2965 C CA . SER B 1 110 ? 4.629 -4.504 16.531 1 93.06 110 SER B CA 1
ATOM 2966 C C . SER B 1 110 ? 4.328 -5.023 15.125 1 93.06 110 SER B C 1
ATOM 2968 O O . SER B 1 110 ? 4.41 -6.227 14.875 1 93.06 110 SER B O 1
ATOM 2970 N N . ARG B 1 111 ? 4.012 -4.184 14.227 1 92.31 111 ARG B N 1
ATOM 2971 C CA . ARG B 1 111 ? 3.631 -4.555 12.867 1 92.31 111 ARG B CA 1
ATOM 2972 C C . ARG B 1 111 ? 4.852 -4.961 12.047 1 92.31 111 ARG B C 1
ATOM 2974 O O . ARG B 1 111 ? 4.766 -5.836 11.188 1 92.31 111 ARG B O 1
ATOM 2981 N N . TYR B 1 112 ? 5.91 -4.301 12.312 1 92.25 112 TYR B N 1
ATOM 2982 C CA . TYR B 1 112 ? 7.152 -4.531 11.578 1 92.25 112 TYR B CA 1
ATOM 2983 C C . TYR B 1 112 ? 8.297 -4.844 12.539 1 92.25 112 TYR B C 1
ATOM 2985 O O . TYR B 1 112 ? 9.234 -4.059 12.664 1 92.25 112 TYR B O 1
ATOM 2993 N N . PRO B 1 113 ? 8.312 -6.008 13.039 1 90.19 113 PRO B N 1
ATOM 2994 C CA . PRO B 1 113 ? 9.266 -6.34 14.094 1 90.19 113 PRO B CA 1
ATOM 2995 C C . PRO B 1 113 ? 10.719 -6.312 13.609 1 90.19 113 PRO B C 1
ATOM 2997 O O . PRO B 1 113 ? 11.641 -6.176 14.414 1 90.19 113 PRO B O 1
ATOM 3000 N N . TYR B 1 114 ? 10.938 -6.379 12.297 1 87.25 114 TYR B N 1
ATOM 3001 C CA . TYR B 1 114 ? 12.289 -6.387 11.758 1 87.25 114 TYR B CA 1
ATOM 3002 C C . TYR B 1 114 ? 12.992 -5.062 12.023 1 87.25 114 TYR B C 1
ATOM 3004 O O . TYR B 1 114 ? 14.219 -4.973 11.93 1 87.25 114 TYR B O 1
ATOM 3012 N N . ILE B 1 115 ? 12.305 -4.035 12.273 1 91 115 ILE B N 1
ATOM 3013 C CA . ILE B 1 115 ? 12.891 -2.727 12.539 1 91 115 ILE B CA 1
ATOM 3014 C C . ILE B 1 115 ? 13.703 -2.779 13.836 1 91 115 ILE B C 1
ATOM 3016 O O . ILE B 1 115 ? 14.727 -2.105 13.953 1 91 115 ILE B O 1
ATOM 3020 N N . ARG B 1 116 ? 13.289 -3.582 14.727 1 85.69 116 ARG B N 1
ATOM 3021 C CA . ARG B 1 116 ? 14.023 -3.764 15.969 1 85.69 116 ARG B CA 1
ATOM 3022 C C . ARG B 1 116 ? 15.219 -4.691 15.773 1 85.69 116 ARG B C 1
ATOM 3024 O O . ARG B 1 116 ? 16.234 -4.543 16.438 1 85.69 116 ARG B O 1
ATOM 3031 N N . GLU B 1 117 ? 14.969 -5.672 14.906 1 73.19 117 GLU B N 1
ATOM 3032 C CA . GLU B 1 117 ? 15.914 -6.785 14.797 1 73.19 117 GLU B CA 1
ATOM 3033 C C . GLU B 1 117 ? 16.969 -6.516 13.727 1 73.19 117 GLU B C 1
ATOM 3035 O O . GLU B 1 117 ? 17.625 -7.445 13.25 1 73.19 117 GLU B O 1
ATOM 3040 N N . ARG B 1 118 ? 17.547 -5.191 13.484 1 60.53 118 ARG B N 1
ATOM 3041 C CA . ARG B 1 118 ? 18.453 -4.773 12.422 1 60.53 118 ARG B CA 1
ATOM 3042 C C . ARG B 1 118 ? 19.156 -5.977 11.797 1 60.53 118 ARG B C 1
ATOM 3044 O O . ARG B 1 118 ? 19.328 -6.031 10.578 1 60.53 118 ARG B O 1
ATOM 3051 N N . ALA B 1 119 ? 19.875 -6.832 12.531 1 51.62 119 ALA B N 1
ATOM 3052 C CA . ALA B 1 119 ? 20.984 -7.703 12.156 1 51.62 119 ALA B CA 1
ATOM 3053 C C . ALA B 1 119 ? 20.531 -8.789 11.188 1 51.62 119 ALA B C 1
ATOM 3055 O O . ALA B 1 119 ? 21.359 -9.461 10.562 1 51.62 119 ALA B O 1
ATOM 3056 N N . VAL B 1 120 ? 19.234 -8.875 10.828 1 52.16 120 VAL B N 1
ATOM 3057 C CA . VAL B 1 120 ? 18.984 -10.211 10.305 1 52.16 120 VAL B CA 1
ATOM 3058 C C . VAL B 1 120 ? 18.469 -10.117 8.867 1 52.16 120 VAL B C 1
ATOM 3060 O O . VAL B 1 120 ? 18.625 -11.055 8.086 1 52.16 120 VAL B O 1
ATOM 3063 N N . TYR B 1 121 ? 17.969 -8.906 8.5 1 61.16 121 TYR B N 1
ATOM 3064 C CA . TYR B 1 121 ? 17.266 -9.047 7.227 1 61.16 121 TYR B CA 1
ATOM 3065 C C . TYR B 1 121 ? 17.734 -7.992 6.227 1 61.16 121 TYR B C 1
ATOM 3067 O O . TYR B 1 121 ? 17.562 -6.793 6.453 1 61.16 121 TYR B O 1
ATOM 3075 N N . SER B 1 122 ? 18.5 -8.445 5.23 1 62.03 122 SER B N 1
ATOM 3076 C CA . SER B 1 122 ? 19.062 -7.539 4.238 1 62.03 122 SER B CA 1
ATOM 3077 C C . SER B 1 122 ? 17.984 -7.004 3.299 1 62.03 122 SER B C 1
ATOM 3079 O O . SER B 1 122 ? 18.172 -5.957 2.674 1 62.03 122 SER B O 1
ATOM 3081 N N . ASN B 1 123 ? 16.766 -7.531 3.289 1 78 123 ASN B N 1
ATOM 3082 C CA . ASN B 1 123 ? 15.82 -7.152 2.252 1 78 123 ASN B CA 1
ATOM 3083 C C . ASN B 1 123 ? 14.633 -6.395 2.832 1 78 123 ASN B C 1
ATOM 3085 O O . ASN B 1 123 ? 13.508 -6.535 2.35 1 78 123 ASN B O 1
ATOM 3089 N N . VAL B 1 124 ? 14.961 -5.688 3.953 1 84.62 124 VAL B N 1
ATOM 3090 C CA . VAL B 1 124 ? 13.961 -4.836 4.586 1 84.62 124 VAL B CA 1
ATOM 3091 C C . VAL B 1 124 ? 14.516 -3.428 4.762 1 84.62 124 VAL B C 1
ATOM 3093 O O . VAL B 1 124 ? 15.734 -3.223 4.703 1 84.62 124 VAL B O 1
ATOM 3096 N N . PRO B 1 125 ? 13.648 -2.4 4.934 1 89.44 125 PRO B N 1
ATOM 3097 C CA . PRO B 1 125 ? 14.18 -1.06 5.184 1 89.44 125 PRO B CA 1
ATOM 3098 C C . PRO B 1 125 ? 14.953 -0.969 6.5 1 89.44 125 PRO B C 1
ATOM 3100 O O . PRO B 1 125 ? 14.531 -1.542 7.508 1 89.44 125 PRO B O 1
ATOM 3103 N N . HIS B 1 126 ? 16.062 -0.294 6.43 1 91.5 126 HIS B N 1
ATOM 3104 C CA . HIS B 1 126 ? 16.844 0.001 7.625 1 91.5 126 HIS B CA 1
ATOM 3105 C C . HIS B 1 126 ? 16.469 1.353 8.219 1 91.5 126 HIS B C 1
ATOM 3107 O O . HIS B 1 126 ? 16.859 2.398 7.695 1 91.5 126 HIS B O 1
ATOM 3113 N N . LEU B 1 127 ? 15.742 1.289 9.344 1 94.44 127 LEU B N 1
ATOM 3114 C CA . LEU B 1 127 ? 15.18 2.5 9.93 1 94.44 127 LEU B CA 1
ATOM 3115 C C . LEU B 1 127 ? 15.68 2.709 11.352 1 94.44 127 LEU B C 1
ATOM 3117 O O . LEU B 1 127 ? 15.844 1.745 12.102 1 94.44 127 LEU B O 1
ATOM 3121 N N . SER B 1 128 ? 15.992 3.941 11.68 1 95.5 128 SER B N 1
ATOM 3122 C CA . SER B 1 128 ? 16.156 4.375 13.062 1 95.5 128 SER B CA 1
ATOM 3123 C C . SER B 1 128 ? 14.906 5.059 13.594 1 95.5 128 SER B C 1
ATOM 3125 O O . SER B 1 128 ? 14.727 6.266 13.406 1 95.5 128 SER B O 1
ATOM 3127 N N . LEU B 1 129 ? 14.062 4.242 14.203 1 97.56 129 LEU B N 1
ATOM 3128 C CA . LEU B 1 129 ? 12.773 4.734 14.688 1 97.56 129 LEU B CA 1
ATOM 3129 C C . LEU B 1 129 ? 12.914 5.355 16.078 1 97.56 129 LEU B C 1
ATOM 3131 O O . LEU B 1 129 ? 13.352 4.691 17.016 1 97.56 129 LEU B O 1
ATOM 3135 N N . LYS B 1 130 ? 12.516 6.625 16.141 1 98 130 LYS B N 1
ATOM 3136 C CA . LYS B 1 130 ? 12.633 7.387 17.391 1 98 130 LYS B CA 1
ATOM 3137 C C . LYS B 1 130 ? 11.289 7.984 17.797 1 98 130 LYS B C 1
ATOM 3139 O O . LYS B 1 130 ? 10.414 8.18 16.953 1 98 130 LYS B O 1
ATOM 3144 N N . ILE B 1 131 ? 11.164 8.195 19.062 1 98.12 131 ILE B N 1
ATOM 3145 C CA . ILE B 1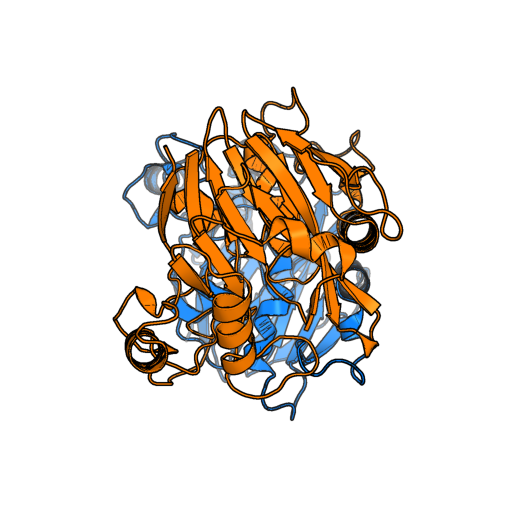 131 ? 10.031 8.969 19.562 1 98.12 131 ILE B CA 1
ATOM 3146 C C . ILE B 1 131 ? 10.352 10.453 19.5 1 98.12 131 ILE B C 1
ATOM 3148 O O . ILE B 1 131 ? 11.484 10.867 19.766 1 98.12 131 ILE B O 1
ATOM 3152 N N . PHE B 1 132 ? 9.344 11.25 19.156 1 98.31 132 PHE B N 1
ATOM 3153 C CA . PHE B 1 132 ? 9.555 12.688 19.203 1 98.31 132 PHE B CA 1
ATOM 3154 C C . PHE B 1 132 ? 10.109 13.102 20.562 1 98.31 132 PHE B C 1
ATOM 3156 O O . PHE B 1 132 ? 9.656 12.617 21.609 1 98.31 132 PHE B O 1
ATOM 3163 N N . PRO B 1 133 ? 11.148 14 20.531 1 97.75 133 PRO B N 1
ATOM 3164 C CA . PRO B 1 133 ? 11.617 14.492 21.828 1 97.75 133 PRO B CA 1
ATOM 3165 C C . PRO B 1 133 ? 10.57 15.32 22.562 1 97.75 133 PRO B C 1
ATOM 3167 O O . PRO B 1 133 ? 9.781 16.031 21.938 1 97.75 133 PRO B O 1
ATOM 3170 N N . GLY B 1 134 ? 10.625 15.242 23.891 1 94.44 134 GLY B N 1
ATOM 3171 C CA . GLY B 1 134 ? 9.578 15.82 24.719 1 94.44 134 GLY B CA 1
ATOM 3172 C C . GLY B 1 134 ? 8.539 14.805 25.156 1 94.44 134 GLY B C 1
ATOM 3173 O O . GLY B 1 134 ? 8.844 13.625 25.328 1 94.44 134 GLY B O 1
ATOM 3174 N N . ASN B 1 135 ? 7.332 15.289 25.547 1 84.19 135 ASN B N 1
ATOM 3175 C CA . ASN B 1 135 ? 6.301 14.344 25.969 1 84.19 135 ASN B CA 1
ATOM 3176 C C . ASN B 1 135 ? 4.902 14.945 25.828 1 84.19 135 ASN B C 1
ATOM 3178 O O . ASN B 1 135 ? 4.754 16.109 25.484 1 84.19 135 ASN B O 1
ATOM 3182 N N . GLU B 1 136 ? 3.955 14.102 26.047 1 82 136 GLU B N 1
ATOM 3183 C CA . GLU B 1 136 ? 2.551 14.445 25.844 1 82 136 GLU B CA 1
ATOM 3184 C C . GLU B 1 136 ? 2.084 15.484 26.859 1 82 136 GLU B C 1
ATOM 3186 O O . GLU B 1 136 ? 1.183 16.266 26.562 1 82 136 GLU B O 1
ATOM 3191 N N . GLU B 1 137 ? 2.697 15.531 27.938 1 84 137 GLU B N 1
ATOM 3192 C CA . GLU B 1 137 ? 2.283 16.438 29 1 84 137 GLU B CA 1
ATOM 3193 C C . GLU B 1 137 ? 2.852 17.844 28.766 1 84 137 GLU B C 1
ATOM 3195 O O . GLU B 1 137 ? 2.113 18.828 28.797 1 84 137 GLU B O 1
ATOM 3200 N N . ASP B 1 138 ? 4.129 18 28.453 1 89.31 138 ASP B N 1
ATOM 3201 C CA . ASP B 1 138 ? 4.816 19.281 28.359 1 89.31 138 ASP B CA 1
ATOM 3202 C C . ASP B 1 138 ? 4.914 19.734 26.906 1 89.31 138 ASP B C 1
ATOM 3204 O O . ASP B 1 138 ? 5.16 20.922 26.641 1 89.31 138 ASP B O 1
ATOM 3208 N N . GLY B 1 139 ? 4.688 18.812 26.047 1 93.69 139 GLY B N 1
ATOM 3209 C CA . GLY B 1 139 ? 4.812 19.125 24.641 1 93.69 139 GLY B CA 1
ATOM 3210 C C . GLY B 1 139 ? 6.066 18.562 24 1 93.69 139 GLY B C 1
ATOM 3211 O O . GLY B 1 139 ? 6.973 18.109 24.703 1 93.69 139 GLY B O 1
ATOM 3212 N N . TYR B 1 140 ? 6.066 18.547 22.656 1 97.19 140 TYR B N 1
ATOM 3213 C CA . TYR B 1 140 ? 7.223 18.047 21.922 1 97.19 140 TYR B CA 1
ATOM 3214 C C . TYR B 1 140 ? 8.219 19.172 21.641 1 97.19 140 TYR B C 1
ATOM 3216 O O . TYR B 1 140 ? 7.836 20.344 21.547 1 97.19 140 TYR B O 1
ATOM 3224 N N . GLU B 1 141 ? 9.43 18.781 21.531 1 97.81 141 GLU B N 1
ATOM 3225 C CA . GLU B 1 141 ? 10.492 19.719 21.203 1 97.81 141 GLU B CA 1
ATOM 3226 C C . GLU B 1 141 ? 10.641 19.891 19.688 1 97.81 141 GLU B C 1
ATOM 3228 O O . GLU B 1 141 ? 10.32 18.969 18.922 1 97.81 141 GLU B O 1
ATOM 3233 N N . GLU B 1 142 ? 11.102 21.047 19.359 1 98.19 142 GLU B N 1
ATOM 3234 C CA . GLU B 1 142 ? 11.359 21.344 17.953 1 98.19 142 GLU B CA 1
ATOM 3235 C C . GLU B 1 142 ? 12.5 20.484 17.406 1 98.19 142 GLU B C 1
ATOM 3237 O O . GLU B 1 142 ? 13.516 20.297 18.078 1 98.19 142 GLU B O 1
ATOM 3242 N N . LEU B 1 143 ? 12.344 19.953 16.203 1 98.62 143 LEU B N 1
ATOM 3243 C CA . LEU B 1 143 ? 13.375 19.203 15.5 1 98.62 143 LEU B CA 1
ATOM 3244 C C . LEU B 1 143 ? 14.07 20.062 14.453 1 98.62 143 LEU B C 1
ATOM 3246 O O . LEU B 1 143 ? 13.422 20.875 13.781 1 98.62 143 LEU B O 1
ATOM 3250 N N . LYS B 1 144 ? 15.352 19.906 14.367 1 98.62 144 LYS B N 1
ATOM 3251 C CA . LYS B 1 144 ? 16.109 20.484 13.273 1 98.62 144 LYS B CA 1
ATOM 3252 C C . LYS B 1 144 ? 16.578 19.422 12.289 1 98.62 144 LYS B C 1
ATOM 3254 O O . LYS B 1 144 ? 17.5 18.656 12.594 1 98.62 144 LYS B O 1
ATOM 3259 N N . ILE B 1 145 ? 15.922 19.375 11.117 1 98.25 145 ILE B N 1
ATOM 3260 C CA . ILE B 1 145 ? 16.219 18.328 10.148 1 98.25 145 ILE B CA 1
ATOM 3261 C C . ILE B 1 145 ? 16.375 18.953 8.758 1 98.25 145 ILE B C 1
ATOM 3263 O O . ILE B 1 145 ? 15.469 19.625 8.258 1 98.25 145 ILE B O 1
ATOM 3267 N N . ALA B 1 146 ? 17.484 18.734 8.117 1 97.75 146 ALA B N 1
ATOM 3268 C CA . ALA B 1 146 ? 17.703 19.109 6.723 1 97.75 146 ALA B CA 1
ATOM 3269 C C . ALA B 1 146 ? 17.422 20.594 6.5 1 97.75 146 ALA B C 1
ATOM 3271 O O . ALA B 1 146 ? 16.703 20.953 5.566 1 97.75 146 ALA B O 1
ATOM 3272 N N . GLY B 1 147 ? 17.766 21.391 7.41 1 97.88 147 GLY B N 1
ATOM 3273 C CA . GLY B 1 147 ? 17.656 22.828 7.281 1 97.88 147 GLY B CA 1
ATOM 3274 C C . GLY B 1 147 ? 16.297 23.359 7.707 1 97.88 147 GLY B C 1
ATOM 3275 O O . GLY B 1 147 ? 16.031 24.562 7.59 1 97.88 147 GLY B O 1
ATOM 3276 N N . MET B 1 148 ? 15.43 22.516 8.242 1 98.62 148 MET B N 1
ATOM 3277 C CA . MET B 1 148 ? 14.078 22.906 8.617 1 98.62 148 MET B CA 1
ATOM 3278 C C . MET B 1 148 ? 13.891 22.828 10.133 1 98.62 148 MET B C 1
ATOM 3280 O O . MET B 1 148 ? 14.422 21.922 10.781 1 98.62 148 MET B O 1
ATOM 3284 N N . LYS B 1 149 ? 13.219 23.781 10.641 1 98.69 149 LYS B N 1
ATOM 3285 C CA . LYS B 1 149 ? 12.703 23.703 12 1 98.69 149 LYS B CA 1
ATOM 3286 C C . LYS B 1 149 ? 11.281 23.141 12.031 1 98.69 149 LYS B C 1
ATOM 3288 O O . LYS B 1 149 ? 10.352 23.781 11.523 1 98.69 149 LYS B O 1
ATOM 3293 N N . ILE B 1 150 ? 11.156 21.953 12.617 1 98.88 150 ILE B N 1
ATOM 3294 C CA . ILE B 1 150 ? 9.867 21.266 12.586 1 98.88 150 ILE B CA 1
ATOM 3295 C C . ILE B 1 150 ? 9.336 21.109 14.008 1 98.88 150 ILE B C 1
ATOM 3297 O O . ILE B 1 150 ? 9.969 20.438 14.836 1 98.88 150 ILE B O 1
ATOM 3301 N N . GLN B 1 151 ? 8.25 21.703 14.242 1 98.75 151 GLN B N 1
ATOM 3302 C CA . GLN B 1 151 ? 7.586 21.625 15.539 1 98.75 151 GLN B CA 1
ATOM 3303 C C . GLN B 1 151 ? 6.422 20.641 15.492 1 98.75 151 GLN B C 1
ATOM 3305 O O . GLN B 1 151 ? 5.387 20.922 14.883 1 98.75 151 GLN B O 1
ATOM 3310 N N . PRO B 1 152 ? 6.602 19.438 16.172 1 98.69 152 PRO B N 1
ATOM 3311 C CA . PRO B 1 152 ? 5.438 18.562 16.297 1 98.69 152 PRO B CA 1
ATOM 3312 C C . PRO B 1 152 ? 4.367 19.141 17.234 1 98.69 152 PRO B C 1
ATOM 3314 O O . PRO B 1 152 ? 4.691 19.734 18.266 1 98.69 152 PRO B O 1
ATOM 3317 N N . ILE B 1 153 ? 3.131 18.969 16.797 1 97.69 153 ILE B N 1
ATOM 3318 C CA . ILE B 1 153 ? 1.952 19.438 17.516 1 97.69 153 ILE B CA 1
ATOM 3319 C C . ILE B 1 153 ? 1.137 18.25 18 1 97.69 153 ILE B C 1
ATOM 3321 O O . ILE B 1 153 ? 0.905 17.297 17.25 1 97.69 153 ILE B O 1
ATOM 3325 N N . ARG B 1 154 ? 0.688 18.281 19.281 1 97.62 154 ARG B N 1
ATOM 3326 C CA . ARG B 1 154 ? -0.091 17.188 19.859 1 97.62 154 ARG B CA 1
ATOM 3327 C C . ARG B 1 154 ? -1.559 17.297 19.453 1 97.62 154 ARG B C 1
ATOM 3329 O O . ARG B 1 154 ? -2.199 18.328 19.688 1 97.62 154 ARG B O 1
ATOM 3336 N N . LEU B 1 155 ? -2.068 16.266 18.828 1 97.88 155 LEU B N 1
ATOM 3337 C CA . LEU B 1 155 ? -3.461 16.188 18.406 1 97.88 155 LEU B CA 1
ATOM 3338 C C . LEU B 1 155 ? -4.133 14.945 18.984 1 97.88 155 LEU B C 1
ATOM 3340 O O . LEU B 1 155 ? -3.459 13.977 19.344 1 97.88 155 LEU B O 1
ATOM 3344 N N . VAL B 1 156 ? -5.508 15.023 19.109 1 97.38 156 VAL B N 1
ATOM 3345 C CA . VAL B 1 156 ? -6.336 13.867 19.438 1 97.38 156 VAL B CA 1
ATOM 3346 C C . VAL B 1 156 ? -7.191 13.477 18.234 1 97.38 156 VAL B C 1
ATOM 3348 O O . VAL B 1 156 ? -7.996 14.273 17.75 1 97.38 156 VAL B O 1
ATOM 3351 N N . HIS B 1 157 ? -6.992 12.227 17.75 1 96.94 157 HIS B N 1
ATOM 3352 C CA . HIS B 1 157 ? -7.684 11.758 16.547 1 96.94 157 HIS B CA 1
ATOM 3353 C C . HIS B 1 157 ? -9.023 11.109 16.906 1 96.94 157 HIS B C 1
ATOM 3355 O O . HIS B 1 157 ? -10.07 11.531 16.406 1 96.94 157 HIS B O 1
ATOM 3361 N N . ILE B 1 158 ? -9.008 10.164 17.781 1 95.31 158 ILE B N 1
ATOM 3362 C CA . ILE B 1 158 ? -10.211 9.5 18.266 1 95.31 158 ILE B CA 1
ATOM 3363 C C . ILE B 1 158 ? -10.266 9.578 19.797 1 95.31 158 ILE B C 1
ATOM 3365 O O . ILE B 1 158 ? -9.828 8.648 20.469 1 95.31 158 ILE B O 1
ATOM 3369 N N . PRO B 1 159 ? -10.922 10.617 20.328 1 94.19 159 PRO B N 1
ATOM 3370 C CA . PRO B 1 159 ? -10.891 10.844 21.781 1 94.19 159 PRO B CA 1
ATOM 3371 C C . PRO B 1 159 ? -11.375 9.633 22.578 1 94.19 159 PRO B C 1
ATOM 3373 O O . PRO B 1 159 ? -10.695 9.188 23.5 1 94.19 159 PRO B O 1
ATOM 3376 N N . LYS B 1 160 ? -12.461 8.977 22.141 1 91.94 16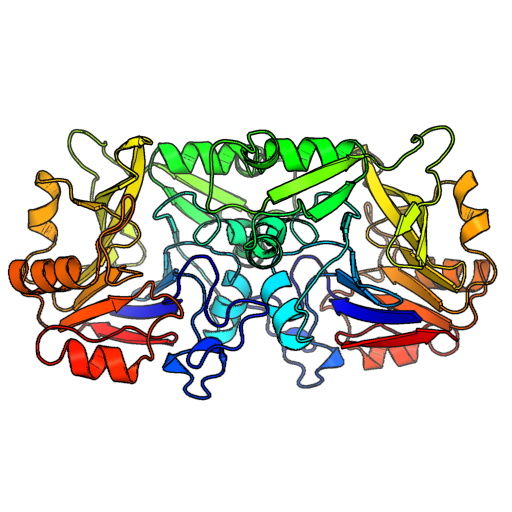0 LYS B N 1
ATOM 3377 C CA . LYS B 1 160 ? -13.055 7.879 22.891 1 91.94 160 LYS B CA 1
ATOM 3378 C C . LYS B 1 160 ? -12.133 6.664 22.922 1 91.94 160 LYS B C 1
ATOM 3380 O O . LYS B 1 160 ? -12.148 5.891 23.891 1 91.94 160 LYS B O 1
ATOM 3385 N N . ALA B 1 161 ? -11.312 6.543 21.922 1 91.5 161 ALA B N 1
ATOM 3386 C CA . ALA B 1 161 ? -10.438 5.379 21.812 1 91.5 161 ALA B CA 1
ATOM 3387 C C . ALA B 1 161 ? -9.016 5.719 22.25 1 91.5 161 ALA B C 1
ATOM 3389 O O . ALA B 1 161 ? -8.148 4.848 22.281 1 91.5 161 ALA B O 1
ATOM 3390 N N . GLY B 1 162 ? -8.758 6.934 22.547 1 94.38 162 GLY B N 1
ATOM 3391 C CA . GLY B 1 162 ? -7.438 7.359 22.984 1 94.38 162 GLY B CA 1
ATOM 3392 C C . GLY B 1 162 ? -6.41 7.348 21.859 1 94.38 162 GLY B C 1
ATOM 3393 O O . GLY B 1 162 ? -5.219 7.148 22.109 1 94.38 162 GLY B O 1
ATOM 3394 N N . VAL B 1 163 ? -6.887 7.473 20.641 1 95.75 163 VAL B N 1
ATOM 3395 C CA . VAL B 1 163 ? -5.965 7.492 19.516 1 95.75 163 VAL B CA 1
ATOM 3396 C C . VAL B 1 163 ? -5.418 8.906 19.312 1 95.75 163 VAL B C 1
ATOM 3398 O O . VAL B 1 163 ? -6.188 9.859 19.172 1 95.75 163 VAL B O 1
ATOM 3401 N N . LEU B 1 164 ? -4.129 8.984 19.297 1 96.75 164 LEU B N 1
ATOM 3402 C CA . LEU B 1 164 ? -3.447 10.266 19.141 1 96.75 164 LEU B CA 1
ATOM 3403 C C . LEU B 1 164 ? -2.873 10.414 17.734 1 96.75 164 LEU B C 1
ATOM 3405 O O . LEU B 1 164 ? -2.613 9.414 17.062 1 96.75 164 LEU B O 1
ATOM 3409 N N . SER B 1 165 ? -2.758 11.617 17.297 1 97.94 165 SER B N 1
ATOM 3410 C CA . SER B 1 165 ? -2.078 12 16.062 1 97.94 165 SER B CA 1
ATOM 3411 C C . SER B 1 165 ? -1.097 13.141 16.312 1 97.94 165 SER B C 1
ATOM 3413 O O . SER B 1 165 ? -1.043 13.695 17.406 1 97.94 165 SER B O 1
ATOM 3415 N N . THR B 1 166 ? -0.227 13.367 15.391 1 98.62 166 THR B N 1
ATOM 3416 C CA . THR B 1 166 ? 0.749 14.453 15.484 1 98.62 166 THR B CA 1
ATOM 3417 C C . THR B 1 166 ? 0.667 15.359 14.266 1 98.62 166 THR B C 1
ATOM 3419 O O . THR B 1 166 ? 0.656 14.891 13.125 1 98.62 166 THR B O 1
ATOM 3422 N N . GLY B 1 167 ? 0.462 16.672 14.469 1 98.75 167 GLY B N 1
ATOM 3423 C CA . GLY B 1 167 ? 0.625 17.672 13.43 1 98.75 167 GLY B CA 1
ATOM 3424 C C . GLY B 1 167 ? 2.023 18.25 13.383 1 98.75 167 GLY B C 1
ATOM 3425 O O . GLY B 1 167 ? 2.865 17.938 14.227 1 98.75 167 GLY B O 1
ATOM 3426 N N . PHE B 1 168 ? 2.277 19.109 12.367 1 98.94 168 PHE B N 1
ATOM 3427 C CA . PHE B 1 168 ? 3.617 19.656 12.211 1 98.94 168 PHE B CA 1
ATOM 3428 C C . PHE B 1 168 ? 3.551 21.125 11.781 1 98.94 168 PHE B C 1
ATOM 3430 O O . PHE B 1 168 ? 2.748 21.484 10.922 1 98.94 168 PHE B O 1
ATOM 3437 N N . VAL B 1 169 ? 4.336 21.953 12.438 1 98.88 169 VAL B N 1
ATOM 3438 C CA . VAL B 1 169 ? 4.598 23.328 11.984 1 98.88 169 VAL B CA 1
ATOM 3439 C C . VAL B 1 169 ? 6.047 23.438 11.523 1 98.88 169 VAL B C 1
ATOM 3441 O O . VAL B 1 169 ? 6.973 23.141 12.281 1 98.88 169 VAL B O 1
ATOM 3444 N N . VAL B 1 170 ? 6.207 23.859 10.266 1 98.88 170 VAL B N 1
ATOM 3445 C CA . VAL B 1 170 ? 7.539 23.859 9.672 1 98.88 170 VAL B CA 1
ATOM 3446 C C . VAL B 1 170 ? 7.988 25.297 9.422 1 98.88 170 VAL B C 1
ATOM 3448 O O . VAL B 1 170 ? 7.309 26.062 8.734 1 98.88 170 VAL B O 1
ATOM 3451 N N . ASN B 1 171 ? 9.102 25.719 9.984 1 98.56 171 ASN B N 1
ATOM 3452 C CA . ASN B 1 171 ? 9.758 27.016 9.82 1 98.56 171 ASN B CA 1
ATOM 3453 C C . ASN B 1 171 ? 8.828 28.172 10.203 1 98.56 171 ASN B C 1
ATOM 3455 O O . ASN B 1 171 ? 8.922 29.266 9.648 1 98.56 171 ASN B O 1
ATOM 3459 N N . ARG B 1 172 ? 7.793 27.828 11.023 1 97.5 172 ARG B N 1
ATOM 3460 C CA . ARG B 1 172 ? 6.785 28.781 11.445 1 97.5 172 ARG B CA 1
ATOM 3461 C C . ARG B 1 172 ? 6.07 29.406 10.25 1 97.5 172 ARG B C 1
ATOM 3463 O O . ARG B 1 172 ? 5.633 30.547 10.305 1 97.5 172 ARG B O 1
ATOM 3470 N N . LYS B 1 173 ? 6.055 28.672 9.156 1 98.44 173 LYS B N 1
ATOM 3471 C CA . LYS B 1 173 ? 5.418 29.156 7.938 1 98.44 173 LYS B CA 1
ATOM 3472 C C . LYS B 1 173 ? 4.309 28.219 7.484 1 98.44 173 LYS B C 1
ATOM 3474 O O . LYS B 1 173 ? 3.275 28.672 6.98 1 98.44 173 LYS B O 1
ATOM 3479 N N . PHE B 1 174 ? 4.5 26.938 7.617 1 98.88 174 PHE B N 1
ATOM 3480 C CA . PHE B 1 174 ? 3.559 25.938 7.133 1 98.88 174 PHE B CA 1
ATOM 3481 C C . PHE B 1 174 ? 3.055 25.062 8.273 1 98.88 174 PHE B C 1
ATOM 3483 O O . PHE B 1 174 ? 3.85 24.484 9.023 1 98.88 174 PHE B O 1
ATOM 3490 N N . GLY B 1 175 ? 1.77 24.984 8.445 1 98.94 175 GLY B N 1
ATOM 3491 C CA . GLY B 1 175 ? 1.147 24.047 9.375 1 98.94 175 GLY B CA 1
ATOM 3492 C C . GLY B 1 175 ? 0.401 22.922 8.688 1 98.94 175 GLY B C 1
ATOM 3493 O O . GLY B 1 175 ? -0.32 23.156 7.711 1 98.94 175 GLY B O 1
ATOM 3494 N N . TYR B 1 176 ? 0.619 21.703 9.141 1 98.94 176 TYR B N 1
ATOM 3495 C CA . TYR B 1 176 ? -0.061 20.531 8.617 1 98.94 176 TYR B CA 1
ATOM 3496 C C . TYR B 1 176 ? -0.718 19.734 9.734 1 98.94 176 TYR B C 1
ATOM 3498 O O . TYR B 1 176 ? -0.029 19.141 10.57 1 98.94 176 TYR B O 1
ATOM 3506 N N . LEU B 1 177 ? -1.998 19.75 9.805 1 98.81 177 LEU B N 1
ATOM 3507 C CA . LEU B 1 177 ? -2.779 18.969 10.766 1 98.81 177 LEU B CA 1
ATOM 3508 C C . LEU B 1 177 ? -3.795 18.094 10.055 1 98.81 177 LEU B C 1
ATOM 3510 O O . LEU B 1 177 ? -4.605 18.578 9.266 1 98.81 177 LEU B O 1
ATOM 3514 N N . THR B 1 178 ? -3.725 16.781 10.266 1 98.25 178 THR B N 1
ATOM 3515 C CA . THR B 1 178 ? -4.707 15.875 9.688 1 98.25 178 THR B CA 1
ATOM 3516 C C . THR B 1 178 ? -5.164 14.844 10.711 1 98.25 178 THR B C 1
ATOM 3518 O O . THR B 1 178 ? -4.473 14.594 11.703 1 98.25 178 THR B O 1
ATOM 3521 N N . ASP B 1 179 ? -6.422 14.281 10.539 1 97.88 179 ASP B N 1
ATOM 3522 C CA . ASP B 1 179 ? -6.949 13.195 11.359 1 97.88 179 ASP B CA 1
ATOM 3523 C C . ASP B 1 179 ? -6.953 13.57 12.836 1 97.88 179 ASP B C 1
ATOM 3525 O O . ASP B 1 179 ? -6.301 12.922 13.648 1 97.88 179 ASP B O 1
ATOM 3529 N N . PHE B 1 180 ? -7.73 14.641 13.141 1 97.94 180 PHE B N 1
ATOM 3530 C CA . PHE B 1 180 ? -7.832 15.078 14.531 1 97.94 180 PHE B CA 1
ATOM 3531 C C . PHE B 1 180 ? -9.227 15.602 14.828 1 97.94 180 PHE B C 1
ATOM 3533 O O . PHE B 1 180 ? -9.961 15.992 13.922 1 97.94 180 PHE B O 1
ATOM 3540 N N . LYS B 1 181 ? -9.523 15.547 16.078 1 97.56 181 LYS B N 1
ATOM 3541 C CA . LYS B 1 181 ? -10.734 16.156 16.609 1 97.56 181 LYS B CA 1
ATOM 3542 C C . LYS B 1 181 ? -10.398 17.312 17.562 1 97.56 181 LYS B C 1
ATOM 3544 O O . LYS B 1 181 ? -11.164 18.266 17.672 1 97.56 181 LYS B O 1
ATOM 3549 N N . GLU B 1 182 ? -9.242 17.219 18.203 1 97.06 182 GLU B N 1
ATOM 3550 C CA . GLU B 1 182 ? -8.82 18.203 19.203 1 97.06 182 GLU B CA 1
ATOM 3551 C C . GLU B 1 182 ? -7.348 18.562 19.031 1 97.06 182 GLU B C 1
ATOM 3553 O O . GLU B 1 182 ? -6.547 17.734 18.609 1 97.06 182 GLU B O 1
ATOM 3558 N N . ILE B 1 183 ? -7.082 19.828 19.312 1 97.56 183 ILE B N 1
ATOM 3559 C CA . ILE B 1 183 ? -5.711 20.344 19.391 1 97.56 183 ILE B CA 1
ATOM 3560 C C . ILE B 1 183 ? -5.355 20.641 20.844 1 97.56 183 ILE B C 1
ATOM 3562 O O . ILE B 1 183 ? -6.141 21.25 21.562 1 97.56 183 ILE B O 1
ATOM 3566 N N . ASN B 1 184 ? -4.227 20.078 21.234 1 96.38 184 ASN B N 1
ATOM 3567 C CA . ASN B 1 184 ? -3.801 20.438 22.578 1 96.38 184 ASN B CA 1
ATOM 3568 C C . ASN B 1 184 ? -3.672 21.953 22.75 1 96.38 184 ASN B C 1
ATOM 3570 O O . ASN B 1 184 ? -2.992 22.609 21.969 1 96.38 184 ASN B O 1
ATOM 3574 N N . ALA B 1 185 ? -4.195 22.438 23.844 1 95.44 185 ALA B N 1
ATOM 3575 C CA . ALA B 1 185 ? -4.297 23.875 24.062 1 95.44 185 ALA B CA 1
ATOM 3576 C C . ALA B 1 185 ? -2.914 24.531 24.078 1 95.44 185 ALA B C 1
ATOM 3578 O O . ALA B 1 185 ? -2.725 25.609 23.531 1 95.44 185 ALA B O 1
ATOM 3579 N N . GLN B 1 186 ? -1.999 23.906 24.594 1 95.06 186 GLN B N 1
ATOM 3580 C CA . GLN B 1 186 ? -0.656 24.453 24.75 1 95.06 186 GLN B CA 1
ATOM 3581 C C . GLN B 1 186 ? 0.048 24.594 23.406 1 95.06 186 GLN B C 1
ATOM 3583 O O . GLN B 1 186 ? 1.021 25.328 23.281 1 95.06 186 GLN B O 1
ATOM 3588 N N . ASP B 1 187 ? -0.42 23.844 22.438 1 97.25 187 ASP B N 1
ATOM 3589 C CA . ASP B 1 187 ? 0.268 23.828 21.156 1 97.25 187 ASP B CA 1
ATOM 3590 C C . ASP B 1 187 ? -0.379 24.797 20.172 1 97.25 187 ASP B C 1
ATOM 3592 O O . ASP B 1 187 ? 0.155 25.031 19.078 1 97.25 187 ASP B O 1
ATOM 3596 N N . GLU B 1 188 ? -1.476 25.422 20.531 1 97.31 188 GLU B N 1
ATOM 3597 C CA . GLU B 1 188 ? -2.203 26.312 19.625 1 97.31 188 GLU B CA 1
ATOM 3598 C C . GLU B 1 188 ? -1.37 27.531 19.25 1 97.31 188 GLU B C 1
ATOM 3600 O O . GLU B 1 188 ? -1.549 28.109 18.188 1 97.31 188 GLU B O 1
ATOM 3605 N N . LYS B 1 189 ? -0.498 27.922 20.109 1 96.62 189 LYS B N 1
ATOM 3606 C CA . LYS B 1 189 ? 0.34 29.109 19.906 1 96.62 189 LYS B CA 1
ATOM 3607 C C . LYS B 1 189 ? 1.186 28.953 18.641 1 96.62 189 LYS B C 1
ATOM 3609 O O . LYS B 1 189 ? 1.557 29.938 18.016 1 96.62 189 LYS B O 1
ATOM 3614 N N . PHE B 1 190 ? 1.495 27.75 18.234 1 98.06 190 PHE B N 1
ATOM 3615 C CA . PHE B 1 190 ? 2.352 27.516 17.078 1 98.06 190 PHE B CA 1
ATOM 3616 C C . PHE B 1 190 ? 1.581 27.719 15.789 1 98.06 190 PHE B C 1
ATOM 3618 O O . PHE B 1 190 ? 2.176 27.781 14.711 1 98.06 190 PHE B O 1
ATOM 3625 N N . LEU B 1 191 ? 0.27 27.844 15.852 1 98.5 191 LEU B N 1
ATOM 3626 C CA . LEU B 1 191 ? -0.569 27.859 14.656 1 98.5 191 LEU B CA 1
ATOM 3627 C C . LEU B 1 191 ? -0.92 29.297 14.258 1 98.5 191 LEU B C 1
ATOM 3629 O O . LEU B 1 191 ? -1.521 29.516 13.211 1 98.5 191 LEU B O 1
ATOM 3633 N N . GLU B 1 192 ? -0.524 30.203 15.008 1 96.56 192 GLU B N 1
ATOM 3634 C CA . GLU B 1 192 ? -0.867 31.594 14.766 1 96.56 192 GLU B CA 1
ATOM 3635 C C . GLU B 1 192 ? 0.07 32.219 13.734 1 96.56 192 GLU B C 1
ATOM 3637 O O . GLU B 1 192 ? 1.286 32.031 13.797 1 96.56 192 GLU B O 1
ATOM 3642 N N . GLY B 1 193 ? -0.565 32.938 12.773 1 92.06 193 GLY B N 1
ATOM 3643 C CA . GLY B 1 193 ? 0.195 33.781 11.859 1 92.06 193 GLY B CA 1
ATOM 3644 C C . GLY B 1 193 ? 0.988 32.969 10.836 1 92.06 193 GLY B C 1
ATOM 3645 O O . GLY B 1 193 ? 2.049 33.406 10.391 1 92.06 193 GLY B O 1
ATOM 3646 N N . LEU B 1 194 ? 0.62 31.828 10.484 1 98.06 194 LEU B N 1
ATOM 3647 C CA . LEU B 1 194 ? 1.298 31.016 9.484 1 98.06 194 LEU B CA 1
ATOM 3648 C C . LEU B 1 194 ? 1.03 31.531 8.078 1 98.06 194 LEU B C 1
ATOM 3650 O O . LEU B 1 194 ? 0.018 32.188 7.84 1 98.06 194 LEU B O 1
ATOM 3654 N N . GLU B 1 195 ? 1.953 31.312 7.156 1 98.62 195 GLU B N 1
ATOM 3655 C CA . GLU B 1 195 ? 1.689 31.609 5.754 1 98.62 195 GLU B CA 1
ATOM 3656 C C . GLU B 1 195 ? 0.634 30.672 5.18 1 98.62 195 GLU B C 1
ATOM 3658 O O . GLU B 1 195 ? -0.276 31.109 4.473 1 98.62 195 GLU B O 1
ATOM 3663 N N . VAL B 1 196 ? 0.809 29.391 5.457 1 98.88 196 VAL B N 1
ATOM 3664 C CA . VAL B 1 196 ? -0.152 28.406 4.984 1 98.88 196 VAL B CA 1
ATOM 3665 C C . VAL B 1 196 ? -0.543 27.469 6.133 1 98.88 196 VAL B C 1
ATOM 3667 O O . VAL B 1 196 ? 0.321 26.969 6.852 1 98.88 196 VAL B O 1
ATOM 3670 N N . LEU B 1 197 ? -1.772 27.312 6.359 1 98.88 197 LEU B N 1
ATOM 3671 C CA . LEU B 1 197 ? -2.299 26.281 7.258 1 98.88 197 LEU B CA 1
ATOM 3672 C C . LEU B 1 197 ? -3.119 25.266 6.484 1 98.88 197 LEU B C 1
ATOM 3674 O O . LEU B 1 197 ? -4.078 25.609 5.797 1 98.88 197 LEU B O 1
ATOM 3678 N N . TYR B 1 198 ? -2.682 23.969 6.492 1 98.88 198 TYR B N 1
ATOM 3679 C CA . TYR B 1 198 ? -3.355 22.828 5.887 1 98.88 198 TYR B CA 1
ATOM 3680 C C . TYR B 1 198 ? -4.059 21.984 6.941 1 98.88 198 TYR B C 1
ATOM 3682 O O . TYR B 1 198 ? -3.416 21.469 7.859 1 98.88 198 TYR B O 1
ATOM 3690 N N . LEU B 1 199 ? -5.375 21.859 6.809 1 98.75 199 LEU B N 1
ATOM 3691 C CA . LEU B 1 199 ? -6.164 21.047 7.73 1 98.75 199 LEU B CA 1
ATOM 3692 C C . LEU B 1 199 ? -6.816 19.875 7.004 1 98.75 199 LEU B C 1
ATOM 3694 O O . LEU B 1 199 ? -7.324 20.031 5.891 1 98.75 199 LEU B O 1
ATOM 3698 N N . GLY B 1 200 ? -6.781 18.672 7.621 1 98.31 200 GLY B N 1
ATOM 3699 C CA . GLY B 1 200 ? -7.543 17.547 7.109 1 98.31 200 GLY B CA 1
ATOM 3700 C C . GLY B 1 200 ? -8.969 17.5 7.633 1 98.31 200 GLY B C 1
ATOM 3701 O O . GLY B 1 200 ? -9.188 17.391 8.844 1 98.31 200 GLY B O 1
ATOM 3702 N N . SER B 1 201 ? -9.914 17.531 6.84 1 96.88 201 SER B N 1
ATOM 3703 C CA . SER B 1 201 ? -11.328 17.406 7.152 1 96.88 201 SER B CA 1
ATOM 3704 C C . SER B 1 201 ? -12.078 16.641 6.07 1 96.88 201 SER B C 1
ATOM 3706 O O . SER B 1 201 ? -12.531 17.219 5.086 1 96.88 201 SER B O 1
ATOM 3708 N N . PRO B 1 202 ? -12.406 15.414 6.328 1 93.69 202 PRO B N 1
ATOM 3709 C CA . PRO B 1 202 ? -12.867 14.539 5.25 1 93.69 202 PRO B CA 1
ATOM 3710 C C . PRO B 1 202 ? -14.328 14.773 4.883 1 93.69 202 PRO B C 1
ATOM 3712 O O . PRO B 1 202 ? -14.75 14.445 3.77 1 93.69 202 PRO B O 1
ATOM 3715 N N . ILE B 1 203 ? -15.148 15.297 5.805 1 92.31 203 ILE B N 1
ATOM 3716 C CA . ILE B 1 203 ? -16.578 15.305 5.566 1 92.31 203 ILE B CA 1
ATOM 3717 C C . ILE B 1 203 ? -17.188 16.594 6.121 1 92.31 203 ILE B C 1
ATOM 3719 O O . ILE B 1 203 ? -16.547 17.312 6.891 1 92.31 203 ILE B O 1
ATOM 3723 N N . ASP B 1 204 ? -18.391 16.828 5.727 1 94 204 ASP B N 1
ATOM 3724 C CA . ASP B 1 204 ? -19.062 18.062 6.105 1 94 204 ASP B CA 1
ATOM 3725 C C . ASP B 1 204 ? -19.922 17.875 7.352 1 94 204 ASP B C 1
ATOM 3727 O O . ASP B 1 204 ? -20.375 18.844 7.961 1 94 204 ASP B O 1
ATOM 3731 N N . LYS B 1 205 ? -20.172 16.656 7.77 1 94.06 205 LYS B N 1
ATOM 3732 C CA . LYS B 1 205 ? -21 16.359 8.938 1 94.06 205 LYS B CA 1
ATOM 3733 C C . LYS B 1 205 ? -20.141 16.094 10.172 1 94.06 205 LYS B C 1
ATOM 3735 O O . LYS B 1 205 ? -18.984 15.711 10.055 1 94.06 205 LYS B O 1
ATOM 3740 N N . PRO B 1 206 ? -20.797 16.375 11.289 1 92.38 206 PRO B N 1
ATOM 3741 C CA . PRO B 1 206 ? -20.047 16.047 12.5 1 92.38 206 PRO B CA 1
ATOM 3742 C C . PRO B 1 206 ? -19.562 14.594 12.516 1 92.38 206 PRO B C 1
ATOM 3744 O O . PRO B 1 206 ? -20.266 13.703 12.047 1 92.38 206 PRO B O 1
ATOM 3747 N N . HIS B 1 207 ? -18.422 14.43 13.07 1 91 207 HIS B N 1
ATOM 3748 C CA . HIS B 1 207 ? -17.781 13.109 13.109 1 91 207 HIS B CA 1
ATOM 3749 C C . HIS B 1 207 ? -17.078 12.875 14.438 1 91 207 HIS B C 1
ATOM 3751 O O . HIS B 1 207 ? -16.594 13.82 15.07 1 91 207 HIS B O 1
ATOM 3757 N N . MET B 1 208 ? -16.938 11.656 14.805 1 88.62 208 MET B N 1
ATOM 3758 C CA . MET B 1 208 ? -16.406 11.32 16.125 1 88.62 208 MET B CA 1
ATOM 3759 C C . MET B 1 208 ? -14.875 11.391 16.125 1 88.62 208 MET B C 1
ATOM 3761 O O . MET B 1 208 ? -14.258 11.609 17.172 1 88.62 208 MET B O 1
ATOM 3765 N N . SER B 1 209 ? -14.289 11.266 14.945 1 92.56 209 SER B N 1
ATOM 3766 C CA . SER B 1 209 ? -12.844 11.086 14.922 1 92.56 209 SER B CA 1
ATOM 3767 C C . SER B 1 209 ? -12.156 12.203 14.148 1 92.56 209 SER B C 1
ATOM 3769 O O . SER B 1 209 ? -10.93 12.344 14.188 1 92.56 209 SER B O 1
ATOM 3771 N N . HIS B 1 210 ? -12.93 13.008 13.438 1 96.19 210 HIS B N 1
ATOM 3772 C CA . HIS B 1 210 ? -12.391 14.078 12.609 1 96.19 210 HIS B CA 1
ATOM 3773 C C . HIS B 1 210 ? -13.141 15.391 12.836 1 96.19 210 HIS B C 1
ATOM 3775 O O . HIS B 1 210 ? -14.328 15.375 13.164 1 96.19 210 HIS B O 1
ATOM 3781 N N . ILE B 1 211 ? -12.453 16.531 12.586 1 97.25 211 ILE B N 1
ATOM 3782 C CA . ILE B 1 211 ? -13.188 17.781 12.391 1 97.25 211 ILE B CA 1
ATOM 3783 C C . ILE B 1 211 ? -13.93 17.734 11.055 1 97.25 211 ILE B C 1
ATOM 3785 O O . ILE B 1 211 ? -13.484 17.062 10.117 1 97.25 211 ILE B O 1
ATOM 3789 N N . ASN B 1 212 ? -15.062 18.406 11.023 1 97.19 212 ASN B N 1
ATOM 3790 C CA . ASN B 1 212 ? -15.781 18.531 9.758 1 97.19 212 ASN B CA 1
ATOM 3791 C C . ASN B 1 212 ? -15.414 19.828 9.031 1 97.19 212 ASN B C 1
ATOM 3793 O O . ASN B 1 212 ? -14.578 20.594 9.516 1 97.19 212 ASN B O 1
ATOM 3797 N N . HIS B 1 213 ? -15.992 20.094 7.871 1 98 213 HIS B N 1
ATOM 3798 C CA . HIS B 1 213 ? -15.625 21.25 7.047 1 98 213 HIS B CA 1
ATOM 3799 C C . HIS B 1 213 ? -15.875 22.562 7.785 1 98 213 HIS B C 1
ATOM 3801 O O . HIS B 1 213 ? -15.023 23.453 7.77 1 98 213 HIS B O 1
ATOM 3807 N N . ALA B 1 214 ? -16.969 22.625 8.43 1 97.56 214 ALA B N 1
ATOM 3808 C CA . ALA B 1 214 ? -17.312 23.859 9.148 1 97.56 214 ALA B CA 1
ATOM 3809 C C . ALA B 1 214 ? -16.297 24.156 10.258 1 97.56 214 ALA B C 1
ATOM 3811 O O . ALA B 1 214 ? -15.852 25.297 10.414 1 97.56 214 ALA B O 1
ATOM 3812 N N . GLU B 1 215 ? -16 23.156 10.969 1 98.19 215 GLU B N 1
ATOM 3813 C CA . GLU B 1 215 ? -15.008 23.297 12.031 1 98.19 215 GLU B CA 1
ATOM 3814 C C . GLU B 1 215 ? -13.648 23.703 11.461 1 98.19 215 GLU B C 1
ATOM 3816 O O . GLU B 1 215 ? -12.93 24.5 12.062 1 98.19 215 GLU B O 1
ATOM 3821 N N . GLY B 1 216 ? -13.258 23.094 10.359 1 98.19 216 GLY B N 1
ATOM 3822 C CA . GLY B 1 216 ? -12.016 23.469 9.703 1 98.19 216 GLY B CA 1
ATOM 3823 C C . GLY B 1 216 ? -11.977 24.922 9.289 1 98.19 216 GLY B C 1
ATOM 3824 O O . GLY B 1 216 ? -10.969 25.609 9.508 1 98.19 216 GLY B O 1
ATOM 3825 N N . LEU B 1 217 ? -13.07 25.391 8.727 1 98.44 217 LEU B N 1
ATOM 3826 C CA . LEU B 1 217 ? -13.156 26.797 8.32 1 98.44 217 LEU B CA 1
ATOM 3827 C C . LEU B 1 217 ? -13.062 27.719 9.539 1 98.44 217 LEU B C 1
ATOM 3829 O O . LEU B 1 217 ? -12.406 28.75 9.477 1 98.44 217 LEU B O 1
ATOM 3833 N N . GLU B 1 218 ? -13.68 27.312 10.562 1 98.19 218 GLU B N 1
ATOM 3834 C CA . GLU B 1 218 ? -13.617 28.094 11.805 1 98.19 218 GLU B CA 1
ATOM 3835 C C . GLU B 1 218 ? -12.18 28.188 12.312 1 98.19 218 GLU B C 1
ATOM 3837 O O . GLU B 1 218 ? -11.758 29.25 12.781 1 98.19 218 GLU B O 1
ATOM 3842 N N . LEU B 1 219 ? -11.484 27.094 12.273 1 98.38 219 LEU B N 1
ATOM 3843 C CA . LEU B 1 219 ? -10.102 27.094 12.727 1 98.38 219 LEU B CA 1
ATOM 3844 C C . LEU B 1 219 ? -9.242 28 11.852 1 98.38 219 LEU B C 1
ATOM 3846 O O . LEU B 1 219 ? -8.359 28.703 12.359 1 98.38 219 LEU B O 1
ATOM 3850 N N . ILE B 1 220 ? -9.445 27.969 10.555 1 98.44 220 ILE B N 1
ATOM 3851 C CA . ILE B 1 220 ? -8.703 28.828 9.641 1 98.44 220 ILE B CA 1
ATOM 3852 C C . ILE B 1 220 ? -8.969 30.297 9.977 1 98.44 220 ILE B C 1
ATOM 3854 O O . ILE B 1 220 ? -8.055 31.125 9.992 1 98.44 220 ILE B O 1
ATOM 3858 N N . GLU B 1 221 ? -10.203 30.609 10.242 1 98 221 GLU B N 1
ATOM 3859 C CA . GLU B 1 221 ? -10.555 31.984 10.625 1 98 221 GLU B CA 1
ATOM 3860 C C . GLU B 1 221 ? -9.922 32.375 11.961 1 98 221 GLU B C 1
ATOM 3862 O O . GLU B 1 221 ? -9.516 33.5 12.164 1 98 221 GLU B O 1
ATOM 3867 N N . LYS B 1 222 ? -9.906 31.422 12.836 1 98.12 222 LYS B N 1
ATOM 3868 C CA . LYS B 1 222 ? -9.375 31.641 14.18 1 98.12 222 LYS B CA 1
ATOM 3869 C C . LYS B 1 222 ? -7.883 31.953 14.133 1 98.12 222 LYS B C 1
ATOM 3871 O O . LYS B 1 222 ? -7.426 32.906 14.758 1 98.12 222 LYS B O 1
ATOM 3876 N N . TYR B 1 223 ? -7.113 31.141 13.383 1 98.19 223 TYR B N 1
ATOM 3877 C CA . TYR B 1 223 ? -5.66 31.234 13.422 1 98.19 223 TYR B CA 1
ATOM 3878 C C . TYR B 1 223 ? -5.152 32.219 12.367 1 98.19 223 TYR B C 1
ATOM 3880 O O . TYR B 1 223 ? -3.979 32.594 12.383 1 98.19 223 TYR B O 1
ATOM 3888 N N . LYS B 1 224 ? -5.922 32.594 11.438 1 97.44 224 LYS B N 1
ATOM 3889 C CA . LYS B 1 224 ? -5.707 33.656 10.453 1 97.44 224 LYS B CA 1
ATOM 3890 C C . LYS B 1 224 ? -4.418 33.406 9.672 1 97.44 224 LYS B C 1
ATOM 3892 O O . LYS B 1 224 ? -3.576 34.312 9.57 1 97.44 224 LYS B O 1
ATOM 3897 N N . PRO B 1 225 ? -4.199 32.219 9.086 1 98.44 225 PRO B N 1
ATOM 3898 C CA . PRO B 1 225 ? -3.092 32.062 8.141 1 98.44 225 PRO B CA 1
ATOM 3899 C C . PRO B 1 225 ? -3.244 32.969 6.91 1 98.44 225 PRO B C 1
ATOM 3901 O O . PRO B 1 225 ? -4.348 33.438 6.613 1 98.44 225 PRO B O 1
ATOM 3904 N N . ALA B 1 226 ? -2.137 33.281 6.246 1 98.31 226 ALA B N 1
ATOM 3905 C CA . ALA B 1 226 ? -2.268 34 4.988 1 98.31 226 ALA B CA 1
ATOM 3906 C C . ALA B 1 226 ? -3.133 33.25 3.994 1 98.31 226 ALA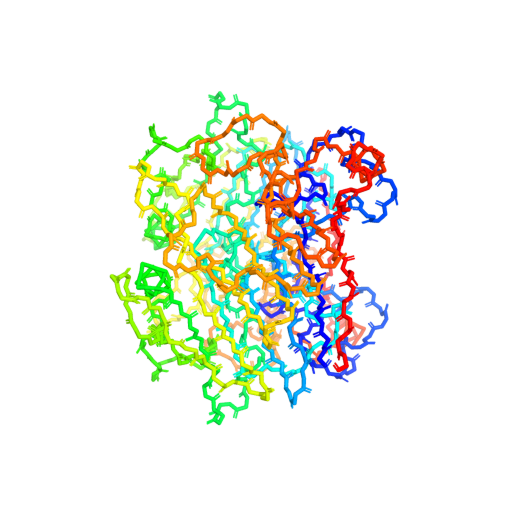 B C 1
ATOM 3908 O O . ALA B 1 226 ? -3.932 33.844 3.266 1 98.31 226 ALA B O 1
ATOM 3909 N N . ARG B 1 227 ? -2.992 31.922 3.938 1 98.5 227 ARG B N 1
ATOM 3910 C CA . ARG B 1 227 ? -3.805 31.031 3.105 1 98.5 227 ARG B CA 1
ATOM 3911 C C . ARG B 1 227 ? -4.207 29.781 3.869 1 98.5 227 ARG B C 1
ATOM 3913 O O . ARG B 1 227 ? -3.381 29.172 4.551 1 98.5 227 ARG B O 1
ATOM 3920 N N . GLY B 1 228 ? -5.422 29.422 3.791 1 98.62 228 GLY B N 1
ATOM 3921 C CA . GLY B 1 228 ? -5.938 28.188 4.387 1 98.62 228 GLY B CA 1
ATOM 3922 C C . GLY B 1 228 ? -6.297 27.141 3.363 1 98.62 228 GLY B C 1
ATOM 3923 O O . GLY B 1 228 ? -6.855 27.453 2.311 1 98.62 228 GLY B O 1
ATOM 3924 N N . TYR B 1 229 ? -5.926 25.891 3.611 1 98.81 229 TYR B N 1
ATOM 3925 C CA . TYR B 1 229 ? -6.281 24.766 2.762 1 98.81 229 TYR B CA 1
ATOM 3926 C C . TYR B 1 229 ? -6.902 23.641 3.582 1 98.81 229 TYR B C 1
ATOM 3928 O O . TYR B 1 229 ? -6.508 23.406 4.727 1 98.81 229 TYR B O 1
ATOM 3936 N N . ILE B 1 230 ? -7.859 23 3.01 1 98.75 230 ILE B N 1
ATOM 3937 C CA . ILE B 1 230 ? -8.445 21.812 3.617 1 98.75 230 ILE B CA 1
ATOM 3938 C C . ILE B 1 230 ? -8.258 20.609 2.693 1 98.75 230 ILE B C 1
ATOM 3940 O O . ILE B 1 230 ? -8.594 20.672 1.51 1 98.75 230 ILE B O 1
ATOM 3944 N N . GLY B 1 231 ? -7.641 19.547 3.209 1 98.56 231 GLY B N 1
ATOM 3945 C CA . GLY B 1 231 ? -7.426 18.312 2.494 1 98.56 231 GLY B CA 1
ATOM 3946 C C . GLY B 1 231 ? -8.023 17.109 3.205 1 98.56 231 GLY B C 1
ATOM 3947 O O . GLY B 1 231 ? -9.086 17.203 3.826 1 98.56 231 GLY B O 1
ATOM 3948 N N . HIS B 1 232 ? -7.391 15.891 2.914 1 98.56 232 HIS B N 1
ATOM 3949 C CA . HIS B 1 232 ? -7.926 14.633 3.434 1 98.56 232 HIS B CA 1
ATOM 3950 C C . HIS B 1 232 ? -9.398 14.469 3.055 1 98.56 232 HIS B C 1
ATOM 3952 O O . HIS B 1 232 ? -10.211 14.062 3.885 1 98.56 232 HIS B O 1
ATOM 3958 N N . LEU B 1 233 ? -9.695 14.781 1.858 1 98.19 233 LEU B N 1
ATOM 3959 C CA . LEU B 1 233 ? -11.062 14.93 1.385 1 98.19 233 LEU B CA 1
ATOM 3960 C C . LEU B 1 233 ? -11.609 13.609 0.867 1 98.19 233 LEU B C 1
ATOM 3962 O O . LEU B 1 233 ? -10.898 12.852 0.206 1 98.19 233 LEU B O 1
ATOM 3966 N N . SER B 1 234 ? -12.883 13.336 1.138 1 96.62 234 SER B N 1
ATOM 3967 C CA . SER B 1 234 ? -13.57 12.133 0.682 1 96.62 234 SER B CA 1
ATOM 3968 C C . SER B 1 234 ? -14.117 12.312 -0.73 1 96.62 234 SER B C 1
ATOM 3970 O O . SER B 1 234 ? -13.914 13.352 -1.355 1 96.62 234 SER B O 1
ATOM 3972 N N . HIS B 1 235 ? -14.789 11.281 -1.203 1 97.44 235 HIS B N 1
ATOM 3973 C CA . HIS B 1 235 ? -15.32 11.289 -2.561 1 97.44 235 HIS B CA 1
ATOM 3974 C C . HIS B 1 235 ? -16.703 11.93 -2.605 1 97.44 235 HIS B C 1
ATOM 3976 O O . HIS B 1 235 ? -17.453 11.734 -3.568 1 97.44 235 HIS B O 1
ATOM 3982 N N . GLN B 1 236 ? -17.031 12.695 -1.57 1 96.75 236 GLN B N 1
ATOM 3983 C CA . GLN B 1 236 ? -18.406 13.164 -1.454 1 96.75 236 GLN B CA 1
ATOM 3984 C C . GLN B 1 236 ? -18.625 14.445 -2.248 1 96.75 236 GLN B C 1
ATOM 3986 O O . GLN B 1 236 ? -19.75 14.75 -2.658 1 96.75 236 GLN B O 1
ATOM 3991 N N . TYR B 1 237 ? -17.547 15.219 -2.467 1 95.94 237 TYR B N 1
ATOM 3992 C CA . TYR B 1 237 ? -17.688 16.5 -3.131 1 95.94 237 TYR B CA 1
ATOM 3993 C C . TYR B 1 237 ? -16.641 16.672 -4.227 1 95.94 237 TYR B C 1
ATOM 3995 O O . TYR B 1 237 ? -15.484 16.281 -4.055 1 95.94 237 TYR B O 1
ATOM 4003 N N . LEU B 1 238 ? -17.109 17.312 -5.285 1 98.25 238 LEU B N 1
ATOM 4004 C CA . LEU B 1 238 ? -16.156 17.734 -6.305 1 98.25 238 LEU B CA 1
ATOM 4005 C C . LEU B 1 238 ? -15.266 18.859 -5.781 1 98.25 238 LEU B C 1
ATOM 4007 O O . LEU B 1 238 ? -15.719 19.688 -5 1 98.25 238 LEU B O 1
ATOM 4011 N N . HIS B 1 239 ? -14.039 18.875 -6.238 1 98.5 239 HIS B N 1
ATOM 4012 C CA . HIS B 1 239 ? -13.109 19.938 -5.883 1 98.5 239 HIS B CA 1
ATOM 4013 C C . HIS B 1 239 ? -13.727 21.312 -6.133 1 98.5 239 HIS B C 1
ATOM 4015 O O . HIS B 1 239 ? -13.648 22.203 -5.273 1 98.5 239 HIS B O 1
ATOM 4021 N N . THR B 1 240 ? -14.398 21.531 -7.266 1 98.25 240 THR B N 1
ATOM 4022 C CA . THR B 1 240 ? -14.953 22.828 -7.664 1 98.25 240 THR B CA 1
ATOM 4023 C C . THR B 1 240 ? -16.109 23.219 -6.738 1 98.25 240 THR B C 1
ATOM 4025 O O . THR B 1 240 ? -16.297 24.406 -6.449 1 98.25 240 THR B O 1
ATOM 4028 N N . GLU B 1 241 ? -16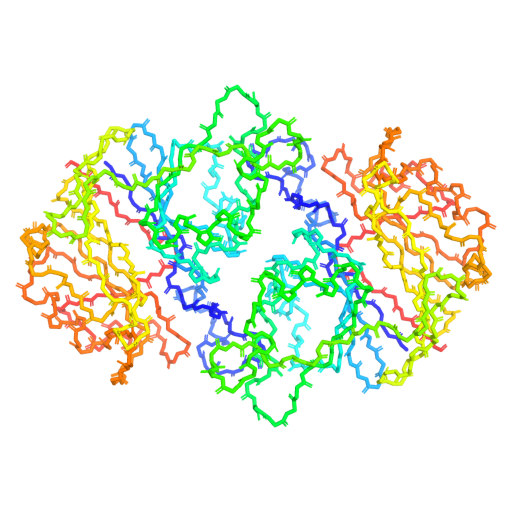.844 22.281 -6.297 1 98.06 241 GLU B N 1
ATOM 4029 C CA . GLU B 1 241 ? -17.938 22.562 -5.367 1 98.06 241 GLU B CA 1
ATOM 4030 C C . GLU B 1 241 ? -17.422 23.078 -4.031 1 98.06 241 GLU B C 1
ATOM 4032 O O . GLU B 1 241 ? -17.969 24.016 -3.465 1 98.06 241 GLU B O 1
ATOM 4037 N N . LEU B 1 242 ? -16.328 22.5 -3.576 1 98.19 242 LEU B N 1
ATOM 4038 C CA . LEU B 1 242 ? -15.734 22.922 -2.314 1 98.19 242 LEU B CA 1
ATOM 4039 C C . LEU B 1 242 ? -15.086 24.297 -2.457 1 98.19 242 LEU B C 1
ATOM 4041 O O . LEU B 1 242 ? -15.18 25.125 -1.548 1 98.19 242 LEU B O 1
ATOM 4045 N N . LEU B 1 243 ? -14.414 24.484 -3.57 1 98.19 243 LEU B N 1
ATOM 4046 C CA . LEU B 1 243 ? -13.781 25.766 -3.836 1 98.19 243 LEU B CA 1
ATOM 4047 C C . LEU B 1 243 ? -14.812 26.906 -3.768 1 98.19 243 LEU B C 1
ATOM 4049 O O . LEU B 1 243 ? -14.547 27.953 -3.182 1 98.19 243 LEU B O 1
ATOM 4053 N N . GLU B 1 244 ? -15.945 26.641 -4.352 1 98.12 244 GLU B N 1
ATOM 4054 C CA . GLU B 1 244 ? -17.016 27.625 -4.336 1 98.12 244 GLU B CA 1
ATOM 4055 C C . GLU B 1 244 ? -17.594 27.812 -2.932 1 98.12 244 GLU B C 1
ATOM 4057 O O . GLU B 1 244 ? -17.797 28.938 -2.477 1 98.12 244 GLU B O 1
ATOM 4062 N N . LYS B 1 245 ? -17.75 26.75 -2.266 1 97.5 245 LYS B N 1
ATOM 4063 C CA . LYS B 1 245 ? -18.391 26.75 -0.949 1 97.5 245 LYS B CA 1
ATOM 4064 C C . LYS B 1 245 ? -17.516 27.453 0.086 1 97.5 245 LYS B C 1
ATOM 4066 O O . LYS B 1 245 ? -18.016 28.078 1.01 1 97.5 245 LYS B O 1
ATOM 4071 N N . TRP B 1 246 ? -16.203 27.281 -0.035 1 98 246 TRP B N 1
ATOM 4072 C CA . TRP B 1 246 ? -15.281 27.766 0.979 1 98 246 TRP B CA 1
ATOM 4073 C C . TRP B 1 246 ? -14.695 29.109 0.577 1 98 246 TRP B C 1
ATOM 4075 O O . TRP B 1 246 ? -13.75 29.594 1.203 1 98 246 TRP B O 1
ATOM 4085 N N . GLN B 1 247 ? -15.18 29.703 -0.465 1 95.06 247 GLN B N 1
ATOM 4086 C CA . GLN B 1 247 ? -14.617 30.906 -1.068 1 95.06 247 GLN B CA 1
ATOM 4087 C C . GLN B 1 247 ? -14.359 31.984 -0.016 1 95.06 247 GLN B C 1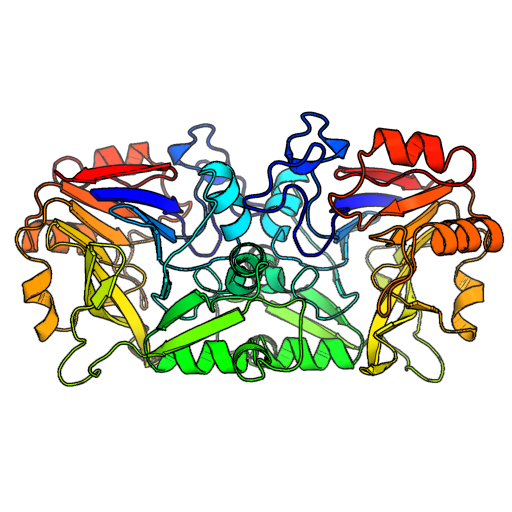
ATOM 4089 O O . GLN B 1 247 ? -15.227 32.281 0.814 1 95.06 247 GLN B O 1
ATOM 4094 N N . GLY B 1 248 ? -13.125 32.531 -0.046 1 94.94 248 GLY B N 1
ATOM 4095 C CA . GLY B 1 248 ? -12.766 33.625 0.837 1 94.94 248 GLY B CA 1
ATOM 4096 C C . GLY B 1 248 ? -12.141 33.188 2.141 1 94.94 248 GLY B C 1
ATOM 4097 O O . GLY B 1 248 ? -11.547 33.969 2.869 1 94.94 248 GLY B O 1
ATOM 4098 N N . VAL B 1 249 ? -12.258 31.938 2.395 1 97.75 249 VAL B N 1
ATOM 4099 C CA . VAL B 1 249 ? -11.758 31.469 3.688 1 97.75 249 VAL B CA 1
ATOM 4100 C C . VAL B 1 249 ? -10.672 30.422 3.477 1 97.75 249 VAL B C 1
ATOM 4102 O O . VAL B 1 249 ? -9.578 30.531 4.039 1 97.75 249 VAL B O 1
ATOM 4105 N N . ALA B 1 250 ? -10.953 29.391 2.633 1 98.56 250 ALA B N 1
ATOM 4106 C CA . ALA B 1 250 ? -10.023 28.297 2.406 1 98.56 250 ALA B CA 1
ATOM 4107 C C . ALA B 1 250 ? -10.18 27.719 1.002 1 98.56 250 ALA B C 1
ATOM 4109 O O . ALA B 1 250 ? -11.148 28.031 0.304 1 98.56 250 ALA B O 1
ATOM 4110 N N . GLU B 1 251 ? -9.273 26.984 0.575 1 98.69 251 GLU B N 1
ATOM 4111 C CA . GLU B 1 251 ? -9.336 26.234 -0.679 1 98.69 251 GLU B CA 1
ATOM 4112 C C . GLU B 1 251 ? -9.164 24.734 -0.44 1 98.69 251 GLU B C 1
ATOM 4114 O O . GLU B 1 251 ? -8.453 24.328 0.485 1 98.69 251 GLU B O 1
ATOM 4119 N N . PRO B 1 252 ? -9.836 23.891 -1.237 1 98.75 252 PRO B N 1
ATOM 4120 C CA . PRO B 1 252 ? -9.539 22.453 -1.164 1 98.75 252 PRO B CA 1
ATOM 4121 C C . PRO B 1 252 ? -8.156 22.109 -1.709 1 98.75 252 PRO B C 1
ATOM 4123 O O . PRO B 1 252 ? -7.766 22.609 -2.77 1 98.75 252 PRO B O 1
ATOM 4126 N N . ALA B 1 253 ? -7.434 21.297 -0.967 1 98.75 253 ALA B N 1
ATOM 4127 C CA . ALA B 1 253 ? -6.125 20.844 -1.425 1 98.75 253 ALA B CA 1
ATOM 4128 C C . ALA B 1 253 ? -6.262 19.781 -2.514 1 98.75 253 ALA B C 1
ATOM 4130 O O . ALA B 1 253 ? -7.332 19.188 -2.678 1 98.75 253 ALA B O 1
ATOM 4131 N N . PHE B 1 254 ? -5.238 19.609 -3.295 1 98.81 254 PHE B N 1
ATOM 4132 C CA . PHE B 1 254 ? -5.234 18.578 -4.332 1 98.81 254 PHE B CA 1
ATOM 4133 C C . PHE B 1 254 ? -3.844 17.984 -4.492 1 98.81 254 PHE B C 1
ATOM 4135 O O . PHE B 1 254 ? -2.852 18.578 -4.066 1 98.81 254 PHE B O 1
ATOM 4142 N N . ASP B 1 255 ? -3.775 16.766 -5.031 1 98.88 255 ASP B N 1
ATOM 4143 C CA . ASP B 1 255 ? -2.512 16.047 -5.223 1 98.88 255 ASP B CA 1
ATOM 4144 C C . ASP B 1 255 ? -1.582 16.828 -6.152 1 98.88 255 ASP B C 1
ATOM 4146 O O . ASP B 1 255 ? -2 17.281 -7.219 1 98.88 255 ASP B O 1
ATOM 4150 N N . GLY B 1 256 ? -0.284 16.969 -5.723 1 98.56 256 GLY B N 1
ATOM 4151 C CA . GLY B 1 256 ? 0.711 17.656 -6.539 1 98.56 256 GLY B CA 1
ATOM 4152 C C . GLY B 1 256 ? 0.796 19.141 -6.258 1 98.56 256 GLY B C 1
ATOM 4153 O O . GLY B 1 256 ? 1.679 19.828 -6.777 1 98.56 256 GLY B O 1
ATOM 4154 N N . GLN B 1 257 ? -0.121 19.656 -5.445 1 98.69 257 GLN B N 1
ATOM 4155 C CA . GLN B 1 257 ? -0.084 21.078 -5.066 1 98.69 257 GLN B CA 1
ATOM 4156 C C . GLN B 1 257 ? 1.22 21.422 -4.352 1 98.69 257 GLN B C 1
ATOM 4158 O O . GLN B 1 257 ? 1.688 20.656 -3.504 1 98.69 257 GLN B O 1
ATOM 4163 N N . GLN B 1 258 ? 1.781 22.578 -4.68 1 98.56 258 GLN B N 1
ATOM 4164 C CA . GLN B 1 258 ? 3.053 22.984 -4.09 1 98.56 258 GLN B CA 1
ATOM 4165 C C . GLN B 1 258 ? 2.949 24.375 -3.447 1 98.56 258 GLN B C 1
ATOM 4167 O O . GLN B 1 258 ? 2.24 25.25 -3.953 1 98.56 258 GLN B O 1
ATOM 4172 N N . PHE B 1 259 ? 3.57 24.5 -2.322 1 98.5 259 PHE B N 1
ATOM 4173 C CA . PHE B 1 259 ? 3.764 25.766 -1.639 1 98.5 259 PHE B CA 1
ATOM 4174 C C . PHE B 1 259 ? 5.246 26.094 -1.526 1 98.5 259 PHE B C 1
ATOM 4176 O O . PHE B 1 259 ? 6.035 25.297 -1.032 1 98.5 259 PHE B O 1
ATOM 4183 N N . VAL B 1 260 ? 5.625 27.297 -1.949 1 98.19 260 VAL B N 1
ATOM 4184 C CA . VAL B 1 260 ? 7.02 27.719 -1.891 1 98.19 260 VAL B CA 1
ATOM 4185 C C . VAL B 1 260 ? 7.152 28.922 -0.948 1 98.19 260 VAL B C 1
ATOM 4187 O O . VAL B 1 260 ? 6.387 29.875 -1.043 1 98.19 260 VAL B O 1
ATOM 4190 N N . PHE B 1 261 ? 8.086 28.688 0.002 1 96.56 261 PHE B N 1
ATOM 4191 C CA . PHE B 1 261 ? 8.328 29.719 0.997 1 96.56 261 PHE B CA 1
ATOM 4192 C C . PHE B 1 261 ? 9.727 30.312 0.847 1 96.56 261 PHE B C 1
ATOM 4194 O O . PHE B 1 261 ? 10.68 29.578 0.551 1 96.56 261 PHE B O 1
ATOM 4201 N N . HIS B 1 262 ? 9.891 31.703 0.866 1 88.44 262 HIS B N 1
ATOM 4202 C CA . HIS B 1 262 ? 11.18 32.375 0.777 1 88.44 262 HIS B CA 1
ATOM 4203 C C . HIS B 1 262 ? 11.672 32.812 2.156 1 88.44 262 HIS B C 1
ATOM 4205 O O . HIS B 1 262 ? 10.875 33.125 3.037 1 88.44 262 HIS B O 1
#

pLDDT: mean 95.49, std 7.35, range [51.03, 98.94]

Sequence (524 aa):
MRVTVLGSGTSTGVPIVGCQCKVCTSADEKNQRHRAAILLEEDGRVLIDTGPDLRYQMLKQQVRSLDAVLFTHFHYDHLDGLPDLRPFTFDNKAELVCYANPQTHEIILSRYPYIRERAVYSNVPHLSLKIFPGNEEDGYEELKIAGMKIQPIRLVHIPKAGVLSTGFVVNRKFGYLTDFKEINAQDEKFLEGLEVLYLGSPIDKPHMSHINHAEGLELIEKYKPARGYIGHLSHQYLHTELLEKWQGVAEPAFDGQQFVFHMRVTVLGSGTSTGVPIVGCQCKVCTSADEKNQRHRAAILLEEDGRVLIDTGPDLRYQMLKQQVRSLDAVLFTHFHYDHLDGLPDLRPFTFDNKAELVCYANPQTHEIILSRYPYIRERAVYSNVPHLSLKIFPGNEEDGYEELKIAGMKIQPIRLVHIPKAGVLSTGFVVNRKFGYLTDFKEINAQDEKFLEGLEVLYLGSPIDKPHMSHINHAEGLELIEKYKPARGYIGHLSHQYLHTELLEKWQGVAEPAFDGQQFVFH

InterPro domains:
  IPR001279 Metallo-beta-lactamase [PF12706] (45-232)
  IPR001279 Metallo-beta-lactamase [SM00849] (34-232)
  IPR036866 Ribonuclease Z/Hydroxyacylglutathione hydrolase-like [G3DSA:3.60.15.10] (1-260)
  IPR036866 Ribonuclease Z/Hydroxyacylglutathione hydrolase-like [SSF56281] (1-259)

Nearest PDB structures (foldseek):
  6b9v-assembly1_B  TM=9.402E-01  e=5.781E-27  Candidatus Koribacter versatilis Ellin345
  6b9v-assembly1_A  TM=9.180E-01  e=2.244E-27  Candidatus Koribacter versatilis Ellin345
  3qh8-assembly1_A  TM=8.657E-01  e=1.496E-25  Brucella abortus 2308
  1zkp-assembly1_C  TM=7.513E-01  e=3.809E-14  Bacillus anthracis str. Ames
  2e7y-assembly1_A  TM=6.614E-01  e=7.428E-10  Thermotoga maritima

Solvent-accessible surface area (backbone atoms only — not comparable to full-atom values): 26339 Å² total; per-residue (Å²): 73,39,36,32,30,54,12,20,7,29,78,69,28,23,49,42,59,60,52,79,48,75,30,43,64,46,85,53,66,60,44,42,17,40,32,35,27,39,40,38,36,63,77,36,30,37,36,33,36,27,8,47,49,37,60,59,45,33,49,75,67,64,45,65,68,67,63,33,37,39,39,37,37,66,54,58,34,28,32,56,18,51,70,67,49,24,64,69,24,66,83,68,74,58,60,41,37,30,35,18,49,68,70,32,45,53,49,49,46,66,65,40,51,62,51,76,50,65,88,73,56,88,88,51,45,44,50,44,79,40,61,56,54,67,42,90,84,85,37,51,48,71,41,81,55,52,84,37,45,37,34,52,30,60,29,32,14,27,67,94,75,67,39,58,22,36,24,40,29,39,69,69,31,41,36,44,39,54,55,26,58,44,67,43,74,87,49,52,72,70,53,51,65,18,50,34,35,39,36,29,30,47,41,73,54,90,52,84,39,32,34,16,41,65,54,48,52,49,48,39,64,71,34,48,33,77,38,31,32,39,21,27,36,44,64,85,56,46,49,70,58,44,34,62,72,34,58,96,63,35,36,60,48,32,45,70,42,73,47,79,51,133,73,40,39,34,31,54,12,20,8,28,77,68,28,24,49,42,60,59,54,79,48,74,30,44,63,46,85,53,64,61,43,42,18,39,32,36,27,38,40,38,36,64,78,36,32,38,34,33,36,26,8,48,50,37,61,61,45,34,50,75,67,64,45,64,67,66,62,32,36,40,41,38,35,66,53,58,36,29,32,57,19,50,69,68,50,22,66,67,24,66,83,68,75,60,61,42,39,30,34,18,49,67,71,34,44,54,50,49,46,67,66,41,52,62,54,75,51,63,90,72,55,90,90,54,44,44,50,45,80,39,61,56,51,66,42,90,85,87,39,51,48,72,40,82,55,52,84,37,44,38,32,52,30,60,29,30,14,26,67,95,76,67,38,57,22,37,24,41,28,39,68,71,32,39,36,43,38,55,56,27,59,42,69,43,75,84,48,52,72,70,54,51,63,17,50,32,35,38,36,30,30,46,41,74,54,88,51,81,38,34,33,15,43,63,56,50,52,49,49,40,64,70,36,48,32,77,38,30,31,39,21,27,34,45,62,84,57,46,51,67,59,45,35,61,72,33,59,94,64,36,37,62,48,34,46,69,42,71,48,81,50,134

Organism: Turneriella parva (strain ATCC BAA-1111 / DSM 21527 / NCTC 11395 / H) (NCBI:txid869212)

Radius of gyration: 23.58 Å; Cα contacts (8 Å, |Δi|>4): 1291; chains: 2; bounding box: 50×69×56 Å

Foldseek 3Di:
DKKFWQFFAALQFAPHPPDDDCLNVPPPQQSGTAQTKMWDDDLFIEIEFQALCNLVSCVVVVPQEHQAYEYFAQDRRRYVNPQVCQNNCLVVPDAHEYEYAPRRLVVCCVVPVVQVVVPPDNSTHNHDYDYFDDHDPPAGDWDDTSNKTKGKWWFAQAVVVRGTTIWIQINLAETDEERGDDTDPVRVVSLAAHQEYEYEAAAQDDDRGGDHPVVQLVSQVVRVHVAYEYGNYYSPDDQVVVCVVSPPRYHYDGHGDMDDDD/DKKFWQFFAALQFAPHPPDDDCLNVPPPQQSGTAQTKMWDDDLFIEIEFFALCNLVSCVVVVPQEHQAYEYFAQDRRRYVRPQVCQNNCLVVPDAHEYEYAPRRLVVCCVVPVVQVVVPPDNNTHNHDYDYFDDHPVPAGDWDDTSNKTKGKWWFAQAVVVRGTTIWIQINLAETDEERGDDTDPVRVVSLAAHQEYEYEAAAQDDDRGGDHPVVQLVSQVVRVHVAYEYGNYYSPDDQVVVCVVSPPRYHYDGGGDMDDDD

Secondary structure (DSSP, 8-state):
-EEEEEE-B-TT-BSPTT--STTTT---GGG-BPBPEEEEESSSEEEE---TTHHHHHHHTT----SEEE-S--SHHHHTTGGGGGGGGTT-SSPEEEEE-HHHHHHHHHH-GGGTTGGG-TTS--EEEEEPSEETTTEEPPEEETTEEEEEEEEEEEGGGTEEEEEEEETTTEEEE-S-SEE-GGGGGGGTT-SEEEEE---SS--SSS--HHHHHHHHHHH--SEEEEESB-TTS-HHHHHHHTTTT-EE--TT-EEE--/-EEEEEE-B-TT-BSPTT--STTTT---GGG-BPBPEEEEESSSEEEE---TTHHHHHHHTT----SEEE-S--SHHHHTTGGGGGGGGTT-SSPEEEEE-HHHHHHHHHH-GGGTTGGG-TTS--EEEEEPSEETTTEEPPEEETTEEEEEEEEEEEGGGTEEEEEEEETTTEEEE-S-SEE-GGGGGGGTT-SEEEEE---SS--SSS--HHHHHHHHHHH--SEEEEESB-TTS-HHHHHHHTTTT-EE--TT-EEE--